Protein AF-A0A924WFU9-F1 (afdb_monomer_lite)

Structure (mmCIF, N/CA/C/O backbone):
data_AF-A0A924WFU9-F1
#
_entry.id   AF-A0A924WFU9-F1
#
loop_
_atom_site.group_PDB
_atom_site.id
_atom_site.type_symbol
_atom_site.label_atom_id
_atom_site.label_alt_id
_atom_site.label_comp_id
_atom_site.label_asym_id
_atom_site.label_entity_id
_atom_site.label_seq_id
_atom_site.pdbx_PDB_ins_code
_atom_site.Cartn_x
_atom_site.Cartn_y
_atom_site.Cartn_z
_atom_site.occupancy
_atom_site.B_iso_or_equiv
_atom_site.auth_seq_id
_atom_site.auth_comp_id
_atom_site.auth_asym_id
_atom_site.auth_atom_id
_atom_site.pdbx_PDB_model_num
ATOM 1 N N . MET A 1 1 ? 8.106 0.943 33.649 1.00 82.56 1 MET A N 1
ATOM 2 C CA . MET A 1 1 ? 8.598 -0.137 32.774 1.00 82.56 1 MET A CA 1
ATOM 3 C C . MET A 1 1 ? 9.683 -0.898 33.518 1.00 82.56 1 MET A C 1
ATOM 5 O O . MET A 1 1 ? 10.588 -0.257 34.042 1.00 82.56 1 MET A O 1
ATOM 9 N N . LYS A 1 2 ? 9.582 -2.225 33.586 1.00 92.50 2 LYS A N 1
ATOM 10 C CA . LYS A 1 2 ? 10.618 -3.144 34.084 1.00 92.50 2 LYS A CA 1
ATOM 11 C C . LYS A 1 2 ? 11.065 -4.021 32.913 1.00 92.50 2 LYS A C 1
ATOM 13 O O . LYS A 1 2 ? 10.261 -4.276 32.027 1.00 92.50 2 LYS A O 1
ATOM 18 N N . ILE A 1 3 ? 12.320 -4.459 32.878 1.00 94.44 3 ILE A N 1
ATOM 19 C CA . ILE A 1 3 ? 12.773 -5.455 31.894 1.00 94.44 3 ILE A CA 1
ATOM 20 C C . ILE A 1 3 ? 12.874 -6.791 32.616 1.00 94.44 3 ILE A C 1
ATOM 22 O O . ILE A 1 3 ? 13.594 -6.892 33.607 1.00 94.44 3 ILE A O 1
ATOM 26 N N . ILE A 1 4 ? 12.156 -7.798 32.127 1.00 94.56 4 ILE A N 1
ATOM 27 C CA . ILE A 1 4 ? 12.122 -9.143 32.707 1.00 94.56 4 ILE A CA 1
ATOM 28 C C . ILE A 1 4 ? 12.479 -10.121 31.603 1.00 94.56 4 ILE A C 1
ATOM 30 O O . ILE A 1 4 ? 11.797 -10.167 30.586 1.00 94.56 4 ILE A O 1
ATOM 34 N N . GLU A 1 5 ? 13.589 -10.843 31.771 1.00 93.62 5 GLU A N 1
ATOM 35 C CA . GLU A 1 5 ? 14.085 -11.808 30.774 1.00 93.62 5 GLU A CA 1
ATOM 36 C C . GLU A 1 5 ? 14.183 -11.218 29.348 1.00 93.62 5 GLU A C 1
ATOM 38 O O . GLU A 1 5 ? 13.914 -11.875 28.348 1.00 93.62 5 GLU A O 1
ATOM 43 N N . GLY A 1 6 ? 14.565 -9.939 29.252 1.00 91.31 6 GLY A N 1
ATOM 44 C CA . GLY A 1 6 ? 14.690 -9.220 27.979 1.00 91.31 6 GLY A CA 1
ATOM 45 C C . GLY A 1 6 ? 13.380 -8.652 27.421 1.00 91.31 6 GLY A C 1
ATOM 46 O O . GLY A 1 6 ? 13.420 -7.959 26.407 1.00 91.31 6 GLY A O 1
ATOM 47 N N . VAL A 1 7 ? 12.244 -8.871 28.089 1.00 95.31 7 VAL A N 1
ATOM 48 C CA . VAL A 1 7 ? 10.937 -8.318 27.714 1.00 95.31 7 VAL A CA 1
ATOM 49 C C . VAL A 1 7 ? 10.670 -7.023 28.487 1.00 95.31 7 VAL A C 1
ATOM 51 O O . VAL A 1 7 ? 10.678 -7.034 29.721 1.00 95.31 7 VAL A O 1
ATOM 54 N N . PRO A 1 8 ? 10.421 -5.890 27.809 1.00 95.38 8 PRO A N 1
ATOM 55 C CA . PRO A 1 8 ? 9.903 -4.688 28.448 1.00 95.38 8 PRO A CA 1
ATOM 56 C C . PRO A 1 8 ? 8.456 -4.904 28.922 1.00 95.38 8 PRO A C 1
ATOM 58 O O . PRO A 1 8 ? 7.576 -5.240 28.129 1.00 95.38 8 PRO A O 1
ATOM 61 N N . VAL A 1 9 ? 8.215 -4.703 30.217 1.00 95.31 9 VAL A N 1
ATOM 62 C CA . VAL A 1 9 ? 6.923 -4.893 30.891 1.00 95.31 9 VAL A CA 1
ATOM 63 C C . VAL A 1 9 ? 6.458 -3.582 31.525 1.00 95.31 9 VAL A C 1
ATOM 65 O O . VAL A 1 9 ? 7.191 -2.924 32.276 1.00 95.31 9 VAL A O 1
ATOM 68 N N . TRP A 1 10 ? 5.225 -3.192 31.228 1.00 94.75 10 TRP A N 1
ATOM 69 C CA . TRP A 1 10 ? 4.504 -2.080 31.840 1.00 94.75 10 TRP A CA 1
ATOM 70 C C . TRP A 1 10 ? 3.345 -2.616 32.685 1.00 94.75 10 TRP A C 1
ATOM 72 O O . TRP A 1 10 ? 2.819 -3.688 32.410 1.00 94.75 10 TRP A O 1
ATOM 82 N N . GLY A 1 11 ? 2.937 -1.845 33.697 1.00 88.56 11 GLY A N 1
ATOM 83 C CA . GLY A 1 11 ? 1.896 -2.244 34.651 1.00 88.56 11 GLY A CA 1
ATOM 84 C C . GLY A 1 11 ? 2.422 -3.073 35.826 1.00 88.56 11 GLY A C 1
ATOM 85 O O . GLY A 1 11 ? 3.495 -3.667 35.757 1.00 88.56 11 GLY A O 1
ATOM 86 N N . ASP A 1 12 ? 1.664 -3.052 36.920 1.00 86.19 12 ASP A N 1
ATOM 87 C CA . ASP A 1 12 ? 1.825 -3.889 38.110 1.00 86.19 12 ASP A CA 1
ATOM 88 C C . ASP A 1 12 ? 0.402 -4.240 38.621 1.00 86.19 12 ASP A C 1
ATOM 90 O O . ASP A 1 12 ? -0.476 -3.372 38.554 1.00 86.19 12 ASP A O 1
ATOM 94 N N . PRO A 1 13 ? 0.149 -5.450 39.161 1.00 91.38 13 PRO A N 1
ATOM 95 C CA . PRO A 1 13 ? 1.083 -6.570 39.297 1.00 91.38 13 PRO A CA 1
ATOM 96 C C . PRO A 1 13 ? 1.356 -7.270 37.960 1.00 91.38 13 PRO A C 1
ATOM 98 O O . PRO A 1 13 ? 0.595 -7.122 37.010 1.00 91.38 13 PRO A O 1
ATOM 101 N N . ILE A 1 14 ? 2.444 -8.041 37.904 1.00 92.88 14 ILE A N 1
ATOM 102 C CA . ILE A 1 14 ? 2.789 -8.827 36.717 1.00 92.88 14 ILE A CA 1
ATOM 103 C C . ILE A 1 14 ? 2.042 -10.160 36.749 1.00 92.88 14 ILE A C 1
ATOM 105 O O . ILE A 1 14 ? 2.204 -10.925 37.701 1.00 92.88 14 ILE A O 1
ATOM 109 N N . ASP A 1 15 ? 1.259 -10.451 35.712 1.00 94.19 15 ASP A N 1
ATOM 110 C CA . ASP A 1 15 ? 0.635 -11.767 35.540 1.00 94.19 15 ASP A CA 1
ATOM 111 C C . ASP A 1 15 ? 1.687 -12.786 35.064 1.00 94.19 15 ASP A C 1
ATOM 113 O O . ASP A 1 15 ? 2.232 -12.688 33.960 1.00 94.19 15 ASP A O 1
ATOM 117 N N . GLU A 1 16 ? 1.994 -13.773 35.910 1.00 94.19 16 GLU A N 1
ATOM 118 C CA . GLU A 1 16 ? 3.010 -14.797 35.628 1.00 94.19 16 GLU A CA 1
ATOM 119 C C . GLU A 1 16 ? 2.663 -15.659 34.406 1.00 94.19 16 GLU A C 1
ATOM 121 O O . GLU A 1 16 ? 3.549 -16.095 33.664 1.00 94.19 16 GLU A O 1
ATOM 126 N N . GLY A 1 17 ? 1.372 -15.904 34.176 1.00 94.56 17 GLY A N 1
ATOM 127 C CA . GLY A 1 17 ? 0.895 -16.649 33.021 1.00 94.56 17 GLY A CA 1
ATOM 128 C C . GLY A 1 17 ? 1.109 -15.867 31.728 1.00 94.56 17 GLY A C 1
ATOM 129 O O . GLY A 1 17 ? 1.632 -16.418 30.756 1.00 94.56 17 GLY A O 1
ATOM 130 N N . ALA A 1 18 ? 0.794 -14.572 31.740 1.00 94.38 18 ALA A N 1
ATOM 131 C CA . ALA A 1 18 ? 1.042 -13.675 30.618 1.00 94.38 18 ALA A CA 1
ATOM 132 C C . ALA A 1 18 ? 2.541 -13.539 30.314 1.00 94.38 18 ALA A C 1
ATOM 134 O O . ALA A 1 18 ? 2.950 -13.610 29.152 1.00 94.38 18 ALA A O 1
ATOM 135 N N . LEU A 1 19 ? 3.375 -13.433 31.357 1.00 95.69 19 LEU A N 1
ATOM 136 C CA . LEU A 1 19 ? 4.830 -13.413 31.216 1.00 95.69 19 LEU A CA 1
ATOM 137 C C . LEU A 1 19 ? 5.343 -14.702 30.557 1.00 95.69 19 LEU A C 1
ATOM 139 O O . LEU A 1 19 ? 6.146 -14.663 29.626 1.00 95.69 19 LEU A O 1
ATOM 143 N N . LYS A 1 20 ? 4.831 -15.863 30.967 1.00 95.69 20 LYS A N 1
ATOM 144 C CA . LYS A 1 20 ? 5.203 -17.135 30.341 1.00 95.69 20 LYS A CA 1
ATOM 145 C C . LYS A 1 20 ? 4.795 -17.203 28.865 1.00 95.69 20 LYS A C 1
ATOM 147 O O . LYS A 1 20 ? 5.560 -17.717 28.050 1.00 95.69 20 LYS A O 1
ATOM 152 N N . GLN A 1 21 ? 3.616 -16.6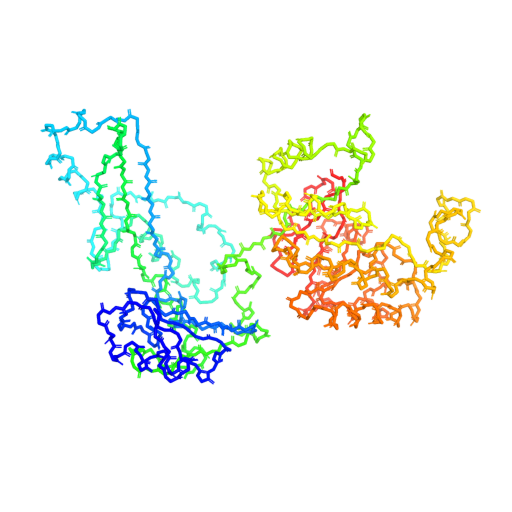90 28.510 1.00 94.88 21 GLN A N 1
ATOM 153 C CA . GLN A 1 21 ? 3.152 -16.655 27.119 1.00 94.88 21 GLN A CA 1
ATOM 154 C C . GLN A 1 21 ? 4.007 -15.724 26.253 1.00 94.88 21 GLN A C 1
ATOM 156 O O . GLN A 1 21 ? 4.418 -16.121 25.161 1.00 94.88 21 GLN A O 1
ATOM 161 N N . ILE A 1 22 ? 4.343 -14.519 26.733 1.00 95.75 22 ILE A N 1
ATOM 162 C CA . ILE A 1 22 ? 5.165 -13.591 25.944 1.00 95.75 22 ILE A CA 1
ATOM 163 C C . ILE A 1 22 ? 6.591 -14.120 25.742 1.00 95.75 22 ILE A C 1
ATOM 165 O O . ILE A 1 22 ? 7.148 -13.981 24.655 1.00 95.75 22 ILE A O 1
ATOM 169 N N . LEU A 1 23 ? 7.160 -14.792 26.751 1.00 95.75 23 LEU A N 1
ATOM 170 C CA . LEU A 1 23 ? 8.467 -15.449 26.649 1.00 95.75 23 LEU A CA 1
ATOM 171 C C . LEU A 1 23 ? 8.440 -16.636 25.685 1.00 95.75 23 LEU A C 1
ATOM 173 O O . LEU A 1 23 ? 9.461 -17.022 25.124 1.00 95.75 23 LEU A O 1
ATOM 177 N N . ASN A 1 24 ? 7.270 -17.233 25.475 1.00 94.19 24 ASN A N 1
ATOM 178 C CA . ASN A 1 24 ? 7.110 -18.240 24.445 1.00 94.19 24 ASN A CA 1
ATOM 179 C C . ASN A 1 24 ? 7.075 -17.613 23.047 1.00 94.19 24 ASN A C 1
ATOM 181 O O . ASN A 1 24 ? 7.750 -18.095 22.140 1.00 94.19 24 ASN A O 1
ATOM 185 N N . CYS A 1 25 ? 6.350 -16.501 22.896 1.00 93.69 25 CYS A N 1
ATOM 186 C CA . CYS A 1 25 ? 6.283 -15.739 21.649 1.00 93.69 25 CYS A CA 1
ATOM 187 C C . CYS A 1 25 ? 7.652 -15.180 21.232 1.00 93.69 25 CYS A C 1
ATOM 189 O O . CYS A 1 25 ? 7.971 -15.152 20.045 1.00 93.69 25 CYS A O 1
ATOM 191 N N . SER A 1 26 ? 8.490 -14.778 22.194 1.00 94.50 26 SER A N 1
ATOM 192 C CA . SER A 1 26 ? 9.817 -14.205 21.928 1.00 94.50 26 SER A CA 1
ATOM 193 C C . SER A 1 26 ? 10.792 -15.170 21.251 1.00 94.50 26 SER A C 1
ATOM 195 O O . SER A 1 26 ? 11.768 -14.726 20.657 1.00 94.50 26 SER A O 1
ATOM 197 N N . LYS A 1 27 ? 10.527 -16.484 21.286 1.00 93.19 27 LYS A N 1
ATOM 198 C CA . LYS A 1 27 ? 11.348 -17.497 20.601 1.00 93.19 27 LYS A CA 1
ATOM 199 C C . LYS A 1 27 ? 11.282 -17.383 19.080 1.00 93.19 27 LYS A C 1
ATOM 201 O O . LYS A 1 27 ? 12.212 -17.803 18.399 1.00 93.19 27 LYS A O 1
ATOM 206 N N . THR A 1 28 ? 10.169 -16.874 18.561 1.00 90.69 28 THR A N 1
ATOM 207 C CA . THR A 1 28 ? 9.893 -16.765 17.122 1.00 90.69 28 THR A CA 1
ATOM 208 C C . THR A 1 28 ? 9.722 -15.323 16.655 1.00 90.69 28 THR A C 1
ATOM 210 O O . THR A 1 28 ? 9.706 -15.077 15.455 1.00 90.69 28 THR A O 1
ATOM 213 N N . ALA A 1 29 ? 9.557 -14.382 17.583 1.00 91.31 29 ALA A N 1
ATOM 214 C CA . ALA A 1 29 ? 9.361 -12.966 17.304 1.00 91.31 29 ALA A CA 1
ATOM 215 C C . ALA A 1 29 ? 10.674 -12.182 17.390 1.00 91.31 29 ALA A C 1
ATOM 217 O O . ALA A 1 29 ? 11.564 -12.508 18.171 1.00 91.31 29 ALA A O 1
ATOM 218 N N . GLU A 1 30 ? 10.773 -11.093 16.637 1.00 90.88 30 GLU A N 1
ATOM 219 C CA . GLU A 1 30 ? 11.947 -10.212 16.671 1.00 90.88 30 GLU A CA 1
ATOM 220 C C . GLU A 1 30 ? 11.954 -9.309 17.898 1.00 90.88 30 GLU A C 1
ATOM 222 O O . GLU A 1 30 ? 13.003 -9.002 18.474 1.00 90.88 30 GLU A O 1
ATOM 227 N N . ARG A 1 31 ? 10.761 -8.858 18.290 1.00 92.25 31 ARG A N 1
ATOM 228 C CA . ARG A 1 31 ? 10.537 -8.027 19.468 1.00 92.25 31 ARG A CA 1
ATOM 229 C C . ARG A 1 31 ? 9.264 -8.462 20.161 1.00 92.25 31 ARG A C 1
ATOM 231 O O . ARG A 1 31 ? 8.275 -8.810 19.518 1.00 92.25 31 ARG A O 1
ATOM 238 N N . VAL A 1 32 ? 9.298 -8.378 21.484 1.00 96.06 32 VAL A N 1
ATOM 239 C CA . VAL A 1 32 ? 8.125 -8.561 22.326 1.00 96.06 32 VAL A CA 1
ATOM 240 C C . VAL A 1 32 ? 8.071 -7.509 23.423 1.00 96.06 32 VAL A C 1
ATOM 242 O O . VAL A 1 32 ? 9.107 -6.983 23.831 1.00 96.06 32 VAL A O 1
ATOM 245 N N . ALA A 1 33 ? 6.871 -7.222 23.909 1.00 95.62 33 ALA A N 1
ATOM 246 C CA . ALA A 1 33 ? 6.630 -6.358 25.056 1.00 95.62 33 ALA A CA 1
ATOM 247 C C . ALA A 1 33 ? 5.300 -6.717 25.740 1.00 95.62 33 ALA A C 1
ATOM 249 O O . ALA A 1 33 ? 4.421 -7.303 25.115 1.00 95.62 33 ALA A O 1
ATOM 250 N N . MET A 1 34 ? 5.139 -6.353 27.013 1.00 95.75 34 MET A N 1
ATOM 251 C CA . MET A 1 34 ? 3.883 -6.513 27.762 1.00 95.75 34 MET A CA 1
ATOM 252 C C . MET A 1 34 ? 3.381 -5.164 28.258 1.00 95.75 34 MET A C 1
ATOM 254 O O . MET A 1 34 ? 4.069 -4.486 29.016 1.00 95.75 34 MET A O 1
ATOM 258 N N . MET A 1 35 ? 2.191 -4.771 27.828 1.00 94.44 35 MET A N 1
ATOM 259 C CA . MET A 1 35 ? 1.544 -3.507 28.169 1.00 94.44 35 MET A CA 1
ATOM 260 C C . MET A 1 35 ? 0.885 -3.566 29.551 1.00 94.44 35 MET A C 1
ATOM 262 O O . MET A 1 35 ? 0.848 -4.608 30.196 1.00 94.44 35 MET A O 1
ATOM 266 N N . ALA A 1 36 ? 0.400 -2.422 30.037 1.00 91.19 36 ALA A N 1
ATOM 267 C CA . ALA A 1 36 ? -0.080 -2.280 31.413 1.00 91.19 36 ALA A CA 1
ATOM 268 C C . ALA A 1 36 ? -1.305 -3.140 31.766 1.00 91.19 36 ALA A C 1
ATOM 270 O O . ALA A 1 36 ? -1.529 -3.417 32.938 1.00 91.19 36 ALA A O 1
ATOM 271 N N . ASP A 1 37 ? -2.079 -3.554 30.768 1.00 87.75 37 ASP A N 1
ATOM 272 C CA . ASP A 1 37 ? -3.291 -4.364 30.876 1.00 87.75 37 ASP A CA 1
ATOM 273 C C . ASP A 1 37 ? -3.031 -5.866 30.680 1.00 87.75 37 ASP A C 1
ATOM 275 O O . ASP A 1 37 ? -3.967 -6.632 30.441 1.00 87.75 37 ASP A O 1
ATOM 279 N N . HIS A 1 38 ? -1.769 -6.298 30.752 1.00 91.69 38 HIS A N 1
ATOM 280 C CA . HIS A 1 38 ? -1.407 -7.658 30.393 1.00 91.69 38 HIS A CA 1
ATOM 281 C C . HIS A 1 38 ? -2.066 -8.723 31.280 1.00 91.69 38 HIS A C 1
ATOM 283 O O . HIS A 1 38 ? -2.092 -8.618 32.504 1.00 91.69 38 HIS A O 1
ATOM 289 N N . HIS A 1 39 ? -2.568 -9.782 30.650 1.00 92.94 39 HIS A N 1
ATOM 290 C CA . HIS A 1 39 ? -3.114 -10.960 31.321 1.00 92.94 39 HIS A CA 1
ATOM 291 C C . HIS A 1 39 ? -3.161 -12.151 30.358 1.00 92.94 39 HIS A C 1
ATOM 293 O O . HIS A 1 39 ? -2.863 -12.035 29.166 1.00 92.94 39 HIS A O 1
ATOM 299 N N . LEU A 1 40 ? -3.499 -13.324 30.889 1.00 91.06 40 LEU A N 1
ATOM 300 C CA . LEU A 1 40 ? -3.508 -14.578 30.144 1.00 91.06 40 LEU A CA 1
ATOM 301 C C . LEU A 1 40 ? -4.441 -14.520 28.916 1.00 91.06 40 LEU A C 1
ATOM 303 O O . LEU A 1 40 ? -5.632 -14.235 29.046 1.00 91.06 40 LEU A O 1
ATOM 307 N N . GLY A 1 41 ? -3.901 -14.834 27.737 1.00 88.12 41 GLY A N 1
ATOM 308 C CA . GLY A 1 41 ? -4.640 -14.917 26.470 1.00 88.12 41 GLY A CA 1
ATOM 309 C C . GLY A 1 41 ? -4.571 -16.309 25.830 1.00 88.12 41 GLY A C 1
ATOM 310 O O . GLY A 1 41 ? -4.281 -17.295 26.507 1.00 88.12 41 GLY A O 1
ATOM 311 N N . TYR A 1 42 ? -4.831 -16.420 24.525 1.00 86.88 42 TYR A N 1
ATOM 312 C CA . TYR A 1 42 ? -4.750 -17.689 23.782 1.00 86.88 42 TYR A CA 1
ATOM 313 C C . TYR A 1 42 ? -3.425 -17.795 23.023 1.00 86.88 42 TYR A C 1
ATOM 315 O O . TYR A 1 42 ? -3.280 -17.221 21.946 1.00 86.88 42 TYR A O 1
ATOM 323 N N . ALA A 1 43 ? -2.456 -18.525 23.592 1.00 88.75 43 ALA A N 1
ATOM 324 C CA . ALA A 1 43 ? -1.054 -18.638 23.156 1.00 88.75 43 ALA A CA 1
ATOM 325 C C . ALA A 1 43 ? -0.240 -17.328 23.224 1.00 88.75 43 ALA A C 1
ATOM 327 O O . ALA A 1 43 ? 0.928 -17.353 23.609 1.00 88.75 43 ALA A O 1
ATOM 328 N N . VAL A 1 44 ? -0.865 -16.194 22.909 1.00 91.06 44 VAL A N 1
ATOM 329 C CA . VAL A 1 44 ? -0.346 -14.832 23.057 1.00 91.06 44 VAL A CA 1
ATOM 330 C C . VAL A 1 44 ? -1.106 -14.156 24.205 1.00 91.06 44 VAL A C 1
ATOM 332 O O . VAL A 1 44 ? -2.329 -14.311 24.272 1.00 91.06 44 VAL A O 1
ATOM 335 N N . PRO A 1 45 ? -0.436 -13.437 25.123 1.00 91.69 45 PRO A N 1
ATOM 336 C CA . PRO A 1 45 ? -1.134 -12.767 26.211 1.00 91.69 45 PRO A CA 1
ATOM 337 C C . PRO A 1 45 ? -1.905 -11.550 25.705 1.00 91.69 45 PRO A C 1
ATOM 339 O O . PRO A 1 45 ? -1.455 -10.853 24.792 1.00 91.69 45 PRO A O 1
ATOM 342 N N . ILE A 1 46 ? -3.035 -11.249 26.346 1.00 88.69 46 ILE A N 1
ATOM 343 C CA . ILE A 1 46 ? -3.683 -9.945 26.177 1.00 88.69 46 ILE A CA 1
ATOM 344 C C . ILE A 1 46 ? -2.741 -8.879 26.742 1.00 88.69 46 ILE A C 1
ATOM 346 O O . ILE A 1 46 ? -1.985 -9.160 27.672 1.00 88.69 46 ILE A O 1
ATOM 350 N N . GLY A 1 47 ? -2.706 -7.696 26.125 1.00 87.19 47 GLY A N 1
ATOM 351 C CA . GLY A 1 47 ? -1.686 -6.679 26.396 1.00 87.19 47 GLY A CA 1
ATOM 352 C C . GLY A 1 47 ? -0.278 -7.075 25.919 1.00 87.19 47 GLY A C 1
ATOM 353 O O . GLY A 1 47 ? 0.676 -6.339 26.151 1.00 87.19 47 GLY A O 1
ATOM 354 N N . GLY A 1 48 ? -0.104 -8.222 25.254 1.00 90.25 48 GLY A N 1
ATOM 355 C CA . GLY A 1 48 ? 1.152 -8.628 24.630 1.00 90.25 48 GLY A CA 1
ATOM 356 C C . GLY A 1 48 ? 1.360 -7.968 23.269 1.00 90.25 48 GLY A C 1
ATOM 357 O O . GLY A 1 48 ? 0.488 -8.004 22.408 1.00 90.25 48 GLY A O 1
ATOM 358 N N . VAL A 1 49 ? 2.546 -7.412 23.045 1.00 90.00 49 VAL A N 1
ATOM 359 C CA . VAL A 1 49 ? 2.998 -6.930 21.736 1.00 90.00 49 VAL A CA 1
ATOM 360 C C . VAL A 1 49 ? 4.025 -7.917 21.210 1.00 90.00 49 VAL A C 1
ATOM 362 O O . VAL A 1 49 ? 5.008 -8.201 21.892 1.00 90.00 49 VAL A O 1
ATOM 365 N N . VAL A 1 50 ? 3.806 -8.435 20.004 1.00 91.31 50 VAL A N 1
ATOM 366 C CA . VAL A 1 50 ? 4.684 -9.408 19.346 1.00 91.31 50 VAL A CA 1
ATOM 367 C C . VAL A 1 50 ? 4.921 -8.947 17.912 1.00 91.31 50 VAL A C 1
ATOM 369 O O . VAL A 1 50 ? 3.963 -8.767 17.164 1.00 91.31 50 VAL A O 1
ATOM 372 N N . ALA A 1 51 ? 6.181 -8.736 17.534 1.00 86.12 51 ALA A N 1
ATOM 373 C CA . ALA A 1 51 ? 6.560 -8.235 16.215 1.00 86.12 51 ALA A CA 1
ATOM 374 C C . ALA A 1 51 ? 7.276 -9.308 15.381 1.00 86.12 51 ALA A C 1
ATOM 376 O O . ALA A 1 51 ? 8.212 -9.955 15.857 1.00 86.12 51 ALA A O 1
ATOM 377 N N . TYR A 1 52 ? 6.856 -9.437 14.125 1.00 85.44 52 TYR A N 1
ATOM 378 C CA . TYR A 1 52 ? 7.434 -10.309 13.101 1.00 85.44 52 TYR A CA 1
ATOM 379 C C . TYR A 1 52 ? 7.652 -9.473 11.826 1.00 85.44 52 TYR A C 1
ATOM 381 O O . TYR A 1 52 ? 6.750 -8.713 11.477 1.00 85.44 52 TYR A O 1
ATOM 389 N N . SER A 1 53 ? 8.781 -9.607 11.115 1.00 77.81 53 SER A N 1
ATOM 390 C CA . SER A 1 53 ? 8.988 -8.878 9.845 1.00 77.81 53 SER A CA 1
ATOM 391 C C . SER A 1 53 ? 8.293 -9.512 8.642 1.00 77.81 53 SER A C 1
ATOM 393 O O . SER A 1 53 ? 7.847 -8.804 7.744 1.00 77.81 53 SER A O 1
ATOM 395 N N . ASP A 1 54 ? 8.202 -10.841 8.587 1.00 81.31 54 ASP A N 1
ATOM 396 C CA . ASP A 1 54 ? 7.773 -11.564 7.380 1.00 81.31 54 ASP A CA 1
ATOM 397 C C . ASP A 1 54 ? 6.784 -12.701 7.659 1.00 81.31 54 ASP A C 1
ATOM 399 O O . ASP A 1 54 ? 6.565 -13.576 6.816 1.00 81.31 54 ASP A O 1
ATOM 403 N N . SER A 1 55 ? 6.188 -12.701 8.849 1.00 84.88 55 SER A N 1
ATOM 404 C CA . SER A 1 55 ? 5.362 -13.796 9.336 1.00 84.88 55 SER A CA 1
ATOM 405 C C . SER A 1 55 ? 4.136 -13.299 10.096 1.00 84.88 55 SER A C 1
ATOM 407 O O . SER A 1 55 ? 4.117 -12.202 10.643 1.00 84.88 55 SER A O 1
ATOM 409 N N . ILE A 1 56 ? 3.092 -14.121 10.135 1.00 82.81 56 ILE A N 1
ATOM 410 C CA . ILE A 1 56 ? 1.825 -13.823 10.805 1.00 82.81 56 ILE A CA 1
ATOM 411 C C . ILE A 1 56 ? 1.507 -14.954 11.766 1.00 82.81 56 ILE A C 1
ATOM 413 O O . ILE A 1 56 ? 1.663 -16.129 11.431 1.00 82.81 56 ILE A O 1
ATOM 417 N N . SER A 1 57 ? 1.025 -14.603 12.957 1.00 87.81 57 SER A N 1
ATOM 418 C CA . SER A 1 57 ? 0.537 -15.579 13.922 1.00 87.81 57 SER A CA 1
ATOM 419 C C . SER A 1 57 ? -0.990 -15.571 13.997 1.00 87.81 57 SER A C 1
ATOM 421 O O . SER A 1 57 ? -1.561 -14.609 14.518 1.00 87.81 57 SER A O 1
ATOM 423 N N . PRO A 1 58 ? -1.682 -16.636 13.542 1.00 85.81 58 PRO A N 1
ATOM 424 C CA . PRO A 1 58 ? -3.134 -16.736 13.676 1.00 85.81 58 PRO A CA 1
ATOM 425 C C . PRO A 1 58 ? -3.617 -16.659 15.123 1.00 85.81 58 PRO A C 1
ATOM 427 O O . PRO A 1 58 ? -4.704 -16.15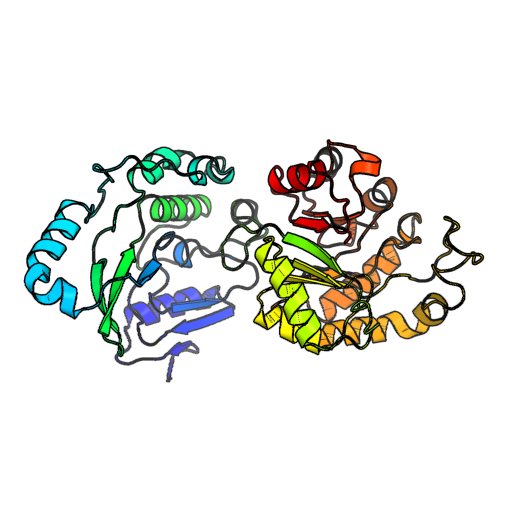8 15.359 1.00 85.81 58 PRO A O 1
ATOM 430 N N . SER A 1 59 ? -2.829 -17.111 16.099 1.00 83.94 59 SER A N 1
ATOM 431 C CA . SER A 1 59 ? -3.177 -16.978 17.518 1.00 83.94 59 SER A CA 1
ATOM 432 C C . SER A 1 59 ? -3.028 -15.550 18.047 1.00 83.94 59 SER A C 1
ATOM 434 O O . SER A 1 59 ? -3.748 -15.175 18.962 1.00 83.94 59 SER A O 1
ATOM 436 N N . GLY A 1 60 ? -2.136 -14.743 17.459 1.00 80.06 60 GLY A N 1
ATOM 437 C CA . GLY A 1 60 ? -1.967 -13.333 17.828 1.00 80.06 60 GLY A CA 1
ATOM 438 C C . GLY A 1 60 ? -3.004 -12.389 17.214 1.00 80.06 60 GLY A C 1
ATOM 439 O O . GLY A 1 60 ? -3.190 -11.290 17.719 1.00 80.06 60 GLY A O 1
ATOM 440 N N . VAL A 1 61 ? -3.676 -12.802 16.133 1.00 75.06 61 VAL A N 1
ATOM 441 C CA . VAL A 1 61 ? -4.655 -11.965 15.406 1.00 75.06 61 VAL A CA 1
ATOM 442 C C . VAL A 1 61 ? -6.068 -12.559 15.429 1.00 75.06 61 VAL A C 1
ATOM 444 O O . VAL A 1 61 ? -7.064 -11.848 15.513 1.00 75.06 61 VAL A O 1
ATOM 447 N N . GLY A 1 62 ? -6.171 -13.879 15.300 1.00 66.12 62 GLY A N 1
ATOM 448 C CA . GLY A 1 62 ? -7.346 -14.563 14.772 1.00 66.12 62 GLY A CA 1
ATOM 449 C C . GLY A 1 62 ? -8.523 -14.711 15.732 1.00 66.12 62 GLY A C 1
ATOM 450 O O . GLY A 1 62 ? -9.668 -14.742 15.278 1.00 66.12 62 GLY A O 1
ATOM 451 N N . TYR A 1 63 ? -8.283 -14.792 17.041 1.00 73.62 63 TYR A N 1
ATOM 452 C CA . TYR A 1 63 ? -9.376 -14.953 18.007 1.00 73.62 63 TYR A CA 1
ATOM 453 C C . TYR A 1 63 ? -10.182 -13.674 18.211 1.00 73.62 63 TYR A C 1
ATOM 455 O O . TYR A 1 63 ? -11.354 -13.772 18.559 1.00 73.62 63 TYR A O 1
ATOM 463 N N . ASP A 1 64 ? -9.593 -12.514 17.920 1.00 69.62 64 ASP A N 1
ATOM 464 C CA . ASP A 1 64 ? -10.202 -11.196 18.115 1.00 69.62 64 ASP A CA 1
ATOM 465 C C . ASP A 1 64 ? -10.637 -10.520 16.807 1.00 69.62 64 ASP A C 1
ATOM 467 O O . ASP A 1 64 ? -10.974 -9.335 16.774 1.00 69.62 64 ASP A O 1
ATOM 471 N N . ILE A 1 65 ? -10.697 -11.271 15.703 1.00 67.94 65 ILE A N 1
ATOM 472 C CA . ILE A 1 65 ? -11.233 -10.749 14.443 1.00 67.94 65 ILE A CA 1
ATOM 473 C C . ILE A 1 65 ? -12.691 -10.303 14.659 1.00 67.94 65 ILE A C 1
ATOM 475 O O . ILE A 1 65 ? -13.550 -11.087 15.080 1.00 67.94 65 ILE A O 1
ATOM 479 N N . ALA A 1 66 ? -12.954 -9.040 14.304 1.00 64.12 66 ALA A N 1
ATOM 480 C CA . ALA A 1 66 ? -14.207 -8.305 14.499 1.00 64.12 66 ALA A CA 1
ATOM 481 C C . ALA A 1 66 ? -14.533 -7.878 15.949 1.00 64.12 66 ALA A C 1
ATOM 483 O O . ALA A 1 66 ? -15.658 -7.432 16.202 1.00 64.12 66 ALA A O 1
ATOM 484 N N . CYS A 1 67 ? -13.570 -7.945 16.877 1.00 76.75 67 CYS A N 1
ATOM 485 C CA . CYS A 1 67 ? -13.615 -7.169 18.120 1.00 76.75 67 CYS A CA 1
ATOM 486 C C . CYS A 1 67 ? -13.453 -5.672 17.822 1.00 76.75 67 CYS A C 1
ATOM 488 O O . CYS A 1 67 ? -12.739 -5.288 16.895 1.00 76.75 67 CYS A O 1
ATOM 490 N N . GLY A 1 68 ? -14.076 -4.807 18.616 1.00 78.69 68 GLY A N 1
ATOM 491 C CA . GLY A 1 68 ? -13.833 -3.371 18.499 1.00 78.69 68 GLY A CA 1
ATOM 492 C C . GLY A 1 68 ? -14.711 -2.516 19.395 1.00 78.69 68 GLY A C 1
ATOM 493 O O . GLY A 1 68 ? -15.760 -2.955 19.860 1.00 78.69 68 GLY A O 1
ATOM 494 N N . ASN A 1 69 ? -14.288 -1.270 19.594 1.00 85.00 69 ASN A N 1
ATOM 495 C CA . ASN A 1 69 ? -15.056 -0.248 20.295 1.00 85.00 69 ASN A CA 1
ATOM 496 C C . ASN A 1 69 ? -15.561 0.796 19.300 1.00 85.00 69 ASN A C 1
ATOM 498 O O . ASN A 1 69 ? -14.814 1.246 18.430 1.00 85.00 69 ASN A O 1
ATOM 502 N N . LYS A 1 70 ? -16.820 1.207 19.438 1.00 86.25 70 LYS A N 1
ATOM 503 C CA . LYS A 1 70 ? -17.393 2.317 18.678 1.00 86.25 70 LYS A CA 1
ATOM 504 C C . LYS A 1 70 ? -18.167 3.228 19.611 1.00 86.25 70 LYS A C 1
ATOM 506 O O . LYS A 1 70 ? -19.086 2.769 20.273 1.00 86.25 70 LYS A O 1
ATOM 511 N N . ALA A 1 71 ? -17.835 4.512 19.604 1.00 91.81 71 ALA A N 1
ATOM 512 C CA . ALA A 1 71 ? -18.649 5.549 20.217 1.00 91.81 71 ALA A CA 1
ATOM 513 C C . ALA A 1 71 ? -19.350 6.357 19.121 1.00 91.81 71 ALA A C 1
ATOM 515 O O . ALA A 1 71 ? -18.739 6.696 18.107 1.00 91.81 71 ALA A O 1
ATOM 516 N N . VAL A 1 72 ? -20.636 6.637 19.307 1.00 93.50 72 VAL A N 1
ATOM 517 C CA . VAL A 1 72 ? -21.447 7.449 18.398 1.00 93.50 72 VAL A CA 1
ATOM 518 C C . VAL A 1 72 ? -22.014 8.618 19.184 1.00 93.50 72 VAL A C 1
ATOM 520 O O . VAL A 1 72 ? -22.722 8.413 20.168 1.00 93.50 72 VAL A O 1
ATOM 523 N N . LEU A 1 73 ? -21.690 9.834 18.748 1.00 95.56 73 LEU A N 1
ATOM 524 C CA . LEU A 1 73 ? -22.314 11.049 19.255 1.00 95.56 73 LEU A CA 1
ATOM 525 C C . LEU A 1 73 ? -23.748 11.119 18.731 1.00 95.56 73 LEU A C 1
ATOM 527 O O . LEU A 1 73 ? -23.985 10.902 17.543 1.00 95.56 73 LEU A O 1
ATOM 531 N N . THR A 1 74 ? -24.689 11.416 19.618 1.00 94.81 74 THR A N 1
ATOM 532 C CA . THR A 1 74 ? -26.096 11.610 19.263 1.00 94.81 74 THR A CA 1
ATOM 533 C C . THR A 1 74 ? -26.436 13.097 19.191 1.00 94.81 74 THR A C 1
ATOM 535 O O . THR A 1 74 ? -25.692 13.937 19.699 1.00 94.81 74 THR A O 1
ATOM 538 N N . ASP A 1 75 ? -27.599 13.416 18.625 1.00 95.75 75 ASP A N 1
ATOM 539 C CA . ASP A 1 75 ? -28.149 14.778 18.639 1.00 95.75 75 ASP A CA 1
ATOM 540 C C . ASP A 1 75 ? -28.783 15.157 19.995 1.00 95.75 75 ASP A C 1
ATOM 542 O O . ASP A 1 75 ? -29.305 16.259 20.153 1.00 95.75 75 ASP A O 1
ATOM 546 N N . LEU A 1 76 ? -28.759 14.244 20.975 1.00 95.12 76 LEU A N 1
ATOM 547 C CA . LEU A 1 76 ? -29.328 14.433 22.308 1.00 95.12 76 LEU A CA 1
ATOM 548 C C . LEU A 1 76 ? -28.264 14.879 23.318 1.00 95.12 76 LEU A C 1
ATOM 550 O O . LEU A 1 76 ? -27.066 14.603 23.191 1.00 95.12 76 LEU A O 1
ATOM 554 N N . ARG A 1 77 ? -28.721 15.528 24.384 1.00 96.25 77 ARG A N 1
ATOM 555 C CA . ARG A 1 77 ? -27.941 15.834 25.584 1.00 96.25 77 ARG A CA 1
ATOM 556 C C . ARG A 1 77 ? -28.245 14.807 26.673 1.00 96.25 77 ARG A C 1
ATOM 558 O O . ARG A 1 77 ? -29.302 14.182 26.695 1.00 96.25 77 ARG A O 1
ATOM 565 N N . ALA A 1 78 ? -27.324 14.635 27.615 1.00 94.06 78 ALA A N 1
ATOM 566 C CA . ALA A 1 78 ? -27.506 13.693 28.722 1.00 94.06 78 ALA A CA 1
ATOM 567 C C . ALA A 1 78 ? -28.722 14.047 29.605 1.00 94.06 78 ALA A C 1
ATOM 569 O O . ALA A 1 78 ? -29.399 13.162 30.128 1.00 94.06 78 ALA A O 1
ATOM 570 N N . GLU A 1 79 ? -29.031 15.339 29.732 1.00 95.44 79 GLU A N 1
ATOM 571 C CA . GLU A 1 79 ? -30.204 15.836 30.461 1.00 95.44 79 GLU A CA 1
ATOM 572 C C . GLU A 1 79 ? -31.535 15.437 29.805 1.00 95.44 79 GLU A C 1
ATOM 574 O O . GLU A 1 79 ? -32.508 15.180 30.518 1.00 95.44 79 GLU A O 1
ATOM 579 N N . ASP A 1 80 ? -31.564 15.289 28.474 1.00 95.31 80 ASP A N 1
ATOM 580 C CA . ASP A 1 80 ? -32.773 14.930 27.722 1.00 95.31 80 ASP A CA 1
ATOM 581 C C . ASP A 1 80 ? -33.262 13.520 28.069 1.00 95.31 80 ASP A C 1
ATOM 583 O O . ASP A 1 80 ? -34.458 13.239 28.019 1.00 95.31 80 ASP A O 1
ATOM 587 N N . ILE A 1 81 ? -32.341 12.627 28.446 1.00 93.94 81 ILE A N 1
ATOM 588 C CA . ILE A 1 81 ? -32.642 11.217 28.716 1.00 93.94 81 ILE A CA 1
ATOM 589 C C . ILE A 1 81 ? -32.690 10.875 30.204 1.00 93.94 81 ILE A C 1
ATOM 591 O O . ILE A 1 81 ? -33.014 9.741 30.553 1.00 93.94 81 ILE A O 1
ATOM 595 N N . GLN A 1 82 ? -32.371 11.818 31.097 1.00 91.12 82 GLN A N 1
ATOM 596 C CA . GLN A 1 82 ? -32.079 11.524 32.504 1.00 91.12 82 GLN A CA 1
ATOM 597 C C . GLN A 1 82 ? -33.234 10.817 33.234 1.00 91.12 82 GLN A C 1
ATOM 599 O O . GLN A 1 82 ? -33.005 9.964 34.090 1.00 91.12 82 GLN A O 1
ATOM 604 N N . LYS A 1 83 ? -34.483 11.136 32.874 1.00 93.81 83 LYS A N 1
ATOM 605 C CA . LYS A 1 83 ? -35.692 10.515 33.446 1.00 93.81 83 LYS A CA 1
ATOM 606 C C . LYS A 1 83 ? -36.056 9.174 32.801 1.00 93.81 83 LYS A C 1
ATOM 608 O O . LYS A 1 83 ? -36.838 8.420 33.372 1.00 93.81 83 LYS A O 1
ATOM 613 N N . ASP A 1 84 ? -35.490 8.879 31.636 1.00 94.25 84 ASP A N 1
ATOM 614 C CA . ASP A 1 84 ? -35.827 7.739 30.784 1.00 94.25 84 ASP A CA 1
ATOM 615 C C . ASP A 1 84 ? -34.723 6.671 30.725 1.00 94.25 84 ASP A C 1
ATOM 617 O O . ASP A 1 84 ? -34.924 5.645 30.078 1.00 94.25 84 ASP A O 1
ATOM 621 N N . ILE A 1 85 ? -33.584 6.863 31.409 1.00 92.94 85 ILE A N 1
ATOM 622 C CA . ILE A 1 85 ? -32.410 5.970 31.331 1.00 92.94 85 ILE A CA 1
ATOM 623 C C . ILE A 1 85 ? -32.798 4.500 31.508 1.00 92.94 85 ILE A C 1
ATOM 625 O O . ILE A 1 85 ? -32.438 3.680 30.671 1.00 92.94 85 ILE A O 1
ATOM 629 N N . SER A 1 86 ? -33.573 4.158 32.545 1.00 93.56 86 SER A N 1
ATOM 630 C CA . SER A 1 86 ? -33.975 2.763 32.793 1.00 93.56 86 SER A CA 1
ATOM 631 C C . SER A 1 86 ? -34.733 2.174 31.604 1.00 93.56 86 SER A C 1
ATOM 633 O O . SER A 1 86 ? -34.398 1.097 31.125 1.00 93.56 86 SER A O 1
ATOM 635 N N . ARG A 1 87 ? -35.711 2.918 31.076 1.00 94.94 87 ARG A N 1
ATOM 636 C CA . ARG A 1 87 ? -36.522 2.490 29.933 1.00 94.94 87 ARG A CA 1
ATOM 637 C C . ARG A 1 87 ? -35.675 2.347 28.668 1.00 94.94 87 ARG A C 1
ATOM 639 O O . ARG A 1 87 ? -35.900 1.430 27.886 1.00 94.94 87 ARG A O 1
ATOM 646 N N . LEU A 1 88 ? -34.720 3.249 28.451 1.00 91.88 88 LEU A N 1
ATOM 647 C CA . LEU A 1 88 ? -33.804 3.193 27.311 1.00 91.88 88 LEU A CA 1
ATOM 648 C C . LEU A 1 88 ? -32.856 1.996 27.407 1.00 91.88 88 LEU A C 1
ATOM 650 O O . LEU A 1 88 ? -32.682 1.295 26.416 1.00 91.88 88 LEU A O 1
ATOM 654 N N . MET A 1 89 ? -32.302 1.718 28.587 1.00 90.62 89 MET A N 1
ATOM 655 C CA . MET A 1 89 ? -31.456 0.542 28.804 1.00 90.62 89 MET A CA 1
ATOM 656 C C . MET A 1 89 ? -32.242 -0.760 28.619 1.00 90.62 89 MET A C 1
ATOM 658 O O . MET A 1 89 ? -31.743 -1.669 27.958 1.00 90.62 89 MET A O 1
ATOM 662 N N . ASP A 1 90 ? -33.493 -0.827 29.089 1.00 91.50 90 ASP A N 1
ATOM 663 C CA . ASP A 1 90 ? -34.382 -1.966 28.823 1.00 91.50 90 ASP A CA 1
ATOM 664 C C . ASP A 1 90 ? -34.645 -2.136 27.321 1.00 91.50 90 ASP A C 1
ATOM 666 O O . ASP A 1 90 ? -34.632 -3.251 26.800 1.00 91.50 90 ASP A O 1
ATOM 670 N N . LEU A 1 91 ? -34.861 -1.038 26.588 1.00 89.56 91 LEU A N 1
ATOM 671 C CA . LEU A 1 91 ? -35.029 -1.081 25.135 1.00 89.56 91 LEU A CA 1
ATOM 672 C C . LEU A 1 91 ? -33.763 -1.580 24.435 1.00 89.56 91 LEU A C 1
ATOM 674 O O . LEU A 1 91 ? -33.864 -2.440 23.563 1.00 89.56 91 LEU A O 1
ATOM 678 N N . ILE A 1 92 ? -32.587 -1.084 24.818 1.00 87.56 92 ILE A N 1
ATOM 679 C CA . ILE A 1 92 ? -31.298 -1.533 24.277 1.00 87.56 92 ILE A CA 1
ATOM 680 C C . ILE A 1 92 ? -31.128 -3.035 24.525 1.00 87.56 92 ILE A C 1
ATOM 682 O O . ILE A 1 92 ? -30.876 -3.790 23.586 1.00 87.56 92 ILE A O 1
ATOM 686 N N . TRP A 1 93 ? -31.336 -3.480 25.763 1.00 85.88 93 TRP A N 1
ATOM 687 C CA . TRP A 1 93 ? -31.207 -4.882 26.147 1.00 85.88 93 TRP A CA 1
ATOM 688 C C . TRP A 1 93 ? -32.173 -5.798 25.388 1.00 85.88 93 TRP A C 1
ATOM 690 O O . TRP A 1 93 ? -31.779 -6.864 24.924 1.00 85.88 93 TRP A O 1
ATOM 700 N N . ASN A 1 94 ? -33.427 -5.375 25.220 1.00 85.81 94 ASN A N 1
ATOM 701 C CA . ASN A 1 94 ? -34.459 -6.188 24.577 1.00 85.81 94 ASN A CA 1
ATOM 702 C C . ASN A 1 94 ? -34.352 -6.227 23.043 1.00 85.81 94 ASN A C 1
ATOM 704 O O . ASN A 1 94 ? -34.881 -7.150 22.427 1.00 85.81 94 ASN A O 1
ATOM 708 N N . ASN A 1 95 ? -33.698 -5.242 22.416 1.00 84.31 95 ASN A N 1
ATOM 709 C CA . ASN A 1 95 ? -33.542 -5.187 20.957 1.00 84.31 95 ASN A CA 1
ATOM 710 C C . ASN A 1 95 ? -32.206 -5.758 20.466 1.00 84.31 95 ASN A C 1
ATOM 712 O O . ASN A 1 95 ? -32.119 -6.204 19.318 1.00 84.31 95 ASN A O 1
ATOM 716 N N . LEU A 1 96 ? -31.169 -5.739 21.306 1.00 85.38 96 LEU A N 1
ATOM 717 C CA . LEU A 1 96 ? -29.840 -6.229 20.956 1.00 85.38 96 LEU A CA 1
ATOM 718 C C . LEU A 1 96 ? -29.617 -7.664 21.431 1.00 85.38 96 LEU A C 1
ATOM 720 O O . LEU A 1 96 ? -30.172 -8.136 22.419 1.00 85.38 96 LEU A O 1
ATOM 724 N N . SER A 1 97 ? -28.754 -8.375 20.711 1.00 86.12 97 SER A N 1
ATOM 725 C CA . SER A 1 97 ? -28.483 -9.784 20.978 1.00 86.12 97 SER A CA 1
ATOM 726 C C . SER A 1 97 ? -27.170 -9.953 21.749 1.00 86.12 97 SER A C 1
ATOM 728 O O . SER A 1 97 ? -26.080 -9.904 21.167 1.00 86.12 97 SER A O 1
ATOM 730 N N . PHE A 1 98 ? -27.286 -10.145 23.066 1.00 85.12 98 PHE A N 1
ATOM 731 C CA . PHE A 1 98 ? -26.178 -10.422 23.990 1.00 85.12 98 PHE A CA 1
ATOM 732 C C . PHE A 1 98 ? -26.042 -11.925 24.276 1.00 85.12 98 PHE A C 1
ATOM 734 O O . PHE A 1 98 ? -27.043 -12.616 24.476 1.00 85.12 98 PHE A O 1
ATOM 741 N N . GLY A 1 99 ? -24.805 -12.426 24.348 1.00 79.50 99 GLY A N 1
ATOM 742 C CA . GLY A 1 99 ? -24.483 -13.792 24.777 1.00 79.50 99 GLY A CA 1
ATOM 743 C C . GLY A 1 99 ? -23.780 -14.675 23.736 1.00 79.50 99 GLY A C 1
ATOM 744 O O . GLY A 1 99 ? -23.677 -14.344 22.553 1.00 79.50 99 GLY A O 1
ATOM 745 N N . LEU A 1 100 ? -23.290 -15.834 24.197 1.00 76.88 100 LEU A N 1
ATOM 746 C CA . LEU A 1 100 ? -22.570 -16.816 23.377 1.00 76.88 100 LEU A CA 1
ATOM 747 C C . LEU A 1 100 ? -23.508 -17.483 22.368 1.00 76.88 100 LEU A C 1
ATOM 749 O O . LEU A 1 100 ? -24.600 -17.929 22.716 1.00 76.88 100 LEU A O 1
ATOM 753 N N . GLY A 1 101 ? -23.057 -17.593 21.115 1.00 75.75 101 GLY A N 1
ATOM 754 C CA . GLY A 1 101 ? -23.765 -18.341 20.068 1.00 75.75 101 GLY A CA 1
ATOM 755 C C . GLY A 1 101 ? -25.091 -17.722 19.617 1.00 75.75 101 GLY A C 1
ATOM 756 O O . GLY A 1 101 ? -25.869 -18.383 18.928 1.00 75.75 101 GLY A O 1
ATOM 757 N N . ARG A 1 102 ? -25.358 -16.472 19.997 1.00 83.12 102 ARG A N 1
ATOM 758 C CA . ARG A 1 102 ? -26.585 -15.772 19.630 1.00 83.12 102 ARG A CA 1
ATOM 759 C C . ARG A 1 102 ? -26.566 -15.334 18.169 1.00 83.12 102 ARG A C 1
ATOM 761 O O . ARG A 1 102 ? -25.513 -15.241 17.535 1.00 83.12 102 ARG A O 1
ATOM 768 N N . ARG A 1 103 ? -27.763 -15.085 17.649 1.00 84.19 103 ARG A N 1
ATOM 769 C CA . ARG A 1 103 ? -28.012 -14.570 16.305 1.00 84.19 103 ARG A CA 1
ATOM 770 C C . ARG A 1 103 ? -28.756 -13.246 16.411 1.00 84.19 103 ARG A C 1
ATOM 772 O O . ARG A 1 103 ? -29.332 -12.929 17.455 1.00 84.19 103 ARG A O 1
ATOM 779 N N . ASN A 1 104 ? -28.686 -12.454 15.355 1.00 80.38 104 ASN A N 1
ATOM 780 C CA . ASN A 1 104 ? -29.514 -11.274 15.212 1.00 80.38 104 ASN A CA 1
ATOM 781 C C . ASN A 1 104 ? -30.894 -11.707 14.700 1.00 80.38 104 ASN A C 1
ATOM 783 O O . ASN A 1 104 ? -31.102 -11.863 13.500 1.00 80.38 104 ASN A O 1
ATOM 787 N N . ASP A 1 105 ? -31.807 -11.959 15.636 1.00 69.62 105 ASP A N 1
ATOM 788 C CA . ASP A 1 105 ? -33.154 -12.459 15.340 1.00 69.62 105 ASP A CA 1
ATOM 789 C C . ASP A 1 105 ? -34.157 -11.323 15.061 1.00 69.62 105 ASP A C 1
ATOM 791 O O . ASP A 1 105 ? -35.290 -11.582 14.659 1.00 69.62 105 ASP A O 1
ATOM 795 N N . THR A 1 106 ? -33.761 -10.064 15.283 1.00 66.94 106 THR A N 1
ATOM 796 C CA . THR A 1 106 ? -34.654 -8.898 15.199 1.00 66.94 106 THR A CA 1
ATOM 797 C C . THR A 1 106 ? -34.587 -8.202 13.845 1.00 66.94 106 THR A C 1
ATOM 799 O O . THR A 1 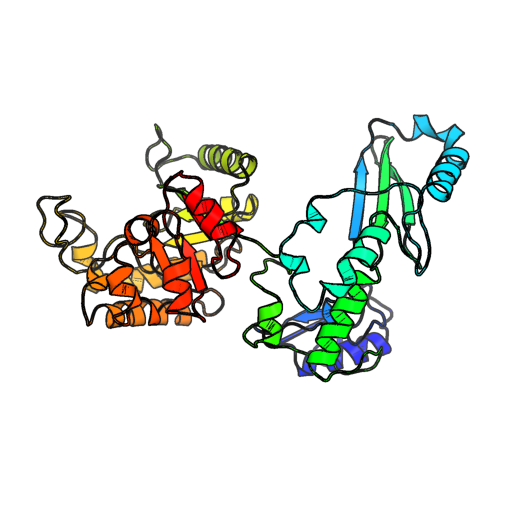106 ? -35.592 -7.661 13.393 1.00 66.94 106 THR A O 1
ATOM 802 N N . THR A 1 107 ? -33.431 -8.225 13.171 1.00 67.00 107 THR A N 1
ATOM 803 C CA . THR A 1 107 ? -33.243 -7.558 11.875 1.00 67.00 107 THR A CA 1
ATOM 804 C C . THR A 1 107 ? -32.392 -8.411 10.941 1.00 67.00 107 THR A C 1
ATOM 806 O O . THR A 1 107 ? -31.256 -8.755 11.261 1.00 67.00 107 THR A O 1
ATOM 809 N N . THR A 1 108 ? -32.905 -8.706 9.743 1.00 67.94 108 THR A N 1
ATOM 810 C CA . THR A 1 108 ? -32.057 -9.245 8.670 1.00 67.94 108 THR A CA 1
ATOM 811 C C . THR A 1 108 ? -31.218 -8.104 8.112 1.00 67.94 108 THR A C 1
ATOM 813 O O . THR A 1 108 ? -31.754 -7.176 7.511 1.00 67.94 108 THR A O 1
ATOM 816 N N . VAL A 1 109 ? -29.906 -8.151 8.343 1.00 71.19 109 VAL A N 1
ATOM 817 C CA . VAL A 1 109 ? -28.982 -7.125 7.855 1.00 71.19 109 VAL A CA 1
ATOM 818 C C . VAL A 1 109 ? -28.467 -7.534 6.476 1.00 71.19 109 VAL A C 1
ATOM 820 O O . VAL A 1 109 ? -27.564 -8.365 6.349 1.00 71.19 109 VAL A O 1
ATOM 823 N N . GLU A 1 110 ? -29.061 -6.955 5.437 1.00 79.31 110 GLU A N 1
ATOM 824 C CA . GLU A 1 110 ? -28.505 -6.978 4.084 1.00 79.31 110 GLU A CA 1
ATOM 825 C C . GLU A 1 110 ? -27.325 -6.004 4.023 1.00 79.31 110 GLU A C 1
ATOM 827 O O . GLU A 1 110 ? -27.477 -4.818 4.310 1.00 79.31 110 GLU A O 1
ATOM 832 N N . HIS A 1 111 ? -26.136 -6.502 3.689 1.00 83.62 111 HIS A N 1
ATOM 833 C CA . HIS A 1 111 ? -24.928 -5.685 3.603 1.00 83.62 111 HIS A CA 1
ATOM 834 C C . HIS A 1 111 ? -24.049 -6.178 2.458 1.00 83.62 111 HIS A C 1
ATOM 836 O O . HIS A 1 111 ? -23.809 -7.381 2.343 1.00 83.62 111 HIS A O 1
ATOM 842 N N . GLU A 1 112 ? -23.476 -5.241 1.701 1.00 85.44 112 GLU A N 1
ATOM 843 C CA . GLU A 1 112 ? -22.543 -5.499 0.588 1.00 85.44 112 GLU A CA 1
ATOM 844 C C . GLU A 1 112 ? -21.314 -6.335 0.988 1.00 85.44 112 GLU A C 1
ATOM 846 O O . GLU A 1 112 ? -20.652 -6.927 0.143 1.00 85.44 112 GLU A O 1
ATOM 851 N N . LEU A 1 113 ? -21.031 -6.464 2.293 1.00 84.56 113 LEU A N 1
ATOM 852 C CA . LEU A 1 113 ? -19.909 -7.259 2.789 1.00 84.56 113 LEU A CA 1
ATOM 853 C C . LEU A 1 113 ? -20.102 -8.734 2.448 1.00 84.56 113 LEU A C 1
ATOM 855 O O . LEU A 1 113 ? -19.135 -9.480 2.352 1.00 84.56 113 LEU A O 1
ATOM 859 N N . PHE A 1 114 ? -21.354 -9.175 2.292 1.00 88.00 114 PHE A N 1
ATOM 860 C CA . PHE A 1 114 ? -21.663 -10.542 1.900 1.00 88.00 114 PHE A CA 1
ATOM 861 C C . PHE A 1 114 ? -21.511 -10.768 0.398 1.00 88.00 114 PHE A C 1
ATOM 863 O O . PHE A 1 114 ? -21.563 -11.919 -0.022 1.00 88.00 114 PHE A O 1
ATOM 870 N N . ASP A 1 115 ? -21.251 -9.740 -0.399 1.00 87.12 115 ASP A N 1
ATOM 871 C CA . ASP A 1 115 ? -20.950 -9.878 -1.826 1.00 87.12 115 ASP A CA 1
ATOM 872 C C . ASP A 1 115 ? -19.436 -9.874 -2.100 1.00 87.12 115 ASP A C 1
ATOM 874 O O . ASP A 1 115 ? -19.003 -10.150 -3.218 1.00 87.12 115 ASP A O 1
ATOM 878 N N . ASP A 1 116 ? -18.627 -9.648 -1.057 1.00 85.31 116 ASP A N 1
ATOM 879 C CA . ASP A 1 116 ? -17.170 -9.576 -1.131 1.00 85.31 116 ASP A CA 1
ATOM 880 C C . ASP A 1 116 ? -16.526 -10.894 -1.610 1.00 85.31 116 ASP A C 1
ATOM 882 O O . ASP A 1 116 ? -16.923 -12.005 -1.224 1.00 85.31 116 ASP A O 1
ATOM 886 N N . ALA A 1 117 ? -15.494 -10.769 -2.448 1.00 80.31 117 ALA A N 1
ATOM 887 C CA . ALA A 1 117 ? -14.745 -11.893 -2.997 1.00 80.31 117 ALA A CA 1
ATOM 888 C C . ALA A 1 117 ? -14.005 -12.708 -1.923 1.00 80.31 117 ALA A C 1
ATOM 890 O O . ALA A 1 117 ? -13.783 -13.900 -2.138 1.00 80.31 117 ALA A O 1
ATOM 891 N N . ALA A 1 118 ? -13.711 -12.135 -0.751 1.00 77.69 118 ALA A N 1
ATOM 892 C CA . ALA A 1 118 ? -13.111 -12.826 0.388 1.00 77.69 118 ALA A CA 1
ATOM 893 C C . ALA A 1 118 ? -13.925 -14.056 0.822 1.00 77.69 118 ALA A C 1
ATOM 895 O O . ALA A 1 118 ? -13.355 -15.047 1.271 1.00 77.69 118 ALA A O 1
ATOM 896 N N . TRP A 1 119 ? -15.247 -14.076 0.597 1.00 86.00 119 TRP A N 1
ATOM 897 C CA . TRP A 1 119 ? -16.078 -15.263 0.846 1.00 86.00 119 TRP A CA 1
ATOM 898 C C . TRP A 1 119 ? -15.774 -16.455 -0.075 1.00 86.00 119 TRP A C 1
ATOM 900 O O . TRP A 1 119 ? -16.333 -17.534 0.126 1.00 86.00 119 TRP A O 1
ATOM 910 N N . LYS A 1 120 ? -14.910 -16.292 -1.083 1.00 80.69 120 LYS A N 1
ATOM 911 C CA . LYS A 1 120 ? -14.378 -17.388 -1.905 1.00 80.69 120 LYS A CA 1
ATOM 912 C C . LYS A 1 120 ? -13.181 -18.085 -1.247 1.00 80.69 120 LYS A C 1
ATOM 914 O O . LYS A 1 120 ? -12.851 -19.194 -1.655 1.00 80.69 120 LYS A O 1
ATOM 919 N N . ILE A 1 121 ? -12.556 -17.483 -0.231 1.00 79.38 121 ILE A N 1
ATOM 920 C CA . ILE A 1 121 ? -11.433 -18.085 0.499 1.00 79.38 121 ILE A CA 1
ATOM 921 C C . ILE A 1 121 ? -11.946 -19.291 1.294 1.00 79.38 121 ILE A C 1
ATOM 923 O O . ILE A 1 121 ? -12.892 -19.177 2.079 1.00 79.38 121 ILE A O 1
ATOM 927 N N . SER A 1 122 ? -11.296 -20.446 1.135 1.00 82.62 122 SER A N 1
ATOM 928 C CA . SER A 1 122 ? -11.692 -21.720 1.758 1.00 82.62 122 SER A CA 1
ATOM 929 C C . SER A 1 122 ? -11.862 -21.641 3.280 1.00 82.62 122 SER A C 1
ATOM 931 O O . SER A 1 122 ? -12.726 -22.319 3.835 1.00 82.62 122 SER A O 1
ATOM 933 N N . ALA A 1 123 ? -11.080 -20.786 3.949 1.00 83.12 123 ALA A N 1
ATOM 934 C CA . ALA A 1 123 ? -11.136 -20.575 5.395 1.00 83.12 123 ALA A CA 1
ATOM 935 C C . ALA A 1 123 ? -12.467 -19.968 5.879 1.00 83.12 123 ALA A C 1
ATOM 937 O O . ALA A 1 123 ? -12.948 -20.316 6.956 1.00 83.12 123 ALA A O 1
ATOM 938 N N . VAL A 1 124 ? -13.074 -19.076 5.087 1.00 87.38 124 VAL A N 1
ATOM 939 C CA . VAL A 1 124 ? -14.257 -18.290 5.491 1.00 87.38 124 VAL A CA 1
ATOM 940 C C . VAL A 1 124 ? -15.505 -18.602 4.675 1.00 87.38 124 VAL A C 1
ATOM 942 O O . VAL A 1 124 ? -16.611 -18.371 5.157 1.00 87.38 124 VAL A O 1
ATOM 945 N N . SER A 1 125 ? -15.371 -19.185 3.481 1.00 89.75 125 SER A N 1
ATOM 946 C CA . SER A 1 125 ? -16.502 -19.535 2.613 1.00 89.75 125 SER A CA 1
ATOM 947 C C . SER A 1 125 ? -17.600 -20.341 3.327 1.00 89.75 125 SER A C 1
ATOM 949 O O . SER A 1 125 ? -18.766 -19.934 3.278 1.00 89.75 125 SER A O 1
ATOM 951 N N . PRO A 1 126 ? -17.274 -21.394 4.111 1.00 93.19 126 PRO A N 1
ATOM 952 C CA . PRO A 1 126 ? -18.284 -22.165 4.841 1.00 93.19 126 PRO A CA 1
ATOM 953 C C . PRO A 1 126 ? -18.952 -21.381 5.982 1.00 93.19 126 PRO A C 1
ATOM 955 O O . PRO A 1 126 ? -19.957 -21.820 6.539 1.00 93.19 126 PRO A O 1
ATOM 958 N N . LEU A 1 127 ? -18.383 -20.237 6.370 1.00 91.69 127 LEU A N 1
ATOM 959 C CA . LEU A 1 127 ? -18.796 -19.434 7.520 1.00 91.69 127 LEU A CA 1
ATOM 960 C C . LEU A 1 127 ? -19.742 -18.290 7.139 1.00 91.69 127 LEU A C 1
ATOM 962 O O . LEU A 1 127 ? -20.316 -17.668 8.033 1.00 91.69 127 LEU A O 1
ATOM 966 N N . LYS A 1 128 ? -19.954 -18.031 5.842 1.00 90.69 128 LYS A N 1
ATOM 967 C CA . LYS A 1 128 ? -20.726 -16.888 5.326 1.00 90.69 128 LYS A CA 1
ATOM 968 C C . LYS A 1 128 ? -22.119 -16.755 5.935 1.00 90.69 128 LYS A C 1
ATOM 970 O O . LYS A 1 128 ? -22.493 -15.689 6.418 1.00 90.69 128 LYS A O 1
ATOM 975 N N . GLN A 1 129 ? -22.885 -17.845 5.957 1.00 89.88 129 GLN A N 1
ATOM 976 C CA . GLN A 1 129 ? -24.241 -17.829 6.511 1.00 89.88 129 GLN A CA 1
ATOM 977 C C . GLN A 1 129 ? -24.238 -17.564 8.022 1.00 89.88 129 GLN A C 1
ATOM 979 O O . GLN A 1 129 ? -25.074 -16.813 8.521 1.00 89.88 129 GLN A O 1
ATOM 984 N N . MET A 1 130 ? -23.283 -18.147 8.749 1.00 89.88 130 MET A N 1
ATOM 985 C CA . MET A 1 130 ? -23.128 -17.920 10.185 1.00 89.88 130 MET A CA 1
ATOM 986 C C . MET A 1 130 ? -22.747 -16.463 10.467 1.00 89.88 130 MET A C 1
ATOM 988 O O . MET A 1 130 ? -23.347 -15.846 11.341 1.00 89.88 130 MET A O 1
ATOM 992 N N . ALA A 1 131 ? -21.806 -15.897 9.709 1.00 88.81 131 ALA A N 1
ATOM 993 C CA . ALA A 1 131 ? -21.421 -14.494 9.829 1.00 88.81 131 ALA A CA 1
ATOM 994 C C . ALA A 1 131 ? -22.610 -13.556 9.590 1.00 88.81 131 ALA A C 1
ATOM 996 O O . ALA A 1 131 ? -22.812 -12.615 10.352 1.00 88.81 131 ALA A O 1
ATOM 997 N N . ARG A 1 132 ? -23.450 -13.862 8.594 1.00 88.62 132 ARG A N 1
ATOM 998 C CA . ARG A 1 132 ? -24.687 -13.119 8.318 1.00 88.62 132 ARG A CA 1
ATOM 999 C C . ARG A 1 132 ? -25.671 -13.157 9.477 1.00 88.62 132 ARG A C 1
ATOM 1001 O O . ARG A 1 132 ? -26.212 -12.125 9.847 1.00 88.62 132 ARG A O 1
ATOM 1008 N N . GLN A 1 133 ? -25.849 -14.321 10.093 1.00 87.50 133 GLN A N 1
ATOM 1009 C CA . GLN A 1 133 ? -26.701 -14.471 11.276 1.00 87.50 133 GLN A CA 1
ATOM 1010 C C . GLN A 1 133 ? -26.125 -13.790 12.526 1.00 87.50 133 GLN A C 1
ATOM 1012 O O . GLN A 1 133 ? -26.874 -13.482 13.446 1.00 87.50 133 GLN A O 1
ATOM 1017 N N . GLN A 1 134 ? -24.809 -13.583 12.588 1.00 86.75 134 GLN A N 1
ATOM 1018 C CA . GLN A 1 134 ? -24.120 -12.944 13.714 1.00 86.75 134 GLN A CA 1
ATOM 1019 C C . GLN A 1 134 ? -23.968 -11.425 13.547 1.00 86.75 134 GLN A C 1
ATOM 1021 O O . GLN A 1 134 ? -23.595 -10.735 14.497 1.00 86.75 134 GLN A O 1
ATOM 1026 N N . LEU A 1 135 ? -24.245 -10.875 12.363 1.00 85.31 135 LEU A N 1
ATOM 1027 C CA . LEU A 1 135 ? -24.111 -9.445 12.116 1.00 85.31 135 LEU A CA 1
ATOM 1028 C C . LEU A 1 135 ? -25.129 -8.657 12.954 1.00 85.31 135 LEU A C 1
ATOM 1030 O O . LEU A 1 135 ? -26.336 -8.837 12.812 1.00 85.31 135 LEU A O 1
ATOM 1034 N N . GLY A 1 136 ? -24.631 -7.781 13.830 1.00 80.44 136 GLY A N 1
ATOM 1035 C CA . GLY A 1 136 ? -25.445 -6.997 14.766 1.00 80.44 136 GLY A CA 1
ATOM 1036 C C . GLY A 1 136 ? -25.592 -7.601 16.170 1.00 80.44 136 GLY A C 1
ATOM 1037 O O . GLY A 1 136 ? -26.216 -6.981 17.026 1.00 80.44 136 GLY A O 1
ATOM 1038 N N . THR A 1 137 ? -25.002 -8.768 16.457 1.00 86.56 137 THR A N 1
ATOM 1039 C CA . THR A 1 137 ? -24.919 -9.285 17.839 1.00 86.56 137 THR A CA 1
ATOM 1040 C C . THR A 1 137 ? -23.789 -8.598 18.606 1.00 86.56 137 THR A C 1
ATOM 1042 O O . THR A 1 137 ? -22.799 -8.204 17.998 1.00 86.56 137 THR A O 1
ATOM 1045 N N . ILE A 1 138 ? -23.869 -8.501 19.934 1.00 85.62 138 ILE A N 1
ATOM 1046 C CA . ILE A 1 138 ? -22.836 -7.834 20.753 1.00 85.62 138 ILE A CA 1
ATOM 1047 C C . ILE A 1 138 ? -21.720 -8.800 21.181 1.00 85.62 138 ILE A C 1
ATOM 1049 O O . ILE A 1 138 ? -20.544 -8.441 21.169 1.00 85.62 138 ILE A O 1
ATOM 1053 N N . GLY A 1 139 ? -22.077 -10.056 21.463 1.00 81.06 139 GLY A N 1
ATOM 1054 C CA . GLY A 1 139 ? -21.165 -11.064 22.012 1.00 81.06 139 GLY A CA 1
ATOM 1055 C C . GLY A 1 139 ? -21.410 -11.309 23.503 1.00 81.06 139 GLY A C 1
ATOM 1056 O O . GLY A 1 139 ? -22.423 -10.882 24.055 1.00 81.06 139 GLY A O 1
ATOM 1057 N N . SER A 1 140 ? -20.511 -12.045 24.150 1.00 74.75 140 SER A N 1
ATOM 1058 C CA . SER A 1 140 ? -20.576 -12.428 25.570 1.00 74.75 140 SER A CA 1
ATOM 1059 C C . SER A 1 140 ? -19.338 -11.998 26.345 1.00 74.75 140 SER A C 1
ATOM 1061 O O . SER A 1 140 ? -18.281 -11.879 25.748 1.00 74.75 140 SER A O 1
ATOM 1063 N N . GLY A 1 141 ? -19.410 -11.930 27.671 1.00 76.44 141 GLY A N 1
ATOM 1064 C CA . GLY A 1 141 ? -18.255 -11.591 28.505 1.00 76.44 141 GLY A CA 1
ATOM 1065 C C . GLY A 1 141 ? -18.321 -10.129 28.923 1.00 76.44 141 GLY A C 1
ATOM 1066 O O . GLY A 1 141 ? -19.343 -9.708 29.454 1.00 76.44 141 GLY A O 1
ATOM 1067 N N . ASN A 1 142 ? -17.256 -9.365 28.682 1.00 76.81 142 ASN A N 1
ATOM 1068 C CA . ASN A 1 142 ? -17.133 -7.956 29.081 1.00 76.81 142 ASN A CA 1
ATOM 1069 C C . ASN A 1 142 ? -17.629 -6.956 28.010 1.00 76.81 142 ASN A C 1
ATOM 1071 O O . ASN A 1 142 ? -17.211 -5.797 27.991 1.00 76.81 142 ASN A O 1
ATOM 1075 N N . HIS A 1 143 ? -18.478 -7.400 27.083 1.00 86.31 143 HIS A N 1
ATOM 1076 C CA . HIS A 1 143 ? -19.037 -6.554 26.027 1.00 86.31 143 HIS A CA 1
ATOM 1077 C C . HIS A 1 143 ? -20.256 -5.787 26.529 1.00 86.31 143 HIS A C 1
ATOM 1079 O O . HIS A 1 143 ? -21.090 -6.340 27.248 1.00 86.31 143 HIS A O 1
ATOM 1085 N N . TYR A 1 144 ? -20.358 -4.523 26.131 1.00 87.25 144 TYR A N 1
ATOM 1086 C CA . TYR A 1 144 ? -21.329 -3.581 26.675 1.00 87.25 144 TYR A CA 1
ATOM 1087 C C . TYR A 1 144 ? -21.887 -2.657 25.595 1.00 87.25 144 TYR A C 1
ATOM 1089 O O . TYR A 1 144 ? -21.298 -2.478 24.525 1.00 87.25 144 TYR A O 1
ATOM 1097 N N . VAL A 1 145 ? -23.031 -2.061 25.916 1.00 90.44 145 VAL A N 1
ATOM 1098 C CA . VAL A 1 145 ? -23.617 -0.919 25.217 1.00 90.44 145 VAL A CA 1
ATOM 1099 C C . VAL A 1 145 ? -23.980 0.083 26.299 1.00 90.44 145 VAL A C 1
ATOM 1101 O O . VAL A 1 145 ? -24.915 -0.159 27.058 1.00 90.44 145 VAL A O 1
ATOM 1104 N N . ASP A 1 146 ? -23.238 1.179 26.357 1.00 91.50 146 ASP A N 1
ATOM 1105 C CA . ASP A 1 146 ? -23.308 2.154 27.438 1.00 91.50 146 ASP A CA 1
ATOM 1106 C C . ASP A 1 146 ? -23.638 3.547 26.899 1.00 91.50 146 ASP A C 1
ATOM 1108 O O . ASP A 1 146 ? -23.313 3.907 25.762 1.00 91.50 146 ASP A O 1
ATOM 1112 N N . LEU A 1 147 ? -24.286 4.339 27.750 1.00 93.50 147 LEU A N 1
ATOM 1113 C CA . LEU A 1 147 ? -24.609 5.738 27.505 1.00 93.50 147 LEU A CA 1
ATOM 1114 C C . LEU A 1 147 ? -23.620 6.615 28.277 1.00 93.50 147 LEU A C 1
ATOM 1116 O O . LEU A 1 147 ? -23.522 6.514 29.499 1.00 93.50 147 LEU A O 1
ATOM 1120 N N . PHE A 1 148 ? -22.910 7.493 27.574 1.00 93.56 148 PHE A N 1
ATOM 1121 C CA . PHE A 1 148 ? -21.908 8.387 28.154 1.00 93.56 148 PHE A CA 1
ATOM 1122 C C . PHE A 1 148 ? -22.318 9.847 27.972 1.00 93.56 148 PHE A C 1
ATOM 1124 O O . PHE A 1 148 ? -22.909 10.211 26.958 1.00 93.56 148 PHE A O 1
ATOM 1131 N N . SER A 1 149 ? -21.963 10.698 28.932 1.00 95.31 149 SER A N 1
ATOM 1132 C CA . SER A 1 149 ? -21.988 12.152 28.757 1.00 95.31 149 SER A CA 1
ATOM 1133 C C . SER A 1 149 ? -20.563 12.647 28.591 1.00 95.31 149 SER A C 1
ATOM 1135 O O . SER A 1 149 ? -19.695 12.262 29.374 1.00 95.31 149 SER A O 1
ATOM 1137 N N . ASP A 1 150 ? -20.327 13.527 27.624 1.00 95.12 150 ASP A N 1
ATOM 1138 C CA . ASP A 1 150 ? -19.063 14.259 27.558 1.00 95.12 150 ASP A CA 1
ATOM 1139 C C . ASP A 1 150 ? -19.076 15.526 28.430 1.00 95.12 150 ASP A C 1
ATOM 1141 O O . ASP A 1 150 ? -20.079 15.863 29.066 1.00 95.12 150 ASP A O 1
ATOM 1145 N N . GLU A 1 151 ? -17.947 16.237 28.444 1.00 96.06 151 GLU A N 1
ATOM 1146 C CA . GLU A 1 151 ? -17.737 17.471 29.214 1.00 96.06 151 GLU A CA 1
ATOM 1147 C C . GLU A 1 151 ? -18.680 18.620 28.813 1.00 96.06 151 GLU A C 1
ATOM 1149 O O . GLU A 1 151 ? -18.856 19.569 29.574 1.00 96.06 151 GLU A O 1
ATOM 1154 N N . GLN A 1 152 ? -19.310 18.545 27.636 1.00 96.19 152 GLN A N 1
ATOM 1155 C CA . GLN A 1 152 ? -20.272 19.537 27.140 1.00 96.19 152 GLN A CA 1
ATOM 1156 C C . GLN A 1 152 ? -21.729 19.123 27.413 1.00 96.19 152 GLN A C 1
ATOM 1158 O O . GLN A 1 152 ? -22.665 19.839 27.033 1.00 96.19 152 GLN A O 1
ATOM 1163 N N . GLY A 1 153 ? -21.932 17.976 28.070 1.00 96.12 153 GLY A N 1
ATOM 1164 C CA . GLY A 1 153 ? -23.243 17.403 28.363 1.00 96.12 153 GLY A CA 1
ATOM 1165 C C . GLY A 1 153 ? -23.889 16.688 27.175 1.00 96.12 153 GLY A C 1
ATOM 1166 O O . GLY A 1 153 ? -25.090 16.417 27.222 1.00 96.12 153 GLY A O 1
ATOM 1167 N N . ARG A 1 154 ? -23.147 16.414 26.092 1.00 97.19 154 ARG A N 1
ATOM 1168 C CA . ARG A 1 154 ? -23.685 15.714 24.917 1.00 97.19 154 ARG A CA 1
ATOM 1169 C C . ARG A 1 154 ? -23.706 14.212 25.163 1.00 97.19 154 ARG A C 1
ATOM 1171 O O . ARG A 1 154 ? -22.796 13.672 25.795 1.00 97.19 154 ARG A O 1
ATOM 1178 N N . LEU A 1 155 ? -24.737 13.546 24.652 1.00 96.75 155 LEU A N 1
ATOM 1179 C CA . LEU A 1 155 ? -24.936 12.117 24.841 1.00 96.75 155 LEU A CA 1
ATOM 1180 C C . LEU A 1 155 ? -24.213 11.306 23.759 1.00 96.75 155 LEU A C 1
ATOM 1182 O O . LEU A 1 155 ? -24.403 11.519 22.559 1.00 96.75 155 LEU A O 1
ATOM 1186 N N . TRP A 1 156 ? -23.457 10.313 24.208 1.00 96.31 156 TRP A N 1
ATOM 1187 C CA . TRP A 1 156 ? -22.776 9.324 23.387 1.00 96.31 156 TRP A CA 1
ATOM 1188 C C . TRP A 1 156 ? -23.309 7.926 23.680 1.00 96.31 156 TRP A C 1
ATOM 1190 O O . TRP A 1 156 ? -23.624 7.598 24.822 1.00 96.31 156 TRP A O 1
ATOM 1200 N N . ILE A 1 157 ? -23.337 7.079 22.655 1.00 93.94 157 ILE A N 1
ATOM 1201 C CA . ILE A 1 157 ? -23.555 5.638 22.797 1.00 93.94 157 ILE A CA 1
ATOM 1202 C C . ILE A 1 157 ? -22.234 4.952 22.484 1.00 93.94 157 ILE A C 1
ATOM 1204 O O . ILE A 1 157 ? -21.755 5.033 21.352 1.00 93.94 157 ILE A O 1
ATOM 1208 N N . GLY A 1 158 ? -21.634 4.295 23.471 1.00 92.25 158 GLY A N 1
ATOM 1209 C CA . GLY A 1 158 ? -20.445 3.478 23.266 1.00 92.25 158 GLY A CA 1
ATOM 1210 C C . GLY A 1 158 ? -20.798 2.002 23.257 1.00 92.25 158 GLY A C 1
ATOM 1211 O O . GLY A 1 158 ? -21.579 1.528 24.076 1.00 92.25 158 GLY A O 1
ATOM 1212 N N . VAL A 1 159 ? -20.221 1.274 22.313 1.00 89.81 159 V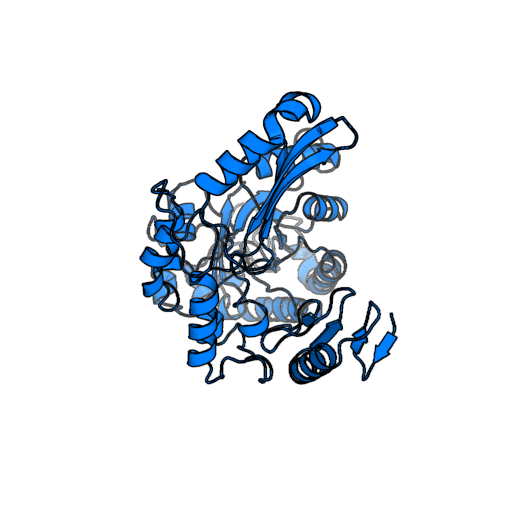AL A N 1
ATOM 1213 C CA . VAL A 1 159 ? -20.430 -0.157 22.142 1.00 89.81 159 VAL A CA 1
ATOM 1214 C C . VAL A 1 159 ? -19.086 -0.852 22.063 1.00 89.81 159 VAL A C 1
ATOM 1216 O O . VAL A 1 159 ? -18.265 -0.518 21.207 1.00 89.81 159 VAL A O 1
ATOM 1219 N N . HIS A 1 160 ? -18.901 -1.846 22.924 1.00 88.25 160 HIS A N 1
ATOM 1220 C CA . HIS A 1 160 ? -17.811 -2.804 22.831 1.00 88.25 160 HIS A CA 1
ATOM 1221 C C . HIS A 1 160 ? -18.345 -4.090 22.207 1.00 88.25 160 HIS A C 1
ATOM 1223 O O . HIS A 1 160 ? -19.202 -4.759 22.781 1.00 88.25 160 HIS A O 1
ATOM 1229 N N . PHE A 1 161 ? -17.846 -4.436 21.027 1.00 83.19 161 PHE A N 1
ATOM 1230 C CA . PHE A 1 161 ? -18.210 -5.645 20.307 1.00 83.19 161 PHE A CA 1
ATOM 1231 C C . PHE A 1 161 ? -17.142 -6.722 20.488 1.00 83.19 161 PHE A C 1
ATOM 1233 O O . PHE A 1 161 ? -15.958 -6.452 20.297 1.00 83.19 161 PHE A O 1
ATOM 1240 N N . GLY A 1 162 ? -17.573 -7.945 20.787 1.00 76.19 162 GLY A N 1
ATOM 1241 C CA . GLY A 1 162 ? -16.684 -9.094 20.956 1.00 76.19 162 GLY A CA 1
ATOM 1242 C C . GLY A 1 162 ? -16.345 -9.849 19.696 1.00 76.19 162 GLY A C 1
ATOM 1243 O O . GLY A 1 162 ? -16.968 -9.657 18.658 1.00 76.19 162 GLY A O 1
ATOM 1244 N N . SER A 1 163 ? -15.429 -10.802 19.775 1.00 74.50 163 SER A N 1
ATOM 1245 C CA . SER A 1 163 ? -15.197 -11.704 18.657 1.00 74.50 163 SER A CA 1
ATOM 1246 C C . SER A 1 163 ? -16.388 -12.639 18.496 1.00 74.50 163 SER A C 1
ATOM 1248 O O . SER A 1 163 ? -17.106 -12.985 19.439 1.00 74.50 163 SER A O 1
ATOM 1250 N N . ARG A 1 164 ? -16.668 -13.007 17.247 1.00 82.75 164 ARG A N 1
ATOM 1251 C CA . ARG A 1 164 ? -17.768 -13.914 16.897 1.00 82.75 164 ARG A CA 1
ATOM 1252 C C . ARG A 1 164 ? -17.198 -15.228 16.384 1.00 82.75 164 ARG A C 1
ATOM 1254 O O . ARG A 1 164 ? -16.004 -15.362 16.118 1.00 82.75 164 ARG A O 1
ATOM 1261 N N . GLY A 1 165 ? -18.092 -16.190 16.161 1.00 83.00 165 GLY A N 1
ATOM 1262 C CA . GLY A 1 165 ? -17.726 -17.485 15.591 1.00 83.00 165 GLY A CA 1
ATOM 1263 C C . GLY A 1 165 ? -16.960 -17.372 14.271 1.00 83.00 165 GLY A C 1
ATOM 1264 O O . GLY A 1 165 ? -16.164 -18.259 13.981 1.00 83.00 165 GLY A O 1
ATOM 1265 N N . LEU A 1 166 ? -17.164 -16.300 13.492 1.00 85.25 166 LEU A N 1
ATOM 1266 C CA . LEU A 1 166 ? -16.398 -16.043 12.270 1.00 85.25 166 LEU A CA 1
ATOM 1267 C C . LEU A 1 166 ? -14.896 -15.918 12.556 1.00 85.25 166 LEU A C 1
ATOM 1269 O O . LEU A 1 166 ? -14.120 -16.671 11.972 1.00 85.25 166 LEU A O 1
ATOM 1273 N N . GLY A 1 167 ? -14.500 -15.019 13.461 1.00 82.06 167 GLY A N 1
ATOM 1274 C CA . GLY A 1 167 ? -13.095 -14.793 13.800 1.00 82.06 167 GLY A CA 1
ATOM 1275 C C . GLY A 1 167 ? -12.443 -16.053 14.353 1.00 82.06 167 GLY A C 1
ATOM 1276 O O . GLY A 1 167 ? -11.519 -16.594 13.746 1.00 82.06 167 GLY A O 1
ATOM 1277 N N . HIS A 1 168 ? -13.045 -16.618 15.404 1.00 83.94 168 HIS A N 1
ATOM 1278 C CA . HIS A 1 168 ? -12.562 -17.851 16.024 1.00 83.94 168 HIS A CA 1
ATOM 1279 C C . HIS A 1 168 ? -12.403 -18.996 15.013 1.00 83.94 168 HIS A C 1
ATOM 1281 O O . HIS A 1 168 ? -11.360 -19.639 14.976 1.00 83.94 168 HIS A O 1
ATOM 1287 N N . LYS A 1 169 ? -13.412 -19.291 14.179 1.00 87.56 169 LYS A N 1
ATOM 1288 C CA . LYS A 1 169 ? -13.319 -20.410 13.222 1.00 87.56 169 LYS A CA 1
ATOM 1289 C C . LYS A 1 169 ? -12.306 -20.145 12.109 1.00 87.56 169 LYS A C 1
ATOM 1291 O O . LYS A 1 169 ? -11.690 -21.100 11.642 1.00 87.56 169 LYS A O 1
ATOM 1296 N N . THR A 1 170 ? -12.108 -18.884 11.724 1.00 86.56 170 THR A N 1
ATOM 1297 C CA . THR A 1 170 ? -11.057 -18.492 10.774 1.00 86.56 170 THR A CA 1
ATOM 1298 C C . THR A 1 170 ? -9.679 -18.765 11.375 1.00 86.56 170 THR A C 1
ATOM 1300 O O . THR A 1 170 ? -8.868 -19.450 10.757 1.00 86.56 170 THR A O 1
ATOM 1303 N N . ALA A 1 171 ? -9.441 -18.338 12.618 1.00 85.88 171 ALA A N 1
ATOM 1304 C CA . ALA A 1 171 ? -8.204 -18.624 13.344 1.00 85.88 171 ALA A CA 1
ATOM 1305 C C . ALA A 1 171 ? -7.949 -20.131 13.468 1.00 85.88 171 ALA A C 1
ATOM 1307 O O . ALA A 1 171 ? -6.881 -20.617 13.098 1.00 85.88 171 ALA A O 1
ATOM 1308 N N . THR A 1 172 ? -8.960 -20.889 13.908 1.00 88.12 172 THR A N 1
ATOM 1309 C CA . THR A 1 172 ? -8.877 -22.349 14.047 1.00 88.12 172 THR A CA 1
ATOM 1310 C C . THR A 1 172 ? -8.558 -23.036 12.717 1.00 88.12 172 THR A C 1
ATOM 1312 O O . THR A 1 172 ? -7.810 -24.014 12.704 1.00 88.12 172 THR A O 1
ATOM 1315 N N . TYR A 1 173 ? -9.096 -22.545 11.593 1.00 88.44 173 TYR A N 1
ATOM 1316 C CA . TYR A 1 173 ? -8.773 -23.075 10.267 1.00 88.44 173 TYR A CA 1
ATOM 1317 C C . TYR A 1 173 ? -7.275 -22.948 9.972 1.00 88.44 173 TYR A C 1
ATOM 1319 O O . TYR A 1 173 ? -6.633 -23.954 9.665 1.00 88.44 173 TYR A O 1
ATOM 1327 N N . PHE A 1 174 ? -6.708 -21.746 10.114 1.00 86.44 174 PHE A N 1
ATOM 1328 C CA . PHE A 1 174 ? -5.293 -21.499 9.824 1.00 86.44 174 PHE A CA 1
ATOM 1329 C C . PHE A 1 174 ? -4.358 -22.196 10.819 1.00 86.44 174 PHE A C 1
ATOM 1331 O O . PHE A 1 174 ? -3.339 -22.746 10.405 1.00 86.44 174 PHE A O 1
ATOM 1338 N N . LEU A 1 175 ? -4.734 -22.269 12.101 1.00 88.19 175 LEU A N 1
ATOM 1339 C CA . LEU A 1 175 ? -4.009 -23.052 13.107 1.00 88.19 175 LEU A CA 1
ATOM 1340 C C . LEU A 1 175 ? -3.926 -24.529 12.715 1.00 88.19 175 LEU A C 1
ATOM 1342 O O . LEU A 1 175 ? -2.838 -25.103 12.690 1.00 88.19 175 LEU A O 1
ATOM 1346 N N . LYS A 1 176 ? -5.060 -25.131 12.336 1.00 88.69 176 LYS A N 1
ATOM 1347 C CA . LYS A 1 176 ? -5.106 -26.531 11.903 1.00 88.69 176 LYS A CA 1
ATOM 1348 C C . LYS A 1 176 ? -4.329 -26.751 10.605 1.00 88.69 176 LYS A C 1
ATOM 1350 O O . LYS A 1 176 ? -3.625 -27.752 10.489 1.00 88.69 176 LYS A O 1
ATOM 1355 N N . ALA A 1 177 ? -4.449 -25.838 9.643 1.00 86.00 177 ALA A N 1
ATOM 1356 C CA . ALA A 1 177 ? -3.738 -25.914 8.369 1.00 86.00 177 ALA A CA 1
ATOM 1357 C C . ALA A 1 177 ? -2.212 -25.820 8.546 1.00 86.00 177 ALA A C 1
ATOM 1359 O O . ALA A 1 177 ? -1.480 -26.523 7.856 1.00 86.00 177 ALA A O 1
ATOM 1360 N N . GLY A 1 178 ? -1.735 -25.022 9.507 1.00 84.62 178 GLY A N 1
ATOM 1361 C CA . GLY A 1 178 ? -0.320 -24.951 9.882 1.00 84.62 178 GLY A CA 1
ATOM 1362 C C . GLY A 1 178 ? 0.140 -26.019 10.880 1.00 84.62 178 GLY A C 1
ATOM 1363 O O . GLY A 1 178 ? 1.267 -25.946 11.359 1.00 84.62 178 GLY A O 1
ATOM 1364 N N . GLY A 1 179 ? -0.704 -27.002 11.219 1.00 86.06 179 GLY A N 1
ATOM 1365 C CA . GLY A 1 179 ? -0.347 -28.113 12.109 1.00 86.06 179 GLY A CA 1
ATOM 1366 C C . GLY A 1 179 ? -0.258 -27.758 13.598 1.00 86.06 179 GLY A C 1
ATOM 1367 O O . GLY A 1 179 ? 0.242 -28.562 14.386 1.00 86.06 179 GLY A O 1
ATOM 1368 N N . ALA A 1 180 ? -0.747 -26.586 14.001 1.00 88.12 180 ALA A N 1
ATOM 1369 C CA . ALA A 1 180 ? -0.761 -26.149 15.389 1.00 88.12 180 ALA A CA 1
ATOM 1370 C C . ALA A 1 180 ? -2.032 -26.586 16.127 1.00 88.12 180 ALA A C 1
ATOM 1372 O O . ALA A 1 180 ? -3.066 -26.911 15.534 1.00 88.12 180 ALA A O 1
ATOM 1373 N N . LYS A 1 181 ? -1.947 -26.590 17.459 1.00 82.94 181 LYS A N 1
ATOM 1374 C CA . LYS A 1 181 ? -3.088 -26.823 18.348 1.00 82.94 181 LYS A CA 1
ATOM 1375 C C . LYS A 1 181 ? -3.660 -25.489 18.807 1.00 82.94 181 LYS A C 1
ATOM 1377 O O . LYS A 1 181 ? -2.923 -24.534 19.009 1.00 82.94 181 LYS A O 1
ATOM 1382 N N . ASP A 1 182 ? -4.967 -25.472 19.009 1.00 80.88 182 ASP A N 1
ATOM 1383 C CA . ASP A 1 182 ? -5.662 -24.408 19.727 1.00 80.88 182 ASP A CA 1
ATOM 1384 C C . ASP A 1 182 ? -5.451 -24.603 21.240 1.00 80.88 182 ASP A C 1
ATOM 1386 O O . ASP A 1 182 ? -5.461 -25.741 21.727 1.00 80.88 182 ASP A O 1
ATOM 1390 N N . GLY A 1 183 ? -5.233 -23.523 21.986 1.00 82.81 183 GLY A N 1
ATOM 1391 C CA . GLY A 1 183 ? -5.095 -23.589 23.433 1.00 82.81 183 GLY A CA 1
ATOM 1392 C C . GLY A 1 183 ? -4.533 -22.326 24.074 1.00 82.81 183 GLY A C 1
ATOM 1393 O O . GLY A 1 183 ? -3.928 -21.473 23.437 1.00 82.81 183 GLY A O 1
ATOM 1394 N N . MET A 1 184 ? -4.718 -22.234 25.388 1.00 83.88 184 MET A N 1
ATOM 1395 C CA . MET A 1 184 ? -4.232 -21.117 26.198 1.00 83.88 184 MET A CA 1
ATOM 1396 C C . MET A 1 184 ? -2.706 -21.174 26.371 1.00 83.88 184 MET A C 1
ATOM 1398 O O . MET A 1 184 ? -2.009 -20.195 26.141 1.00 83.88 184 MET A O 1
ATOM 1402 N N . ASN A 1 185 ? -2.166 -22.351 26.698 1.00 87.50 185 ASN A N 1
ATOM 1403 C CA . ASN A 1 185 ? -0.743 -22.563 26.987 1.00 87.50 185 ASN A CA 1
ATOM 1404 C C . ASN A 1 185 ? -0.061 -23.417 25.904 1.00 87.50 185 ASN A C 1
ATOM 1406 O O . ASN A 1 185 ? 0.472 -24.487 26.201 1.00 87.50 185 ASN A O 1
ATOM 1410 N N . VAL A 1 186 ? -0.134 -22.977 24.648 1.00 88.31 186 VAL A N 1
ATOM 1411 C CA . VAL A 1 186 ? 0.502 -23.634 23.491 1.00 88.31 186 VAL A CA 1
ATOM 1412 C C . VAL A 1 186 ? 1.451 -22.671 22.780 1.00 88.31 186 VAL A C 1
ATOM 1414 O O . VAL A 1 186 ? 1.400 -21.463 23.010 1.00 88.31 186 VAL A O 1
ATOM 1417 N N . ASP A 1 187 ? 2.322 -23.206 21.927 1.00 89.06 187 ASP A N 1
ATOM 1418 C CA . ASP A 1 187 ? 3.208 -22.387 21.099 1.00 89.06 187 ASP A CA 1
ATOM 1419 C C . ASP A 1 187 ? 2.408 -21.642 20.021 1.00 89.06 187 ASP A C 1
ATOM 1421 O O . ASP A 1 187 ? 1.527 -22.249 19.398 1.00 89.06 187 ASP A O 1
ATOM 1425 N N . PRO A 1 188 ? 2.689 -20.345 19.781 1.00 88.81 188 PRO A N 1
ATOM 1426 C CA . PRO A 1 188 ? 2.038 -19.619 18.705 1.00 88.81 188 PRO A CA 1
ATOM 1427 C C . PRO A 1 188 ? 2.464 -20.212 17.362 1.00 88.81 188 PRO A C 1
ATOM 1429 O O . PRO A 1 188 ? 3.649 -20.412 17.094 1.00 88.81 188 PRO A O 1
ATOM 1432 N N . LEU A 1 189 ? 1.494 -20.466 16.485 1.00 90.31 189 LEU A N 1
ATOM 1433 C CA . LEU A 1 189 ? 1.810 -20.765 15.093 1.00 90.31 189 LEU A CA 1
ATOM 1434 C C . LEU A 1 189 ? 2.328 -19.491 14.432 1.00 90.31 189 LEU A C 1
ATOM 1436 O O . LEU A 1 189 ? 1.697 -18.445 14.566 1.00 90.31 189 LEU A O 1
ATOM 1440 N N . VAL A 1 190 ? 3.423 -19.596 13.688 1.00 90.19 190 VAL A N 1
ATOM 1441 C CA . VAL A 1 190 ? 3.992 -18.507 12.892 1.00 90.19 190 VAL A CA 1
ATOM 1442 C C . VAL A 1 190 ? 4.033 -18.968 11.441 1.00 90.19 190 VAL A C 1
ATOM 1444 O O . VAL A 1 190 ? 4.659 -19.975 11.115 1.00 90.19 190 VAL A O 1
ATOM 1447 N N . ILE A 1 191 ? 3.299 -18.269 10.581 1.00 87.06 191 ILE A N 1
ATOM 1448 C CA . ILE A 1 191 ? 3.152 -18.585 9.161 1.00 87.06 191 ILE A CA 1
ATOM 1449 C C . ILE A 1 191 ? 3.898 -17.512 8.367 1.00 87.06 191 ILE A C 1
ATOM 1451 O O . ILE A 1 191 ? 3.510 -16.346 8.454 1.00 87.06 191 ILE A O 1
ATOM 1455 N N . PRO A 1 192 ? 4.915 -17.862 7.562 1.00 84.44 192 PRO A N 1
ATOM 1456 C CA . PRO A 1 192 ? 5.558 -16.898 6.677 1.00 84.44 192 PRO A CA 1
ATOM 1457 C C . PRO A 1 192 ? 4.544 -16.312 5.693 1.00 84.44 192 PRO A C 1
ATOM 1459 O O . PRO A 1 192 ? 3.838 -17.068 5.019 1.00 84.44 192 PRO A O 1
ATOM 1462 N N . VAL A 1 193 ? 4.504 -14.986 5.558 1.00 75.94 193 VAL A N 1
ATOM 1463 C CA . VAL A 1 193 ? 3.580 -14.248 4.672 1.00 75.94 193 VAL A CA 1
ATOM 1464 C C . VAL A 1 193 ? 3.692 -14.732 3.225 1.00 75.94 193 VAL A C 1
ATOM 1466 O O . VAL A 1 193 ? 2.698 -14.834 2.516 1.00 75.94 193 VAL A O 1
ATOM 1469 N N . LYS A 1 194 ? 4.906 -15.095 2.796 1.00 69.44 194 LYS A N 1
ATOM 1470 C CA . LYS A 1 194 ? 5.193 -15.573 1.434 1.00 69.44 194 LYS A CA 1
ATOM 1471 C C . LYS A 1 194 ? 4.839 -17.049 1.197 1.00 69.44 194 LYS A C 1
ATOM 1473 O O . LYS A 1 194 ? 4.928 -17.517 0.065 1.00 69.44 194 LYS A O 1
ATOM 1478 N N . SER A 1 195 ? 4.492 -17.811 2.237 1.00 72.25 195 SER A N 1
ATOM 1479 C CA . SER A 1 195 ? 4.058 -19.206 2.073 1.00 72.25 195 SER A CA 1
ATOM 1480 C C . SER A 1 195 ? 2.663 -19.264 1.450 1.00 72.25 195 SER A C 1
ATOM 1482 O O . SER A 1 195 ? 1.901 -18.323 1.611 1.00 72.25 195 SER A O 1
ATOM 1484 N N . ALA A 1 196 ? 2.279 -20.372 0.805 1.00 67.56 196 ALA A N 1
ATOM 1485 C CA . ALA A 1 196 ? 0.926 -20.516 0.245 1.00 67.56 196 ALA A CA 1
ATOM 1486 C C . ALA A 1 196 ? -0.174 -20.219 1.291 1.00 67.56 196 ALA A C 1
ATOM 1488 O O . ALA A 1 196 ? -1.117 -19.480 1.021 1.00 67.56 196 ALA A O 1
ATOM 1489 N N . LEU A 1 197 ? 0.014 -20.714 2.521 1.00 70.44 197 LEU A N 1
ATOM 1490 C CA . LEU A 1 197 ? -0.901 -20.490 3.641 1.00 70.44 197 LEU A CA 1
ATOM 1491 C C . LEU A 1 197 ? -0.884 -19.036 4.150 1.00 70.44 197 LEU A C 1
ATOM 1493 O O . LEU A 1 197 ? -1.916 -18.534 4.583 1.00 70.44 197 LEU A O 1
ATOM 1497 N N . GLY A 1 198 ? 0.269 -18.361 4.095 1.00 67.62 198 GLY A N 1
ATOM 1498 C CA . GLY A 1 198 ? 0.395 -16.935 4.413 1.00 67.62 198 GLY A CA 1
ATOM 1499 C C . GLY A 1 198 ? -0.111 -16.020 3.295 1.00 67.62 198 GLY A C 1
ATOM 1500 O O . GLY A 1 198 ? -0.610 -14.938 3.574 1.00 67.62 198 GLY A O 1
ATOM 1501 N N . SER A 1 199 ? -0.058 -16.462 2.038 1.00 62.62 199 SER A N 1
ATOM 1502 C CA . SER A 1 199 ? -0.527 -15.709 0.872 1.00 62.62 199 SER A CA 1
ATOM 1503 C C . SER A 1 199 ? -2.040 -15.770 0.693 1.00 62.62 199 SER A C 1
ATOM 1505 O O . SER A 1 199 ? -2.625 -14.794 0.235 1.00 62.62 199 SER A O 1
ATOM 1507 N N . ASP A 1 200 ? -2.682 -16.857 1.148 1.00 61.75 200 ASP A N 1
ATOM 1508 C CA . ASP A 1 200 ? -4.141 -16.929 1.334 1.00 61.75 200 ASP A CA 1
ATOM 1509 C C . ASP A 1 200 ? -4.648 -15.871 2.331 1.00 61.75 200 ASP A C 1
ATOM 1511 O O . ASP A 1 200 ? -5.855 -15.658 2.463 1.00 61.75 200 ASP A O 1
ATOM 1515 N N . TYR A 1 201 ? -3.726 -15.202 3.029 1.00 52.72 201 TYR A N 1
ATOM 1516 C CA . TYR A 1 201 ? -4.003 -14.002 3.786 1.00 52.72 201 TYR A CA 1
ATOM 1517 C C . TYR A 1 201 ? -4.157 -12.790 2.809 1.00 52.72 201 TYR A C 1
ATOM 1519 O O . TYR A 1 201 ? -5.258 -12.268 2.759 1.00 52.72 201 TYR A O 1
ATOM 1527 N N . GLY A 1 202 ? -3.194 -12.330 1.979 1.00 49.38 202 GLY A N 1
ATOM 1528 C CA . GLY A 1 202 ? -3.385 -11.216 0.989 1.00 49.38 202 GLY A CA 1
ATOM 1529 C C . GLY A 1 202 ? -2.480 -9.963 1.138 1.00 49.38 202 GLY A C 1
ATOM 1530 O O . GLY A 1 202 ? -1.558 -9.968 1.950 1.00 49.38 202 GLY A O 1
ATOM 1531 N N . LEU A 1 203 ? -2.706 -8.883 0.351 1.00 54.72 203 LEU A N 1
ATOM 1532 C CA . LEU A 1 203 ? -2.088 -7.554 0.594 1.00 54.72 203 LEU A CA 1
ATOM 1533 C C . LEU A 1 203 ? -2.869 -6.848 1.695 1.00 54.72 203 LEU A C 1
ATOM 1535 O O . LEU A 1 203 ? -4.042 -6.517 1.513 1.00 54.72 203 LEU A O 1
ATOM 1539 N N . PHE A 1 204 ? -2.195 -6.546 2.796 1.00 64.25 204 PHE A N 1
ATOM 1540 C CA . PHE A 1 204 ? -2.817 -5.884 3.925 1.00 64.25 204 PHE A CA 1
ATOM 1541 C C . PHE A 1 204 ? -2.054 -4.658 4.352 1.00 64.25 204 PHE A C 1
ATOM 1543 O O . PHE A 1 204 ? -0.836 -4.695 4.501 1.00 64.25 204 PHE A O 1
ATOM 1550 N N . VAL A 1 205 ? -2.809 -3.625 4.698 1.00 63.28 205 VAL A N 1
ATOM 1551 C CA . VAL A 1 205 ? -2.304 -2.585 5.582 1.00 63.28 205 VAL A CA 1
ATOM 1552 C C . VAL A 1 205 ? -2.953 -2.803 6.935 1.00 63.28 205 VAL A C 1
ATOM 1554 O O . VAL A 1 205 ? -4.180 -2.811 7.045 1.00 63.28 205 VAL A O 1
ATOM 1557 N N . ASN A 1 206 ? -2.131 -3.068 7.951 1.00 61.12 206 ASN A N 1
ATOM 1558 C CA . ASN A 1 206 ? -2.580 -3.373 9.313 1.00 61.12 206 ASN A CA 1
ATOM 1559 C C . ASN A 1 206 ? -3.643 -4.492 9.362 1.00 61.12 206 ASN A C 1
ATOM 1561 O O . ASN A 1 206 ? -4.647 -4.384 10.061 1.00 61.12 206 ASN A O 1
ATOM 1565 N N . GLY A 1 207 ? -3.460 -5.550 8.563 1.00 51.69 207 GLY A N 1
ATOM 1566 C CA . GLY A 1 207 ? -4.386 -6.689 8.510 1.00 51.69 207 GLY A CA 1
ATOM 1567 C C . GLY A 1 207 ? -5.693 -6.447 7.741 1.00 51.69 207 GLY A C 1
ATOM 1568 O O . GLY A 1 207 ? -6.537 -7.339 7.707 1.00 51.69 207 GLY A O 1
ATOM 1569 N N . LYS A 1 208 ? -5.871 -5.291 7.078 1.00 64.69 208 LYS A N 1
ATOM 1570 C CA . LYS A 1 208 ? -7.028 -5.013 6.209 1.00 64.69 208 LYS A CA 1
ATOM 1571 C C . LYS A 1 208 ? -6.662 -5.075 4.726 1.00 64.69 208 LYS A C 1
ATOM 1573 O O . LYS A 1 208 ? -5.767 -4.352 4.280 1.00 64.69 208 LYS A O 1
ATOM 1578 N N . SER A 1 209 ? -7.387 -5.906 3.970 1.00 75.94 209 SER A N 1
ATOM 1579 C CA . SER A 1 209 ? -7.219 -5.993 2.516 1.00 75.94 209 SER A CA 1
ATOM 1580 C C . SER A 1 209 ? -7.430 -4.617 1.893 1.00 75.94 209 SER A C 1
ATOM 1582 O O . SER A 1 209 ? -8.450 -3.967 2.142 1.00 75.94 209 SER A O 1
ATOM 1584 N N . THR A 1 210 ? -6.429 -4.138 1.157 1.00 84.31 210 THR A N 1
ATOM 1585 C CA . THR A 1 210 ? -6.395 -2.767 0.637 1.00 84.31 210 THR A CA 1
ATOM 1586 C C . THR A 1 210 ? -5.884 -2.772 -0.797 1.00 84.31 210 THR A C 1
ATOM 1588 O O . THR A 1 210 ? -4.843 -3.353 -1.081 1.00 84.31 210 THR A O 1
ATOM 1591 N N . LYS A 1 211 ? -6.611 -2.102 -1.698 1.00 92.56 211 LYS A N 1
ATOM 1592 C CA . LYS A 1 211 ? -6.130 -1.758 -3.043 1.00 92.56 211 LYS A CA 1
ATOM 1593 C C . LYS A 1 211 ? -5.588 -0.334 -3.034 1.00 92.56 211 LYS A C 1
ATOM 1595 O O . LYS A 1 211 ? -6.199 0.538 -2.403 1.00 92.56 211 LYS A O 1
ATOM 1600 N N . LEU A 1 212 ? -4.496 -0.090 -3.754 1.00 96.25 212 LEU A N 1
ATOM 1601 C CA . LEU A 1 212 ? -4.040 1.275 -4.017 1.00 96.25 212 LEU A CA 1
ATOM 1602 C C . LEU A 1 212 ? -4.989 1.899 -5.046 1.00 96.25 212 LEU A C 1
ATOM 1604 O O . LEU A 1 212 ? -5.088 1.434 -6.178 1.00 96.25 212 LEU A O 1
ATOM 1608 N N . LYS A 1 213 ? -5.742 2.903 -4.605 1.00 97.75 213 LYS A N 1
ATOM 1609 C CA . LYS A 1 213 ? -6.606 3.764 -5.414 1.00 97.75 213 LYS A CA 1
ATOM 1610 C C . LYS A 1 213 ? -5.823 5.042 -5.651 1.00 97.75 213 LYS A C 1
ATOM 1612 O O . LYS A 1 213 ? -6.007 6.023 -4.928 1.00 97.75 213 LYS A O 1
ATOM 1617 N N . GLY A 1 214 ? -4.846 4.936 -6.535 1.00 98.06 214 GLY A N 1
ATOM 1618 C CA . GLY A 1 214 ? -3.797 5.913 -6.706 1.00 98.06 214 GLY A CA 1
ATOM 1619 C C . GLY A 1 214 ? -4.078 6.934 -7.794 1.00 98.06 214 GLY A C 1
ATOM 1620 O O . GLY A 1 214 ? -4.826 6.680 -8.739 1.00 98.06 214 GLY A O 1
ATOM 1621 N N . VAL A 1 215 ? -3.406 8.072 -7.674 1.00 98.31 215 VAL A N 1
ATOM 1622 C CA . VAL A 1 215 ? -3.289 9.084 -8.726 1.00 98.31 215 VAL A CA 1
ATOM 1623 C C . VAL A 1 215 ? -1.822 9.455 -8.927 1.00 98.31 215 VAL A C 1
ATOM 1625 O O . VAL A 1 215 ? -1.043 9.506 -7.969 1.00 98.31 215 VAL A O 1
ATOM 1628 N N . CYS A 1 216 ? -1.431 9.686 -10.172 1.00 98.56 216 CYS A N 1
ATOM 1629 C CA . CYS A 1 216 ? -0.141 10.264 -10.518 1.00 98.56 216 CYS A CA 1
ATOM 1630 C C . CYS A 1 216 ? -0.243 11.773 -10.335 1.00 98.56 216 CYS A C 1
ATOM 1632 O O . CYS A 1 216 ? -1.206 12.360 -10.803 1.00 98.56 216 CYS A O 1
ATOM 1634 N N . LEU A 1 217 ? 0.717 12.420 -9.680 1.00 97.75 217 LEU A N 1
ATOM 1635 C CA . LEU A 1 217 ? 0.732 13.880 -9.547 1.00 97.75 217 LEU A CA 1
ATOM 1636 C C . LEU A 1 217 ? 2.051 14.437 -10.061 1.00 97.75 217 LEU A C 1
ATOM 1638 O O . LEU A 1 217 ? 3.107 13.898 -9.742 1.00 97.75 217 LEU A O 1
ATOM 1642 N N . HIS A 1 218 ? 1.986 15.546 -10.794 1.00 96.62 218 HIS A N 1
ATOM 1643 C CA . HIS A 1 218 ? 3.136 16.413 -11.044 1.00 96.62 218 HIS A CA 1
ATOM 1644 C C . HIS A 1 218 ? 3.287 17.462 -9.938 1.00 96.62 218 HIS A C 1
ATOM 1646 O O . HIS A 1 218 ? 2.327 17.783 -9.242 1.00 96.62 218 HIS A O 1
ATOM 1652 N N . GLN A 1 219 ? 4.502 17.991 -9.773 1.00 94.12 219 GLN A N 1
ATOM 1653 C CA . GLN A 1 219 ? 4.864 18.895 -8.671 1.00 94.12 219 GLN A CA 1
ATOM 1654 C C . GLN A 1 219 ? 4.328 20.324 -8.799 1.00 94.12 219 GLN A C 1
ATOM 1656 O O . GLN A 1 219 ? 4.476 21.116 -7.867 1.00 94.12 219 GLN A O 1
ATOM 1661 N N . ASP A 1 220 ? 3.765 20.705 -9.945 1.00 93.75 220 ASP A N 1
ATOM 1662 C CA . ASP A 1 220 ? 3.243 22.052 -10.107 1.00 93.75 220 ASP A CA 1
ATOM 1663 C C . ASP A 1 220 ? 1.879 22.206 -9.415 1.00 93.75 220 ASP A C 1
ATOM 1665 O O . ASP A 1 220 ? 1.032 21.306 -9.386 1.00 93.75 220 ASP A O 1
ATOM 1669 N N . ALA A 1 221 ? 1.663 23.385 -8.842 1.00 92.25 221 ALA A N 1
ATOM 1670 C CA . ALA A 1 221 ? 0.424 23.794 -8.200 1.00 92.25 221 ALA A CA 1
ATOM 1671 C C . ALA A 1 221 ? -0.261 24.908 -9.007 1.00 92.25 221 ALA A C 1
ATOM 1673 O O . ALA A 1 221 ? -0.579 25.979 -8.482 1.00 92.25 221 ALA A O 1
ATOM 1674 N N . GLY A 1 222 ? -0.475 24.671 -10.306 1.00 91.75 222 GLY A N 1
ATOM 1675 C CA . GLY A 1 222 ? -1.180 25.601 -11.186 1.00 91.75 222 GLY A CA 1
ATOM 1676 C C . GLY A 1 222 ? -0.481 26.961 -11.265 1.00 91.75 222 GLY A C 1
ATOM 1677 O O . GLY A 1 222 ? 0.682 27.054 -11.653 1.00 91.75 222 GLY A O 1
ATOM 1678 N N . SER A 1 223 ? -1.168 28.037 -10.870 1.00 94.00 223 SER A N 1
ATOM 1679 C CA . SER A 1 223 ? -0.619 29.402 -10.932 1.00 94.00 223 SER A CA 1
ATOM 1680 C C . SER A 1 223 ? 0.595 29.643 -10.028 1.00 94.00 223 SER A C 1
ATOM 1682 O O . SER A 1 223 ? 1.286 30.642 -10.209 1.00 94.00 223 SER A O 1
ATOM 1684 N N . PHE A 1 224 ? 0.861 28.757 -9.064 1.00 92.06 224 PHE A N 1
ATOM 1685 C CA . PHE A 1 224 ? 2.036 28.836 -8.192 1.00 92.06 224 PHE A CA 1
ATOM 1686 C C . PHE A 1 224 ? 3.286 28.176 -8.800 1.00 92.06 224 PHE A C 1
ATOM 1688 O O . PHE A 1 224 ? 4.378 28.291 -8.240 1.00 92.06 224 PHE A O 1
ATOM 1695 N N . GLY A 1 225 ? 3.152 27.492 -9.944 1.00 94.38 225 GLY A N 1
ATOM 1696 C CA . GLY A 1 225 ? 4.222 26.667 -10.503 1.00 94.38 225 GLY A CA 1
ATOM 1697 C C . GLY A 1 225 ? 4.699 25.626 -9.486 1.00 94.38 225 GLY A C 1
ATOM 1698 O O . GLY A 1 225 ? 3.901 25.113 -8.706 1.00 94.38 225 GLY A O 1
ATOM 1699 N N . ASN A 1 226 ? 6.004 25.351 -9.451 1.00 93.00 226 ASN A N 1
ATOM 1700 C CA . ASN A 1 226 ? 6.583 24.368 -8.522 1.00 93.00 226 ASN A CA 1
ATOM 1701 C C . ASN A 1 226 ? 6.702 24.882 -7.077 1.00 93.00 226 ASN A C 1
ATOM 1703 O O . ASN A 1 226 ? 6.918 24.096 -6.162 1.00 93.00 226 ASN A O 1
ATOM 1707 N N . ALA A 1 227 ? 6.560 26.191 -6.846 1.00 90.44 227 ALA A N 1
ATOM 1708 C CA . ALA A 1 227 ? 6.587 26.786 -5.510 1.00 90.44 227 ALA A CA 1
ATOM 1709 C C . ALA A 1 227 ? 5.188 26.759 -4.867 1.00 90.44 227 ALA A C 1
ATOM 1711 O O . ALA A 1 227 ? 4.714 27.767 -4.343 1.00 90.44 227 ALA A O 1
ATOM 1712 N N . GLY A 1 228 ? 4.502 25.617 -4.965 1.00 86.62 228 GLY A N 1
ATOM 1713 C CA . GLY A 1 228 ? 3.164 25.429 -4.416 1.00 86.62 228 GLY A CA 1
ATOM 1714 C C . GLY A 1 228 ? 3.181 25.474 -2.886 1.00 86.62 228 GLY A C 1
ATOM 1715 O O . GLY A 1 228 ? 3.809 24.600 -2.288 1.00 86.62 228 GLY A O 1
ATOM 1716 N N . PRO A 1 229 ? 2.495 26.437 -2.236 1.00 92.44 229 PRO A N 1
ATOM 1717 C CA . PRO A 1 229 ? 2.378 26.462 -0.780 1.00 92.44 229 PRO A CA 1
ATOM 1718 C C . PRO A 1 229 ? 1.771 25.159 -0.253 1.00 92.44 229 PRO A C 1
ATOM 1720 O O . PRO A 1 229 ? 0.888 24.578 -0.895 1.00 92.44 229 PRO A O 1
ATOM 1723 N N . ILE A 1 230 ? 2.216 24.705 0.919 1.00 94.75 230 ILE A N 1
ATOM 1724 C CA . ILE A 1 230 ? 1.790 23.411 1.465 1.00 94.75 230 ILE A CA 1
ATOM 1725 C C . ILE A 1 230 ? 0.277 23.361 1.718 1.00 94.75 230 ILE A C 1
ATOM 1727 O O . ILE A 1 230 ? -0.339 22.308 1.598 1.00 94.75 230 ILE A O 1
ATOM 1731 N N . GLU A 1 231 ? -0.358 24.506 1.964 1.00 94.75 231 GLU A N 1
ATOM 1732 C CA . GLU A 1 231 ? -1.803 24.645 2.136 1.00 94.75 231 GLU A CA 1
ATOM 1733 C C . GLU A 1 231 ? -2.574 24.347 0.843 1.00 94.75 231 GLU A C 1
ATOM 1735 O O . GLU A 1 231 ? -3.664 23.775 0.883 1.00 94.75 231 GLU A O 1
ATOM 1740 N N . ILE A 1 232 ? -2.002 24.688 -0.318 1.00 95.81 232 ILE A N 1
ATOM 1741 C CA . ILE A 1 232 ? -2.586 24.351 -1.622 1.00 95.81 232 ILE A CA 1
ATOM 1742 C C . ILE A 1 232 ? -2.502 22.844 -1.852 1.00 95.81 232 ILE A C 1
ATOM 1744 O O . ILE A 1 232 ? -3.461 22.238 -2.333 1.00 95.81 232 ILE A O 1
ATOM 1748 N N . TRP A 1 233 ? -1.391 22.222 -1.458 1.00 95.88 233 TRP A N 1
ATOM 1749 C CA . TRP A 1 233 ? -1.265 20.770 -1.484 1.00 95.88 233 TRP A CA 1
ATOM 1750 C C . TRP A 1 233 ? -2.232 20.093 -0.519 1.00 95.88 233 TRP A C 1
ATOM 1752 O O . TRP A 1 233 ? -2.929 19.173 -0.932 1.00 95.88 233 TRP A O 1
ATOM 1762 N N . ALA A 1 234 ? -2.373 20.590 0.710 1.00 96.69 234 ALA A N 1
ATOM 1763 C CA . ALA A 1 234 ? -3.331 20.067 1.682 1.00 96.69 234 ALA A CA 1
ATOM 1764 C C . ALA A 1 234 ? -4.766 20.123 1.143 1.00 96.69 234 ALA A C 1
ATOM 1766 O O . ALA A 1 234 ? -5.504 19.146 1.255 1.00 96.69 234 ALA A O 1
ATOM 1767 N N . TYR A 1 235 ? -5.136 21.223 0.481 1.00 96.56 235 TYR A N 1
ATOM 1768 C CA . TYR A 1 235 ? -6.427 21.351 -0.189 1.00 96.56 235 TYR A CA 1
ATOM 1769 C C . TYR A 1 235 ? -6.605 20.326 -1.322 1.00 96.56 235 TYR A C 1
ATOM 1771 O O . TYR A 1 235 ? -7.598 19.598 -1.341 1.00 96.56 235 TYR A O 1
ATOM 1779 N N . ARG A 1 236 ? -5.637 20.215 -2.244 1.00 96.81 236 ARG A N 1
ATOM 1780 C CA . ARG A 1 236 ? -5.701 19.260 -3.371 1.00 96.81 236 ARG A CA 1
ATOM 1781 C C . ARG A 1 236 ? -5.760 17.809 -2.892 1.00 96.81 236 ARG A C 1
ATOM 1783 O O . ARG A 1 236 ? -6.587 17.040 -3.377 1.00 96.81 236 ARG A O 1
ATOM 1790 N N . LEU A 1 237 ? -4.913 17.441 -1.932 1.00 97.38 237 LEU A N 1
ATOM 1791 C CA . LEU A 1 237 ? -4.894 16.102 -1.347 1.00 97.38 237 LEU A CA 1
ATOM 1792 C C . LEU A 1 237 ? -6.175 15.814 -0.554 1.00 97.38 237 LEU A C 1
ATOM 1794 O O . LEU A 1 237 ? -6.679 14.696 -0.612 1.00 97.38 237 LEU A O 1
ATOM 1798 N N . GLY A 1 238 ? -6.754 16.814 0.116 1.00 96.56 238 GLY A N 1
ATOM 1799 C CA . GLY A 1 238 ? -8.065 16.703 0.759 1.00 96.56 238 GLY A CA 1
ATOM 1800 C C . GLY A 1 238 ? -9.168 16.315 -0.229 1.00 96.56 238 GLY A C 1
ATOM 1801 O O . GLY A 1 238 ? -9.872 15.334 -0.000 1.00 96.56 238 GLY A O 1
ATOM 1802 N N . LEU A 1 239 ? -9.250 17.000 -1.375 1.00 97.81 239 LEU A N 1
ATOM 1803 C CA . LEU A 1 239 ? -10.221 16.675 -2.430 1.00 97.81 239 LEU A CA 1
ATOM 1804 C C . LEU A 1 239 ? -10.024 15.261 -2.994 1.00 97.81 239 LEU A C 1
ATOM 1806 O O . LEU A 1 239 ? -10.989 14.525 -3.203 1.00 97.81 239 LEU A O 1
ATOM 1810 N N . LEU A 1 240 ? -8.772 14.848 -3.209 1.00 97.94 240 LEU A N 1
ATOM 1811 C CA . LEU A 1 240 ? -8.464 13.480 -3.633 1.00 97.94 240 LEU A CA 1
ATOM 1812 C C . LEU A 1 240 ? -8.926 12.461 -2.585 1.00 97.94 240 LEU A C 1
ATOM 1814 O O . LEU A 1 240 ? -9.510 11.432 -2.931 1.00 97.94 240 LEU A O 1
ATOM 1818 N N . LYS A 1 241 ? -8.716 12.753 -1.299 1.00 95.56 241 LYS A N 1
ATOM 1819 C CA . LYS A 1 241 ? -9.169 11.893 -0.204 1.00 95.56 241 LYS A CA 1
ATOM 1820 C C . LYS A 1 241 ? -10.686 11.735 -0.197 1.00 95.56 241 LYS A C 1
ATOM 1822 O O . LYS A 1 241 ? -11.172 10.615 -0.060 1.00 95.56 241 LYS A O 1
ATOM 1827 N N . GLU A 1 242 ? -11.420 12.831 -0.381 1.00 96.38 242 GLU A N 1
ATOM 1828 C CA . GLU A 1 242 ? -12.885 12.837 -0.474 1.00 96.38 242 GLU A CA 1
ATOM 1829 C C . GLU A 1 242 ? -13.389 12.005 -1.660 1.00 96.38 242 GLU A C 1
ATOM 1831 O O . GLU A 1 242 ? -14.380 11.287 -1.534 1.00 96.38 242 GLU A O 1
ATOM 1836 N N . MET A 1 243 ? -12.663 12.016 -2.783 1.00 96.12 243 MET A N 1
ATOM 1837 C CA . MET A 1 243 ? -12.933 11.152 -3.939 1.00 96.12 243 MET A CA 1
ATOM 1838 C C . MET A 1 243 ? -12.709 9.655 -3.637 1.00 96.12 243 MET A C 1
ATOM 1840 O O . MET A 1 243 ? -13.161 8.788 -4.385 1.00 96.12 243 MET A O 1
ATOM 1844 N N . GLY A 1 244 ? -12.029 9.324 -2.536 1.00 95.50 244 GLY A N 1
ATOM 1845 C CA . GLY A 1 244 ? -11.678 7.959 -2.145 1.00 95.50 244 GLY A CA 1
ATOM 1846 C C . GLY A 1 244 ? -10.284 7.520 -2.594 1.00 95.50 244 GLY A C 1
ATOM 1847 O O . GLY A 1 244 ? -9.969 6.329 -2.488 1.00 95.50 244 GLY A O 1
ATOM 1848 N N . CYS A 1 245 ? -9.456 8.455 -3.073 1.00 98.00 245 CYS A N 1
ATOM 1849 C CA . CYS A 1 245 ? -8.040 8.223 -3.329 1.00 98.00 245 CYS A CA 1
ATOM 1850 C C . CYS A 1 245 ? -7.318 7.911 -2.013 1.00 98.00 245 CYS A C 1
ATOM 1852 O O . CYS A 1 245 ? -7.548 8.556 -0.985 1.00 98.00 245 CYS A O 1
ATOM 1854 N N . ASN A 1 246 ? -6.441 6.910 -2.034 1.00 97.19 246 ASN A N 1
ATOM 1855 C CA . ASN A 1 246 ? -5.630 6.541 -0.874 1.00 97.19 246 ASN A CA 1
ATOM 1856 C C . ASN A 1 246 ? -4.136 6.436 -1.185 1.00 97.19 246 ASN A C 1
ATOM 1858 O O . ASN A 1 246 ? -3.369 6.215 -0.253 1.00 97.19 246 ASN A O 1
ATOM 1862 N N . ALA A 1 247 ? -3.724 6.605 -2.443 1.00 98.25 247 ALA A N 1
ATOM 1863 C CA . ALA A 1 247 ? -2.333 6.491 -2.850 1.00 98.25 247 ALA A CA 1
ATOM 1864 C C . ALA A 1 247 ? -1.933 7.593 -3.840 1.00 98.25 247 ALA A C 1
ATOM 1866 O O . ALA A 1 247 ? -2.758 8.098 -4.596 1.00 98.25 247 ALA A O 1
ATOM 1867 N N . ILE A 1 248 ? -0.664 7.977 -3.842 1.00 98.56 248 ILE A N 1
ATOM 1868 C CA . ILE A 1 248 ? -0.115 9.013 -4.713 1.00 98.56 248 ILE A CA 1
ATOM 1869 C C . ILE A 1 248 ? 1.206 8.514 -5.291 1.00 98.56 248 ILE A C 1
ATOM 1871 O O . ILE A 1 248 ? 2.024 7.929 -4.580 1.00 98.56 248 ILE A O 1
ATOM 1875 N N . ARG A 1 249 ? 1.412 8.763 -6.583 1.00 98.50 249 ARG A N 1
ATOM 1876 C CA . ARG A 1 249 ? 2.689 8.576 -7.271 1.00 98.50 249 ARG A CA 1
ATOM 1877 C C . ARG A 1 249 ? 3.245 9.946 -7.675 1.00 98.50 249 ARG A C 1
ATOM 1879 O O . ARG A 1 249 ? 2.732 10.522 -8.642 1.00 98.50 249 ARG A O 1
ATOM 1886 N N . PRO A 1 250 ? 4.258 10.483 -6.969 1.00 97.00 250 PRO A N 1
ATOM 1887 C CA . PRO A 1 250 ? 4.969 11.695 -7.372 1.00 97.00 250 PRO A CA 1
ATOM 1888 C C . PRO A 1 250 ? 5.697 11.463 -8.703 1.00 97.00 250 PRO A C 1
ATOM 1890 O O . PRO A 1 250 ? 6.773 10.878 -8.771 1.00 97.00 250 PRO A O 1
ATOM 1893 N N . SER A 1 251 ? 5.056 11.860 -9.793 1.00 95.50 251 SER A N 1
ATOM 1894 C CA . SER A 1 251 ? 5.459 11.514 -11.152 1.00 95.50 251 SER A CA 1
ATOM 1895 C C . SER A 1 251 ? 6.304 12.643 -11.750 1.00 95.50 251 SER A C 1
ATOM 1897 O O . SER A 1 251 ? 5.857 13.788 -11.805 1.00 95.50 251 SER A O 1
ATOM 1899 N N . HIS A 1 252 ? 7.536 12.436 -12.212 1.00 95.25 252 HIS A N 1
ATOM 1900 C CA . HIS A 1 252 ? 8.358 11.215 -12.196 1.00 95.25 252 HIS A CA 1
ATOM 1901 C C . HIS A 1 252 ? 9.696 11.490 -11.506 1.00 95.25 252 HIS A C 1
ATOM 1903 O O . HIS A 1 252 ? 10.774 11.302 -12.075 1.00 95.25 252 HIS A O 1
ATOM 1909 N N . HIS A 1 253 ? 9.615 12.069 -10.312 1.00 94.44 253 HIS A N 1
ATOM 1910 C CA . HIS A 1 253 ? 10.772 12.501 -9.547 1.00 94.44 253 HIS A CA 1
ATOM 1911 C C . HIS A 1 253 ? 10.390 12.686 -8.073 1.00 94.44 253 HIS A C 1
ATOM 1913 O O . HIS A 1 253 ? 9.212 12.897 -7.762 1.00 94.44 253 HIS A O 1
ATOM 1919 N N . PRO A 1 254 ? 11.377 12.730 -7.165 1.00 94.94 254 PRO A N 1
ATOM 1920 C CA . PRO A 1 254 ? 11.093 12.969 -5.765 1.00 94.94 254 PRO A CA 1
ATOM 1921 C C . PRO A 1 254 ? 10.581 14.396 -5.548 1.00 94.94 254 PRO A C 1
ATOM 1923 O O . PRO A 1 254 ? 11.058 15.343 -6.185 1.00 94.94 254 PRO A O 1
ATOM 1926 N N . PHE A 1 255 ? 9.610 14.562 -4.654 1.00 95.50 255 PHE A N 1
ATOM 1927 C CA . PHE A 1 255 ? 9.044 15.873 -4.315 1.00 95.50 255 PHE A CA 1
ATOM 1928 C C . PHE A 1 255 ? 9.796 16.512 -3.134 1.00 95.50 255 PHE A C 1
ATOM 1930 O O . PHE A 1 255 ? 10.810 15.991 -2.651 1.00 95.50 255 PHE A O 1
ATOM 1937 N N . ALA A 1 256 ? 9.332 17.684 -2.696 1.00 94.25 256 ALA A N 1
ATOM 1938 C CA . ALA A 1 256 ? 9.847 18.348 -1.504 1.00 94.25 256 ALA A CA 1
ATOM 1939 C C . ALA A 1 256 ? 9.472 17.556 -0.228 1.00 94.25 256 ALA A C 1
ATOM 1941 O O . ALA A 1 256 ? 8.370 17.003 -0.188 1.00 94.25 256 ALA A O 1
ATOM 1942 N N . PRO A 1 257 ? 10.334 17.501 0.809 1.00 94.31 257 PRO A N 1
ATOM 1943 C CA . PRO A 1 257 ? 10.079 16.731 2.036 1.00 94.31 257 PRO A CA 1
ATOM 1944 C C . PRO A 1 257 ? 8.726 17.038 2.695 1.00 94.31 257 PRO A C 1
ATOM 1946 O O . PRO A 1 257 ? 8.025 16.135 3.144 1.00 94.31 257 PRO A O 1
ATOM 1949 N N . GLU A 1 258 ? 8.309 18.304 2.663 1.00 94.50 258 GLU A N 1
ATOM 1950 C CA . GLU A 1 258 ? 7.064 18.776 3.270 1.00 94.50 258 GLU A CA 1
ATOM 1951 C C . GLU A 1 258 ? 5.824 18.121 2.634 1.00 94.50 258 GLU A C 1
ATOM 1953 O O . GLU A 1 258 ? 4.785 17.981 3.279 1.00 94.50 258 GLU A O 1
ATOM 1958 N N . PHE A 1 259 ? 5.922 17.683 1.373 1.00 96.50 259 PHE A N 1
ATOM 1959 C CA . PHE A 1 259 ? 4.858 16.934 0.706 1.00 96.50 259 PHE A CA 1
ATOM 1960 C C . PHE A 1 259 ? 4.668 15.540 1.322 1.00 96.50 259 PHE A C 1
ATOM 1962 O O . PHE A 1 259 ? 3.532 15.094 1.493 1.00 96.50 259 PHE A O 1
ATOM 1969 N N . TYR A 1 260 ? 5.759 14.863 1.687 1.00 97.38 260 TYR A N 1
ATOM 1970 C CA . TYR A 1 260 ? 5.717 13.544 2.322 1.00 97.38 260 TYR A CA 1
ATOM 1971 C C . TYR A 1 260 ? 5.217 13.652 3.767 1.00 97.38 260 TYR A C 1
ATOM 1973 O O . TYR A 1 260 ? 4.345 12.876 4.157 1.00 97.38 260 TYR A O 1
ATOM 1981 N N . ASP A 1 261 ? 5.644 14.682 4.513 1.00 95.44 261 ASP A N 1
ATOM 1982 C CA . ASP A 1 261 ? 5.087 15.008 5.838 1.00 95.44 261 ASP A CA 1
ATOM 1983 C C . ASP A 1 261 ? 3.563 15.195 5.779 1.00 95.44 261 ASP A C 1
ATOM 1985 O O . ASP A 1 261 ? 2.814 14.702 6.628 1.00 95.44 261 ASP A O 1
ATOM 1989 N N . LEU A 1 262 ? 3.075 15.899 4.755 1.00 96.31 262 LEU A N 1
ATOM 1990 C CA . LEU A 1 262 ? 1.646 16.098 4.545 1.00 96.31 262 LEU A CA 1
ATOM 1991 C C . LEU A 1 262 ? 0.929 14.785 4.191 1.00 96.31 262 LEU A C 1
ATOM 1993 O O . LEU A 1 262 ? -0.175 14.532 4.678 1.00 96.31 262 LEU A O 1
ATOM 1997 N N . CYS A 1 263 ? 1.544 13.930 3.372 1.00 96.50 263 CYS A N 1
ATOM 1998 C CA . CYS A 1 263 ? 0.993 12.617 3.036 1.00 96.50 263 CYS A CA 1
ATOM 1999 C C . CYS A 1 263 ? 0.911 11.694 4.258 1.00 96.50 263 CYS A C 1
ATOM 2001 O O . CYS A 1 263 ? -0.091 10.988 4.403 1.00 96.50 263 CYS A O 1
ATOM 2003 N N . ASP A 1 264 ? 1.892 11.746 5.163 1.00 89.31 264 ASP A N 1
ATOM 2004 C CA . ASP A 1 264 ? 1.849 11.044 6.449 1.00 89.31 264 ASP A CA 1
ATOM 2005 C C . ASP A 1 264 ? 0.661 11.515 7.297 1.00 89.31 264 ASP A C 1
ATOM 2007 O O . ASP A 1 264 ? -0.106 10.698 7.809 1.00 89.31 264 ASP A O 1
ATOM 2011 N N . GLN A 1 265 ? 0.468 12.834 7.405 1.00 85.56 265 GLN A N 1
ATOM 2012 C CA . GLN A 1 265 ? -0.609 13.434 8.200 1.00 85.56 265 GLN A CA 1
ATOM 2013 C C . GLN A 1 265 ? -2.004 13.114 7.646 1.00 85.56 265 GLN A C 1
ATOM 2015 O O . GLN A 1 265 ? -2.930 12.841 8.411 1.00 85.56 265 GLN A O 1
ATOM 2020 N N . LEU A 1 266 ? -2.168 13.134 6.320 1.00 86.31 266 LEU A N 1
ATOM 2021 C CA . LEU A 1 266 ? -3.443 12.862 5.645 1.00 86.31 266 LEU A CA 1
ATOM 2022 C C . LEU A 1 266 ? -3.684 11.361 5.383 1.00 86.31 266 LEU A C 1
ATOM 2024 O O . LEU A 1 266 ? -4.769 10.960 4.942 1.00 86.31 266 LEU A O 1
ATOM 2028 N N . GLY A 1 267 ? -2.684 10.516 5.640 1.00 88.56 267 GLY A N 1
ATOM 2029 C CA . GLY A 1 267 ? -2.750 9.062 5.514 1.00 88.56 267 GLY A CA 1
ATOM 2030 C C . GLY A 1 267 ? -2.801 8.559 4.071 1.00 88.56 267 GLY A C 1
ATOM 2031 O O . GLY A 1 267 ? -3.669 7.744 3.747 1.00 88.56 267 GLY A O 1
ATOM 2032 N N . PHE A 1 268 ? -1.946 9.072 3.189 1.00 97.00 268 PHE A N 1
ATOM 2033 C CA . PHE A 1 268 ? -1.767 8.547 1.830 1.00 97.00 268 PHE A CA 1
ATOM 2034 C C . PHE A 1 268 ? -0.650 7.508 1.771 1.00 97.00 268 PHE A C 1
ATOM 2036 O O . PHE A 1 268 ? 0.326 7.598 2.505 1.00 97.00 268 PHE A O 1
ATOM 2043 N N . TYR A 1 269 ? -0.782 6.543 0.867 1.00 97.19 269 TYR A N 1
ATOM 2044 C CA . TYR A 1 269 ? 0.314 5.678 0.451 1.00 97.19 269 TYR A CA 1
ATOM 2045 C C . TYR A 1 269 ? 1.109 6.344 -0.669 1.00 97.19 269 TYR A C 1
ATOM 2047 O O . TYR A 1 269 ? 0.521 6.871 -1.607 1.00 97.19 269 TYR A O 1
ATOM 2055 N N . ILE A 1 270 ? 2.430 6.291 -0.609 1.00 98.25 270 ILE A N 1
ATOM 2056 C CA . ILE A 1 270 ? 3.320 6.923 -1.572 1.00 98.25 270 ILE A CA 1
ATOM 2057 C C . ILE A 1 270 ? 4.084 5.845 -2.334 1.00 98.25 270 ILE A C 1
ATOM 2059 O O . ILE A 1 270 ? 4.751 4.984 -1.750 1.00 98.25 270 ILE A O 1
ATOM 2063 N N . PHE A 1 271 ? 3.941 5.925 -3.655 1.00 97.44 271 PHE A N 1
ATOM 2064 C CA . PHE A 1 271 ? 4.770 5.266 -4.650 1.00 97.44 271 PHE A CA 1
ATOM 2065 C C . PHE A 1 271 ? 5.855 6.256 -5.085 1.00 97.44 271 PHE A C 1
ATOM 2067 O O . PHE A 1 271 ? 5.644 7.038 -6.007 1.00 97.44 271 PHE A O 1
ATOM 2074 N N . ASP A 1 272 ? 6.982 6.252 -4.377 1.00 98.00 272 ASP A N 1
ATOM 2075 C CA . ASP A 1 272 ? 8.028 7.271 -4.505 1.00 98.00 272 ASP A CA 1
ATOM 2076 C C . ASP A 1 272 ? 8.965 6.975 -5.681 1.00 98.00 272 ASP A C 1
ATOM 2078 O O . ASP A 1 272 ? 9.540 5.889 -5.754 1.00 98.00 272 ASP A O 1
ATOM 2082 N N . GLU A 1 273 ? 9.112 7.907 -6.622 1.00 98.06 273 GLU A N 1
ATOM 2083 C CA . GLU A 1 273 ? 9.740 7.646 -7.919 1.00 98.06 273 GLU A CA 1
ATOM 2084 C C . GLU A 1 273 ? 11.001 8.473 -8.158 1.00 98.06 273 GLU A C 1
ATOM 2086 O O . GLU A 1 273 ? 10.989 9.699 -8.097 1.00 98.06 273 GLU A O 1
ATOM 2091 N N . ALA A 1 274 ? 12.101 7.783 -8.475 1.00 97.75 274 ALA A N 1
ATOM 2092 C CA . ALA A 1 274 ? 13.412 8.413 -8.581 1.00 97.75 274 ALA A CA 1
ATOM 2093 C C . ALA A 1 274 ? 13.689 9.049 -9.950 1.00 97.75 274 ALA A C 1
ATOM 2095 O O . ALA A 1 274 ? 14.277 10.128 -10.018 1.00 97.75 274 ALA A O 1
ATOM 2096 N N . PHE A 1 275 ? 13.329 8.368 -11.044 1.00 97.44 275 PHE A N 1
ATOM 2097 C CA . PHE A 1 275 ? 13.847 8.703 -12.372 1.00 97.44 275 PHE A CA 1
ATOM 2098 C C . PHE A 1 275 ? 12.784 8.646 -13.468 1.00 97.44 275 PHE A C 1
ATOM 2100 O O . PHE A 1 275 ? 12.080 7.651 -13.621 1.00 97.44 275 PHE A O 1
ATOM 2107 N N . ASP A 1 276 ? 12.770 9.668 -14.320 1.00 94.88 276 ASP A N 1
ATOM 2108 C CA . ASP A 1 276 ? 11.994 9.671 -15.564 1.00 94.88 276 ASP A CA 1
ATOM 2109 C C . ASP A 1 276 ? 12.811 9.197 -16.780 1.00 94.88 276 ASP A C 1
ATOM 2111 O O . ASP A 1 276 ? 12.270 8.892 -17.838 1.00 94.88 276 ASP A O 1
ATOM 2115 N N . GLU A 1 277 ? 14.138 9.130 -16.662 1.00 91.31 277 GLU A N 1
ATOM 2116 C CA . GLU A 1 277 ? 15.024 8.667 -17.728 1.00 91.31 277 GLU A CA 1
ATOM 2117 C C . GLU A 1 277 ? 16.335 8.094 -17.179 1.00 91.31 277 GLU A C 1
ATOM 2119 O O . GLU A 1 277 ? 16.821 8.509 -16.126 1.00 91.31 277 GLU A O 1
ATOM 2124 N N . TRP A 1 278 ? 16.923 7.149 -17.921 1.00 92.44 278 TRP A N 1
ATOM 2125 C CA . TRP A 1 278 ? 18.282 6.650 -17.686 1.00 92.44 278 TRP A CA 1
ATOM 2126 C C . TRP A 1 278 ? 19.225 7.171 -18.773 1.00 92.44 278 TRP A C 1
ATOM 2128 O O . TRP A 1 278 ? 19.312 8.373 -18.972 1.00 92.44 278 TRP A O 1
ATOM 2138 N N . THR A 1 279 ? 19.957 6.306 -19.482 1.00 82.75 279 THR A N 1
ATOM 2139 C CA . THR A 1 279 ? 21.028 6.734 -20.407 1.00 82.75 279 THR A CA 1
ATOM 2140 C C . THR A 1 279 ? 20.795 6.381 -21.866 1.00 82.75 279 THR A C 1
ATOM 2142 O O . THR A 1 279 ? 21.588 6.818 -22.710 1.00 82.75 279 THR A O 1
ATOM 2145 N N . ARG A 1 280 ? 19.769 5.575 -22.162 1.00 80.56 280 ARG A N 1
ATOM 2146 C CA . ARG A 1 280 ? 19.521 5.040 -23.501 1.00 80.56 280 ARG A CA 1
ATOM 2147 C C . ARG A 1 280 ? 18.754 5.986 -24.411 1.00 80.56 280 ARG A C 1
ATOM 2149 O O . ARG A 1 280 ? 18.090 6.931 -23.981 1.00 80.56 280 ARG A O 1
ATOM 2156 N N . ASP A 1 281 ? 18.889 5.675 -25.692 1.00 71.38 281 ASP A N 1
ATOM 2157 C CA . ASP A 1 281 ? 18.274 6.391 -26.791 1.00 71.38 281 ASP A CA 1
ATOM 2158 C C . ASP A 1 281 ? 16.760 6.183 -26.813 1.00 71.38 281 ASP A C 1
ATOM 2160 O O . ASP A 1 281 ? 16.262 5.056 -26.734 1.00 71.38 281 ASP A O 1
ATOM 2164 N N . TRP A 1 282 ? 16.034 7.290 -26.933 1.00 67.44 282 TRP A N 1
ATOM 2165 C CA . TRP A 1 282 ? 14.591 7.284 -27.113 1.00 67.44 282 TRP A CA 1
ATOM 2166 C C . TRP A 1 282 ? 14.295 7.211 -28.605 1.00 67.44 282 TRP A C 1
ATOM 2168 O O . TRP A 1 282 ? 14.546 8.147 -29.355 1.00 67.44 282 TRP A O 1
ATOM 2178 N N . THR A 1 283 ? 13.768 6.072 -29.051 1.00 60.19 283 THR A N 1
ATOM 2179 C CA . THR A 1 283 ? 13.414 5.861 -30.467 1.00 60.19 283 THR A CA 1
ATOM 2180 C C . THR A 1 283 ? 12.013 6.380 -30.814 1.00 60.19 283 THR A C 1
ATOM 2182 O O . THR A 1 283 ? 11.645 6.436 -31.986 1.00 60.19 283 THR A O 1
ATOM 2185 N N . LEU A 1 284 ? 11.241 6.787 -29.800 1.00 55.91 284 LEU A N 1
ATOM 2186 C CA . LEU A 1 284 ? 9.923 7.405 -29.923 1.00 55.91 284 LEU A CA 1
ATOM 2187 C C . LEU A 1 284 ? 10.095 8.932 -29.830 1.00 55.91 284 LEU A C 1
ATOM 2189 O O . LEU A 1 284 ? 10.292 9.488 -28.753 1.00 55.91 284 LEU A O 1
ATOM 2193 N N . ASN A 1 285 ? 10.094 9.595 -30.989 1.00 47.53 285 ASN A N 1
ATOM 2194 C CA . ASN A 1 285 ? 10.364 11.027 -31.171 1.00 47.53 285 ASN A CA 1
ATOM 2195 C C . ASN A 1 285 ? 9.324 11.942 -30.483 1.00 47.53 285 ASN A C 1
ATOM 2197 O O . ASN A 1 285 ? 8.397 12.417 -31.140 1.00 47.53 285 ASN A O 1
ATOM 2201 N N . PHE A 1 286 ? 9.496 12.259 -29.198 1.00 49.03 286 PHE A N 1
ATOM 2202 C CA . PHE A 1 286 ? 8.794 13.389 -28.559 1.00 49.03 286 PHE A CA 1
ATOM 2203 C C . PHE A 1 286 ? 9.635 14.674 -28.521 1.00 49.03 286 PHE A C 1
ATOM 2205 O O . PHE A 1 286 ? 9.102 15.757 -28.288 1.00 49.03 286 PHE A O 1
ATOM 2212 N N . THR A 1 287 ? 10.939 14.577 -28.792 1.00 50.12 287 THR A N 1
ATOM 2213 C CA . THR A 1 287 ? 11.856 15.718 -28.903 1.00 50.12 287 THR A CA 1
ATOM 2214 C C . THR A 1 287 ? 12.843 15.503 -30.054 1.00 50.12 287 THR A C 1
ATOM 2216 O O . THR A 1 287 ? 12.974 14.398 -30.571 1.00 50.12 287 THR A O 1
ATOM 2219 N N . GLU A 1 288 ? 13.550 16.555 -30.479 1.00 51.91 288 GLU A N 1
ATOM 2220 C CA . GLU A 1 288 ? 14.592 16.486 -31.525 1.00 51.91 288 GLU A CA 1
ATOM 2221 C C . GLU A 1 288 ? 15.844 15.679 -31.106 1.00 51.91 288 GLU A C 1
ATOM 2223 O O . GLU A 1 288 ? 16.831 15.644 -31.842 1.00 51.91 288 GLU A O 1
ATOM 2228 N N . ASN A 1 289 ? 15.851 15.076 -29.913 1.00 54.09 289 ASN A N 1
ATOM 2229 C CA . ASN A 1 289 ? 17.005 14.384 -29.354 1.00 54.09 289 ASN A C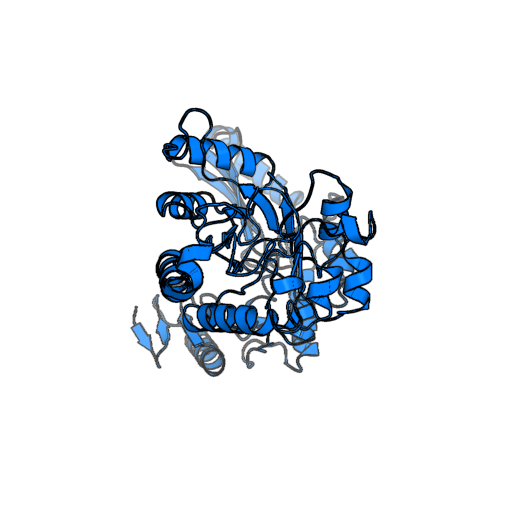A 1
ATOM 2230 C C . ASN A 1 289 ? 16.884 12.867 -29.539 1.00 54.09 289 ASN A C 1
ATOM 2232 O O . ASN A 1 289 ? 15.854 12.279 -29.232 1.00 54.09 289 ASN A O 1
ATOM 2236 N N . THR A 1 290 ? 17.962 12.224 -29.989 1.00 61.56 290 THR A N 1
ATOM 2237 C CA . THR A 1 290 ? 18.028 10.761 -30.103 1.00 61.56 290 THR A CA 1
ATOM 2238 C C . THR A 1 290 ? 18.346 10.086 -28.768 1.00 61.56 290 THR A C 1
ATOM 2240 O O . THR A 1 290 ? 18.181 8.876 -28.665 1.00 61.56 290 THR A O 1
ATOM 2243 N N . ARG A 1 291 ? 18.791 10.838 -27.744 1.00 69.69 291 ARG A N 1
ATOM 2244 C CA . ARG A 1 291 ? 19.210 10.314 -26.433 1.00 69.69 291 ARG A CA 1
ATOM 2245 C C . ARG A 1 291 ? 18.507 11.003 -25.264 1.00 69.69 291 ARG A C 1
ATOM 2247 O O . ARG A 1 291 ? 18.571 12.219 -25.162 1.00 69.69 291 ARG A O 1
ATOM 2254 N N . GLY A 1 292 ? 17.895 10.237 -24.356 1.00 73.06 292 GLY A N 1
ATOM 2255 C CA . GLY A 1 292 ? 17.087 10.798 -23.260 1.00 73.06 292 GLY A CA 1
ATOM 2256 C C . GLY A 1 292 ? 15.756 11.422 -23.711 1.00 73.06 292 GLY A C 1
ATOM 2257 O O . GLY A 1 292 ? 15.516 11.606 -24.903 1.00 73.06 292 GLY A O 1
ATOM 2258 N N . LYS A 1 293 ? 14.871 11.729 -22.757 1.00 80.25 293 LYS A N 1
ATOM 2259 C CA . LYS A 1 293 ? 13.536 12.302 -23.007 1.00 80.25 293 LYS A CA 1
ATOM 2260 C C . LYS A 1 293 ? 13.603 13.770 -23.435 1.00 80.25 293 LYS A C 1
ATOM 2262 O O . LYS A 1 293 ? 12.760 14.223 -24.205 1.00 80.25 293 LYS A O 1
ATOM 2267 N N . ALA A 1 294 ? 14.610 14.516 -22.974 1.00 82.19 294 ALA A N 1
ATOM 2268 C CA . ALA A 1 294 ? 14.779 15.944 -23.259 1.00 82.19 294 ALA A CA 1
ATOM 2269 C C . ALA A 1 294 ? 16.211 16.292 -23.688 1.00 82.19 294 ALA A C 1
ATOM 2271 O O . ALA A 1 294 ? 17.168 15.656 -23.259 1.00 82.19 294 ALA A O 1
ATOM 2272 N N . LYS A 1 295 ? 16.386 17.358 -24.488 1.00 82.81 295 LYS A N 1
ATOM 2273 C CA . LYS A 1 295 ? 17.700 17.815 -25.000 1.00 82.81 295 LYS A CA 1
ATOM 2274 C C . LYS A 1 295 ? 18.760 18.023 -23.909 1.00 82.81 295 LYS A C 1
ATOM 2276 O O . LYS A 1 295 ? 19.926 17.705 -24.110 1.00 82.81 295 LYS A O 1
ATOM 2281 N N . TYR A 1 296 ? 18.344 18.573 -22.772 1.00 87.44 296 TYR A N 1
ATOM 2282 C CA . TYR A 1 296 ? 19.204 18.880 -21.626 1.00 87.44 296 TYR A CA 1
ATOM 2283 C C . TYR A 1 296 ? 18.731 18.138 -20.371 1.00 87.44 296 TYR A C 1
ATOM 2285 O O . TYR A 1 296 ? 18.678 18.710 -19.286 1.00 87.44 296 TYR A O 1
ATOM 2293 N N . GLY A 1 297 ? 18.307 16.886 -20.553 1.00 88.56 297 GLY A N 1
ATOM 2294 C CA . GLY A 1 297 ? 17.809 16.037 -19.478 1.00 88.56 297 GLY A CA 1
ATOM 2295 C C . GLY A 1 297 ? 18.902 15.467 -18.564 1.00 88.56 297 GLY A C 1
ATOM 2296 O O . GLY A 1 297 ? 20.104 15.582 -18.822 1.00 88.56 297 GLY A O 1
ATOM 2297 N N . TYR A 1 298 ? 18.457 14.802 -17.501 1.00 93.12 298 TYR A N 1
ATOM 2298 C CA . TYR A 1 298 ? 19.287 14.101 -16.528 1.00 93.12 298 TYR A CA 1
ATOM 2299 C C . TYR A 1 298 ? 20.067 12.918 -17.126 1.00 93.12 298 TYR A C 1
ATOM 2301 O O . TYR A 1 298 ? 21.112 12.548 -16.592 1.00 93.12 298 TYR A O 1
ATOM 2309 N N . HIS A 1 299 ? 19.664 12.376 -18.281 1.00 90.62 299 HIS A N 1
ATOM 2310 C CA . HIS A 1 299 ? 20.421 11.326 -18.984 1.00 90.62 299 HIS A CA 1
ATOM 2311 C C . HIS A 1 299 ? 21.894 11.694 -19.263 1.00 90.62 299 HIS A C 1
ATOM 2313 O O . HIS A 1 299 ? 22.747 10.807 -19.366 1.00 90.62 299 HIS A O 1
ATOM 2319 N N . LEU A 1 300 ? 22.210 12.994 -19.363 1.00 91.50 300 LEU A N 1
ATOM 2320 C CA . LEU A 1 300 ? 23.574 13.515 -19.518 1.00 91.50 300 LEU A CA 1
ATOM 2321 C C . LEU A 1 300 ? 24.453 13.256 -18.284 1.00 91.50 300 LEU A C 1
ATOM 2323 O O . LEU A 1 300 ? 25.674 13.161 -18.402 1.00 91.50 300 LEU A O 1
ATOM 2327 N N . TYR A 1 301 ? 23.828 13.130 -17.115 1.00 94.38 301 TYR A N 1
ATOM 2328 C CA . TYR A 1 301 ? 24.467 13.043 -15.803 1.00 94.38 301 TYR A CA 1
ATOM 2329 C C . TYR A 1 301 ? 24.220 11.703 -15.106 1.00 94.38 301 TYR A C 1
ATOM 2331 O O . TYR A 1 301 ? 24.939 11.372 -14.164 1.00 94.38 301 TYR A O 1
ATOM 2339 N N . PHE A 1 302 ? 23.264 10.905 -15.592 1.00 94.75 302 PHE A N 1
ATOM 2340 C CA . PHE A 1 302 ? 22.813 9.670 -14.956 1.00 94.75 302 PHE A CA 1
ATOM 2341 C C . PHE A 1 302 ? 23.973 8.752 -14.561 1.00 94.75 302 PHE A C 1
ATOM 2343 O O . PHE A 1 302 ? 24.119 8.443 -13.388 1.00 94.75 302 PHE A O 1
ATOM 2350 N N . ASN A 1 303 ? 24.868 8.388 -15.491 1.00 92.81 303 ASN A N 1
ATOM 2351 C CA . ASN A 1 303 ? 26.001 7.487 -15.207 1.00 92.81 303 ASN A CA 1
ATOM 2352 C C . ASN A 1 303 ? 26.933 7.972 -14.087 1.00 92.81 303 ASN A C 1
ATOM 2354 O O . ASN A 1 303 ? 27.636 7.157 -13.493 1.00 92.81 303 ASN A O 1
ATOM 2358 N N . GLN A 1 304 ? 26.975 9.280 -13.838 1.00 96.62 304 GLN A N 1
ATOM 2359 C CA . GLN A 1 304 ? 27.777 9.864 -12.773 1.00 96.62 304 GLN A CA 1
ATOM 2360 C C . GLN A 1 304 ? 27.013 9.911 -11.441 1.00 96.62 304 GLN A C 1
ATOM 2362 O O . GLN A 1 304 ? 27.638 9.745 -10.396 1.00 96.62 304 GLN A O 1
ATOM 2367 N N . TRP A 1 305 ? 25.695 10.135 -11.467 1.00 97.81 305 TRP A N 1
ATOM 2368 C CA . TRP A 1 305 ? 24.943 10.567 -10.285 1.00 97.81 305 TRP A CA 1
ATOM 2369 C C . TRP A 1 305 ? 23.816 9.639 -9.827 1.00 97.81 305 TRP A C 1
ATOM 2371 O O . TRP A 1 305 ? 23.441 9.731 -8.660 1.00 97.81 305 TRP A O 1
ATOM 2381 N N . TYR A 1 306 ? 23.338 8.696 -10.652 1.00 97.75 306 TYR A N 1
ATOM 2382 C CA . TYR A 1 306 ? 22.135 7.908 -10.334 1.00 97.75 306 TYR A CA 1
ATOM 2383 C C . TYR A 1 306 ? 22.230 7.202 -8.973 1.00 97.75 306 TYR A C 1
ATOM 2385 O O . TYR A 1 306 ? 21.249 7.124 -8.244 1.00 97.75 306 TYR A O 1
ATOM 2393 N N . GLU A 1 307 ? 23.408 6.686 -8.605 1.00 98.44 307 GLU A N 1
ATOM 2394 C CA . GLU A 1 307 ? 23.575 5.973 -7.336 1.00 98.44 307 GLU A CA 1
ATOM 2395 C C . GLU A 1 307 ? 23.514 6.935 -6.148 1.00 98.44 307 GLU A C 1
ATOM 2397 O O . GLU A 1 307 ? 22.913 6.618 -5.124 1.00 98.44 307 GLU A O 1
ATOM 2402 N N . THR A 1 308 ? 24.110 8.120 -6.291 1.00 98.44 308 THR A N 1
ATOM 2403 C CA . THR A 1 308 ? 24.089 9.142 -5.239 1.00 98.44 308 THR A CA 1
ATOM 2404 C C . THR A 1 308 ? 22.671 9.661 -5.043 1.00 98.44 308 THR A C 1
ATOM 2406 O O . THR A 1 308 ? 22.204 9.724 -3.907 1.00 98.44 308 THR A O 1
ATOM 2409 N N . ASP A 1 309 ? 21.969 9.950 -6.137 1.00 98.56 309 ASP A N 1
ATOM 2410 C CA . ASP A 1 309 ? 20.634 10.543 -6.099 1.00 98.56 309 ASP A CA 1
ATOM 2411 C C . ASP A 1 309 ? 19.571 9.534 -5.641 1.00 98.56 309 ASP A C 1
ATOM 2413 O O . ASP A 1 309 ? 18.747 9.864 -4.787 1.00 98.56 309 ASP A O 1
ATOM 2417 N N . LEU A 1 310 ? 19.645 8.272 -6.092 1.00 98.69 310 LEU A N 1
ATOM 2418 C CA . LEU A 1 310 ? 18.753 7.211 -5.611 1.00 98.69 310 LEU A CA 1
ATOM 2419 C C . LEU A 1 310 ? 18.936 6.970 -4.108 1.00 98.69 310 LEU A C 1
ATOM 2421 O O . LEU A 1 310 ? 17.962 6.956 -3.359 1.00 98.69 310 LEU A O 1
ATOM 2425 N N . ARG A 1 311 ? 20.183 6.827 -3.634 1.00 98.69 311 ARG A N 1
ATOM 2426 C CA . ARG A 1 311 ? 20.447 6.641 -2.197 1.00 98.69 311 ARG A CA 1
ATOM 2427 C C . ARG A 1 311 ? 20.026 7.864 -1.381 1.00 98.69 311 ARG A C 1
ATOM 2429 O O . ARG A 1 311 ? 19.576 7.698 -0.250 1.00 98.69 311 ARG A O 1
ATOM 2436 N N . ALA A 1 312 ? 20.167 9.077 -1.917 1.00 98.50 312 ALA A N 1
ATOM 2437 C CA . ALA A 1 312 ? 19.738 10.297 -1.238 1.00 98.50 312 ALA A CA 1
ATOM 2438 C C . ALA A 1 312 ? 18.216 10.332 -1.032 1.00 98.50 312 ALA A C 1
ATOM 2440 O O . ALA A 1 312 ? 17.784 10.571 0.096 1.00 98.50 312 ALA A O 1
ATOM 2441 N N . MET A 1 313 ? 17.433 10.027 -2.074 1.00 98.38 313 MET A N 1
ATOM 2442 C CA . MET A 1 313 ? 15.974 9.872 -1.983 1.00 98.38 313 MET A CA 1
ATOM 2443 C C . MET A 1 313 ? 15.610 8.822 -0.926 1.00 98.38 313 MET A C 1
ATOM 2445 O O . MET A 1 313 ? 14.978 9.139 0.076 1.00 98.38 313 MET A O 1
ATOM 2449 N N . LEU A 1 314 ? 16.126 7.596 -1.064 1.00 98.44 314 LEU A N 1
ATOM 2450 C CA . LEU A 1 314 ? 15.810 6.487 -0.155 1.00 98.44 314 LEU A CA 1
ATOM 2451 C C . LEU A 1 314 ? 16.129 6.820 1.311 1.00 98.44 314 LEU A C 1
ATOM 2453 O O . LEU A 1 314 ? 15.314 6.586 2.199 1.00 98.44 314 LEU A O 1
ATOM 2457 N N . ARG A 1 315 ? 17.302 7.400 1.592 1.00 98.12 315 ARG A N 1
ATOM 2458 C CA . ARG A 1 315 ? 17.709 7.755 2.963 1.00 98.12 315 ARG A CA 1
ATOM 2459 C C . ARG A 1 315 ? 16.861 8.861 3.568 1.00 98.12 315 ARG A C 1
ATOM 2461 O O . ARG A 1 315 ? 16.633 8.826 4.777 1.00 98.12 315 ARG A O 1
ATOM 2468 N N . ARG A 1 316 ? 16.452 9.835 2.753 1.00 97.94 316 ARG A N 1
ATOM 2469 C CA . ARG A 1 316 ? 15.555 10.911 3.168 1.00 97.94 316 ARG A CA 1
ATOM 2470 C C . ARG A 1 316 ? 14.169 10.345 3.478 1.00 97.94 316 ARG A C 1
ATOM 2472 O O . ARG A 1 316 ? 13.647 10.629 4.551 1.00 97.94 316 ARG A O 1
ATOM 2479 N N . ASP A 1 317 ? 13.639 9.484 2.607 1.00 97.69 317 ASP A N 1
ATOM 2480 C CA . ASP A 1 317 ? 12.205 9.183 2.601 1.00 97.69 317 ASP A CA 1
ATOM 2481 C C . ASP A 1 317 ? 11.805 7.894 3.329 1.00 97.69 317 ASP A C 1
ATOM 2483 O O . ASP A 1 317 ? 10.655 7.744 3.734 1.00 97.69 317 ASP A O 1
ATOM 2487 N N . ARG A 1 318 ? 12.736 6.962 3.583 1.00 94.00 318 ARG A N 1
ATOM 2488 C CA . ARG A 1 318 ? 12.444 5.656 4.224 1.00 94.00 318 ARG A CA 1
ATOM 2489 C C . ARG A 1 318 ? 11.842 5.717 5.633 1.00 94.00 318 ARG A C 1
ATOM 2491 O O . ARG A 1 318 ? 11.376 4.695 6.138 1.00 94.00 318 ARG A O 1
ATOM 2498 N N . ASN A 1 319 ? 11.856 6.874 6.292 1.00 90.44 319 ASN A N 1
ATOM 2499 C CA . ASN A 1 319 ? 11.217 7.047 7.600 1.00 90.44 319 ASN A CA 1
ATOM 2500 C C . ASN A 1 319 ? 9.763 7.531 7.503 1.00 90.44 319 ASN A C 1
ATOM 2502 O O . ASN A 1 319 ? 9.064 7.486 8.514 1.00 90.44 319 ASN A O 1
ATOM 2506 N N . HIS A 1 320 ? 9.295 7.938 6.320 1.00 92.12 320 HIS A N 1
ATOM 2507 C CA . HIS A 1 320 ? 7.894 8.286 6.111 1.00 92.12 320 HIS A CA 1
ATOM 2508 C C . HIS A 1 320 ? 7.038 7.008 6.074 1.00 92.12 320 HIS A C 1
ATOM 2510 O O . HIS A 1 320 ? 7.278 6.130 5.234 1.00 92.12 320 HIS A O 1
ATOM 2516 N N . PRO A 1 321 ? 6.044 6.850 6.969 1.00 80.62 321 PRO A N 1
ATOM 2517 C CA . PRO A 1 321 ? 5.108 5.729 6.916 1.00 80.62 321 PRO A CA 1
ATOM 2518 C C . PRO A 1 321 ? 4.202 5.763 5.680 1.00 80.62 321 PRO A C 1
ATOM 2520 O O . PRO A 1 321 ? 3.690 4.715 5.290 1.00 80.62 321 PRO A O 1
ATOM 2523 N N . SER A 1 322 ? 3.992 6.935 5.066 1.00 92.00 322 SER A N 1
ATOM 2524 C CA . SER A 1 322 ? 3.263 7.046 3.801 1.00 92.00 322 SER A CA 1
ATOM 2525 C C . SER A 1 322 ? 3.984 6.331 2.666 1.00 92.00 322 SER A C 1
ATOM 2527 O O . SER A 1 322 ? 3.331 5.686 1.853 1.00 92.00 322 SER A O 1
ATOM 2529 N N . VAL A 1 323 ? 5.316 6.375 2.612 1.00 97.38 323 VAL A N 1
ATOM 2530 C CA . VAL A 1 323 ? 6.103 5.678 1.588 1.00 97.38 323 VAL A CA 1
ATOM 2531 C C . VAL A 1 323 ? 5.977 4.178 1.796 1.00 97.38 323 VAL A C 1
ATOM 2533 O O . VAL A 1 323 ? 6.340 3.662 2.850 1.00 97.38 323 VAL A O 1
ATOM 2536 N N . ILE A 1 324 ? 5.456 3.471 0.792 1.00 94.06 324 ILE A N 1
ATOM 2537 C CA . ILE A 1 324 ? 5.239 2.017 0.860 1.00 94.06 324 ILE A CA 1
ATOM 2538 C C . ILE A 1 324 ? 5.942 1.243 -0.251 1.00 94.06 324 ILE A C 1
ATOM 2540 O O . ILE A 1 324 ? 6.074 0.030 -0.127 1.00 94.06 324 ILE A O 1
ATOM 2544 N N . LEU A 1 325 ? 6.362 1.906 -1.332 1.00 95.75 325 LEU A N 1
ATOM 2545 C CA . LEU A 1 325 ? 7.126 1.287 -2.411 1.00 95.75 325 LEU A CA 1
ATOM 2546 C C . LEU A 1 325 ? 7.906 2.333 -3.219 1.00 95.75 325 LEU A C 1
ATOM 2548 O O . LEU A 1 325 ? 7.496 3.493 -3.293 1.00 95.75 325 LEU A O 1
ATOM 2552 N N . TYR A 1 326 ? 9.001 1.900 -3.842 1.00 98.56 326 TYR A N 1
ATOM 2553 C CA . TYR A 1 326 ? 9.904 2.754 -4.621 1.00 98.56 326 TYR A CA 1
ATOM 2554 C C . TYR A 1 326 ? 9.832 2.465 -6.128 1.00 98.56 326 TYR A C 1
ATOM 2556 O O . TYR A 1 326 ? 9.662 1.315 -6.530 1.00 98.56 326 TYR A O 1
ATOM 2564 N N . SER A 1 327 ? 10.019 3.483 -6.972 1.00 98.31 327 SER A N 1
ATOM 2565 C CA . SER A 1 327 ? 10.208 3.355 -8.425 1.00 98.31 327 SER A CA 1
ATOM 2566 C C . SER A 1 327 ? 11.648 3.663 -8.815 1.00 98.31 327 SER A C 1
ATOM 2568 O O . SER A 1 327 ? 12.154 4.753 -8.536 1.00 98.31 327 SER A O 1
ATOM 2570 N N . ILE A 1 328 ? 12.280 2.755 -9.557 1.00 98.38 328 ILE A N 1
ATOM 2571 C CA . ILE A 1 328 ? 13.602 2.984 -10.160 1.00 98.38 328 ILE A CA 1
ATOM 2572 C C . ILE A 1 328 ? 13.527 3.660 -11.537 1.00 98.38 328 ILE A C 1
ATOM 2574 O O . ILE A 1 328 ? 14.564 3.932 -12.146 1.00 98.38 328 ILE A O 1
ATOM 2578 N N . GLY A 1 329 ? 12.329 3.883 -12.081 1.00 97.06 329 GLY A N 1
ATOM 2579 C CA . GLY A 1 329 ? 12.201 4.437 -13.422 1.00 97.06 329 GLY A CA 1
ATOM 2580 C C . GLY A 1 329 ? 10.784 4.445 -13.976 1.00 97.06 329 GLY A C 1
ATOM 2581 O O . GLY A 1 329 ? 10.042 3.481 -13.767 1.00 97.06 329 GLY A O 1
ATOM 2582 N N . ASN A 1 330 ? 10.473 5.475 -14.762 1.00 97.50 330 ASN A N 1
ATOM 2583 C CA . ASN A 1 330 ? 9.258 5.586 -15.561 1.00 97.50 330 ASN A CA 1
ATOM 2584 C C . ASN A 1 330 ? 9.524 5.482 -17.070 1.00 97.50 330 ASN A C 1
ATOM 2586 O O . ASN A 1 330 ? 10.261 6.283 -17.646 1.00 97.50 330 ASN A O 1
ATOM 2590 N N . GLU A 1 331 ? 8.879 4.511 -17.714 1.00 94.31 331 GLU A N 1
ATOM 2591 C CA . GLU A 1 331 ? 8.886 4.285 -19.164 1.00 94.31 331 GLU A CA 1
ATOM 2592 C C . GLU A 1 331 ? 10.296 4.198 -19.764 1.00 94.31 331 GLU A C 1
ATOM 2594 O O . GLU A 1 331 ? 10.566 4.652 -20.865 1.00 94.31 331 GLU A O 1
ATOM 2599 N N . ILE A 1 332 ? 11.259 3.623 -19.046 1.00 92.94 332 ILE A N 1
ATOM 2600 C CA . ILE A 1 332 ? 12.661 3.698 -19.472 1.00 92.94 332 ILE A CA 1
ATOM 2601 C C . ILE A 1 332 ? 12.910 2.879 -20.763 1.00 92.94 332 ILE A C 1
ATOM 2603 O O . ILE A 1 332 ? 12.497 1.717 -20.814 1.00 92.94 332 ILE A O 1
ATOM 2607 N N . PRO A 1 333 ? 13.653 3.387 -21.775 1.00 90.00 333 PRO A N 1
ATOM 2608 C CA . PRO A 1 333 ? 13.897 2.664 -23.032 1.00 90.00 333 PRO A CA 1
ATOM 2609 C C . PRO A 1 333 ? 14.647 1.341 -22.875 1.00 90.00 333 PRO A C 1
ATOM 2611 O O . PRO A 1 333 ? 14.491 0.442 -23.700 1.00 90.00 333 PRO A O 1
ATOM 2614 N N . ASP A 1 334 ? 15.437 1.195 -21.807 1.00 90.75 334 ASP A N 1
ATOM 2615 C CA . ASP A 1 334 ? 16.129 -0.044 -21.436 1.00 90.75 334 ASP A CA 1
ATOM 2616 C C . ASP A 1 334 ? 15.198 -1.266 -21.391 1.00 90.75 334 ASP A C 1
ATOM 2618 O O . ASP A 1 334 ? 15.658 -2.388 -21.607 1.00 90.75 334 ASP A O 1
ATOM 2622 N N . GLN A 1 335 ? 13.889 -1.061 -21.212 1.00 92.56 335 GLN A N 1
ATOM 2623 C CA . GLN A 1 335 ? 12.858 -2.090 -21.351 1.00 92.56 335 GLN A CA 1
ATOM 2624 C C . GLN A 1 335 ? 12.937 -2.881 -22.668 1.00 92.56 335 GLN A C 1
ATOM 2626 O O . GLN A 1 335 ? 12.610 -4.067 -22.676 1.00 92.56 335 GLN A O 1
ATOM 2631 N N . PHE A 1 336 ? 13.363 -2.266 -23.778 1.00 89.19 336 PHE A N 1
ATOM 2632 C CA . PHE A 1 336 ? 13.447 -2.923 -25.087 1.00 89.19 336 PHE A CA 1
ATOM 2633 C C . PHE A 1 336 ? 14.681 -3.808 -25.259 1.00 89.19 336 PHE A C 1
ATOM 2635 O O . PHE A 1 336 ? 14.744 -4.625 -26.181 1.00 89.19 336 PHE A O 1
ATOM 2642 N N . ASN A 1 337 ? 15.697 -3.629 -24.420 1.00 83.62 337 ASN A N 1
ATOM 2643 C CA . ASN A 1 337 ? 17.015 -4.182 -24.671 1.00 83.62 337 ASN A CA 1
ATOM 2644 C C . ASN A 1 337 ? 17.266 -5.454 -23.862 1.00 83.62 337 ASN A C 1
ATOM 2646 O O . ASN A 1 337 ? 16.975 -5.526 -22.671 1.00 83.62 337 ASN A O 1
ATOM 2650 N N . ASN A 1 338 ? 17.908 -6.439 -24.497 1.00 81.19 338 ASN A N 1
ATOM 2651 C CA . ASN A 1 338 ? 18.234 -7.728 -23.877 1.00 81.19 338 ASN A CA 1
ATOM 2652 C C . ASN A 1 338 ? 19.172 -7.621 -22.664 1.00 81.19 338 ASN A C 1
ATOM 2654 O O . ASN A 1 338 ? 19.339 -8.596 -21.943 1.00 81.19 338 ASN A O 1
ATOM 2658 N N . ASP A 1 339 ? 19.818 -6.477 -22.449 1.00 88.62 339 ASP A N 1
ATOM 2659 C CA . ASP A 1 339 ? 20.714 -6.212 -21.327 1.00 88.62 339 ASP A CA 1
ATOM 2660 C C . ASP A 1 339 ? 20.214 -5.100 -20.389 1.00 88.62 339 ASP A C 1
ATOM 2662 O O . ASP A 1 339 ? 20.859 -4.849 -19.371 1.00 88.62 339 ASP A O 1
ATOM 2666 N N . GLY A 1 340 ? 19.065 -4.474 -20.677 1.00 87.44 340 GLY A N 1
ATOM 2667 C CA . GLY A 1 340 ? 18.490 -3.412 -19.841 1.00 87.44 340 GLY A CA 1
ATOM 2668 C C . GLY A 1 340 ? 18.169 -3.876 -18.417 1.00 87.44 340 GLY A C 1
ATOM 2669 O O . GLY A 1 340 ? 18.320 -3.120 -17.458 1.00 87.44 340 GLY A O 1
ATOM 2670 N N . TYR A 1 341 ? 17.855 -5.167 -18.255 1.00 94.44 341 TYR A N 1
ATOM 2671 C CA . TYR A 1 341 ? 17.639 -5.789 -16.947 1.00 94.44 341 TYR A CA 1
ATOM 2672 C C . TYR A 1 341 ? 18.857 -5.679 -16.013 1.00 94.44 341 TYR A C 1
ATOM 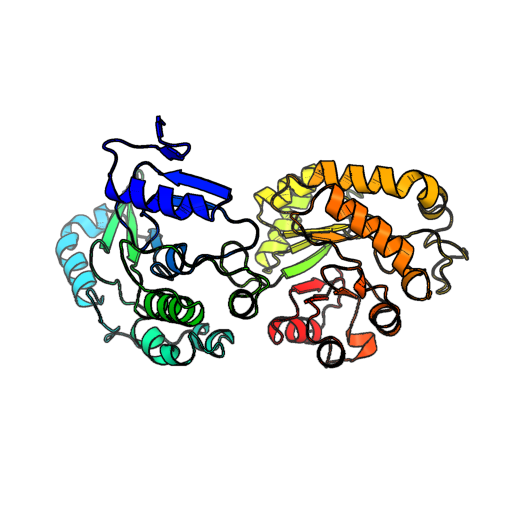2674 O O . TYR A 1 341 ? 18.695 -5.722 -14.799 1.00 94.44 341 TYR A O 1
ATOM 2682 N N . LYS A 1 342 ? 20.083 -5.535 -16.539 1.00 95.81 342 LYS A N 1
ATOM 2683 C CA . LYS A 1 342 ? 21.295 -5.437 -15.707 1.00 95.81 342 LYS A CA 1
ATOM 2684 C C . LYS A 1 342 ? 21.325 -4.138 -14.913 1.00 95.81 342 LYS A C 1
ATOM 2686 O O . LYS A 1 342 ? 21.706 -4.150 -13.745 1.00 95.81 342 LYS A O 1
ATOM 2691 N N . LEU A 1 343 ? 20.933 -3.031 -15.545 1.00 95.44 343 LEU A N 1
ATOM 2692 C CA . LEU A 1 343 ? 20.846 -1.745 -14.863 1.00 95.44 343 LEU A CA 1
ATOM 2693 C C . LEU A 1 343 ? 19.641 -1.725 -13.921 1.00 95.44 343 LEU A C 1
ATOM 2695 O O . LEU A 1 343 ? 19.806 -1.323 -12.775 1.00 95.44 343 LEU A O 1
ATOM 2699 N N . ALA A 1 344 ? 18.495 -2.273 -14.344 1.00 97.31 344 ALA A N 1
ATOM 2700 C CA . ALA A 1 344 ? 17.340 -2.452 -13.462 1.00 97.31 344 ALA A CA 1
ATOM 2701 C C . ALA A 1 344 ? 17.725 -3.212 -12.185 1.00 97.31 344 ALA A C 1
ATOM 2703 O O . ALA A 1 344 ? 17.505 -2.716 -11.086 1.00 97.31 344 ALA A O 1
ATOM 2704 N N . LYS A 1 345 ? 18.410 -4.355 -12.327 1.00 97.94 345 LYS A N 1
ATOM 2705 C CA . LYS A 1 345 ? 18.927 -5.128 -11.197 1.00 97.94 345 LYS A CA 1
ATOM 2706 C C . LYS A 1 345 ? 19.822 -4.289 -10.285 1.00 97.94 345 LYS A C 1
ATOM 2708 O O . LYS A 1 345 ? 19.649 -4.333 -9.077 1.00 97.94 345 LYS A O 1
ATOM 2713 N N . LYS A 1 346 ? 20.760 -3.521 -10.846 1.00 98.19 346 LYS A N 1
ATOM 2714 C CA . LYS A 1 346 ? 21.669 -2.688 -10.047 1.00 98.19 346 LYS A CA 1
ATOM 2715 C C . LYS A 1 346 ? 20.917 -1.639 -9.220 1.00 98.19 346 LYS A C 1
ATOM 2717 O O . LYS A 1 346 ? 21.296 -1.386 -8.083 1.00 98.19 346 LYS A O 1
ATOM 2722 N N . LEU A 1 347 ? 19.875 -1.028 -9.780 1.00 98.50 347 LEU A N 1
ATOM 2723 C CA . LEU A 1 347 ? 19.051 -0.049 -9.066 1.00 98.50 347 LEU A CA 1
ATOM 2724 C C . LEU A 1 347 ? 18.180 -0.716 -7.994 1.00 98.50 347 LEU A C 1
ATOM 2726 O O . LEU A 1 347 ? 18.094 -0.199 -6.886 1.00 98.50 347 LEU A O 1
ATOM 2730 N N . MET A 1 348 ? 17.607 -1.885 -8.294 1.00 98.38 348 MET A N 1
ATOM 2731 C CA . MET A 1 348 ? 16.875 -2.701 -7.318 1.00 98.38 348 MET A CA 1
ATOM 2732 C C . MET A 1 348 ? 17.767 -3.111 -6.138 1.00 98.38 348 MET A C 1
ATOM 2734 O O . MET A 1 348 ? 17.360 -2.962 -4.991 1.00 98.38 348 MET A O 1
ATOM 2738 N N . ASP A 1 349 ? 19.004 -3.543 -6.410 1.00 98.44 349 ASP A N 1
ATOM 2739 C CA . ASP A 1 349 ? 19.977 -3.899 -5.372 1.00 98.44 349 ASP A CA 1
ATOM 2740 C C . ASP A 1 349 ? 20.262 -2.687 -4.454 1.00 98.44 349 ASP A C 1
ATOM 2742 O O . ASP A 1 349 ? 20.284 -2.838 -3.236 1.00 98.44 349 ASP A O 1
ATOM 2746 N N . ILE A 1 350 ? 20.379 -1.467 -5.003 1.00 98.75 350 ILE A N 1
ATOM 2747 C CA . ILE A 1 350 ? 20.525 -0.233 -4.204 1.00 98.75 350 ILE A CA 1
ATOM 2748 C C . ILE A 1 350 ? 19.291 0.020 -3.325 1.00 98.75 350 ILE A C 1
ATOM 2750 O O . ILE A 1 350 ? 19.449 0.372 -2.154 1.00 98.75 350 ILE A O 1
ATOM 2754 N N . CYS A 1 351 ? 18.076 -0.159 -3.859 1.00 98.50 351 CYS A N 1
ATOM 2755 C CA . CYS A 1 351 ? 16.846 -0.039 -3.072 1.00 98.50 351 CYS A CA 1
ATOM 2756 C C . CYS A 1 351 ? 16.863 -0.995 -1.876 1.00 98.50 351 CYS A C 1
ATOM 2758 O O . CYS A 1 351 ? 16.694 -0.548 -0.746 1.00 98.50 351 CYS A O 1
ATOM 2760 N N . HIS A 1 352 ? 17.152 -2.279 -2.103 1.00 96.31 352 HIS A N 1
ATOM 2761 C CA . HIS A 1 352 ? 17.180 -3.291 -1.042 1.00 96.31 352 HIS A CA 1
ATOM 2762 C C . HIS A 1 352 ? 18.327 -3.097 -0.041 1.00 96.31 352 HIS A C 1
ATOM 2764 O O . HIS A 1 352 ? 18.178 -3.447 1.130 1.00 96.31 352 HIS A O 1
ATOM 2770 N N . GLU A 1 353 ? 19.461 -2.538 -0.472 1.00 97.81 353 GLU A N 1
ATOM 2771 C CA . GLU A 1 353 ? 20.575 -2.172 0.410 1.00 97.81 353 GLU A CA 1
ATOM 2772 C C . GLU A 1 353 ? 20.224 -1.015 1.360 1.00 97.81 353 GLU A C 1
ATOM 2774 O O . GLU A 1 353 ? 20.615 -1.041 2.528 1.00 97.81 353 GLU A O 1
ATOM 2779 N N . GLU A 1 354 ? 19.522 0.014 0.876 1.00 97.88 354 GLU A N 1
ATOM 2780 C CA . GLU A 1 354 ? 19.156 1.186 1.686 1.00 97.88 354 GLU A CA 1
ATOM 2781 C C . GLU A 1 354 ? 17.884 0.970 2.515 1.00 97.88 354 GLU A C 1
ATOM 2783 O O . GLU A 1 354 ? 17.768 1.526 3.615 1.00 97.88 354 GLU A O 1
ATOM 2788 N N . ASP A 1 355 ? 16.940 0.184 1.996 1.00 96.12 355 ASP A N 1
ATOM 2789 C CA . ASP A 1 355 ? 15.693 -0.180 2.656 1.00 96.12 355 ASP A CA 1
ATOM 2790 C C . ASP A 1 355 ? 15.141 -1.522 2.137 1.00 96.12 355 ASP A C 1
ATOM 2792 O O . ASP A 1 355 ? 14.475 -1.607 1.108 1.00 96.12 355 ASP A O 1
ATOM 2796 N N . SER A 1 356 ? 15.373 -2.588 2.904 1.00 89.56 356 SER A N 1
ATOM 2797 C CA . SER A 1 356 ? 14.850 -3.929 2.608 1.00 89.56 356 SER A CA 1
ATOM 2798 C C . SER A 1 356 ? 13.401 -4.147 3.061 1.00 89.56 356 SER A C 1
ATOM 2800 O O . SER A 1 356 ? 12.843 -5.221 2.830 1.00 89.56 356 SER A O 1
ATOM 2802 N N . THR A 1 357 ? 12.782 -3.162 3.720 1.00 85.88 357 THR A N 1
ATOM 2803 C CA . THR A 1 357 ? 11.427 -3.293 4.279 1.00 85.88 357 THR A CA 1
ATOM 2804 C C . THR A 1 357 ? 10.327 -2.944 3.281 1.00 85.88 357 THR A C 1
ATOM 2806 O O . THR A 1 357 ? 9.168 -3.300 3.501 1.00 85.88 357 THR A O 1
ATOM 2809 N N . ARG A 1 358 ? 10.674 -2.287 2.167 1.00 89.88 358 ARG A N 1
ATOM 2810 C CA . ARG A 1 358 ? 9.731 -1.847 1.134 1.00 89.88 358 ARG A CA 1
ATOM 2811 C C . ARG A 1 358 ? 10.077 -2.450 -0.228 1.00 89.88 358 ARG A C 1
ATOM 2813 O O . ARG A 1 358 ? 11.253 -2.525 -0.577 1.00 89.88 358 ARG A O 1
ATOM 2820 N N . PRO A 1 359 ? 9.074 -2.873 -1.014 1.00 94.75 359 PRO A N 1
ATOM 2821 C CA . PRO A 1 359 ? 9.300 -3.346 -2.370 1.00 94.75 359 PRO A CA 1
ATOM 2822 C C . PRO A 1 359 ? 9.688 -2.198 -3.309 1.00 94.75 359 PRO A C 1
ATOM 2824 O O . PRO A 1 359 ? 9.293 -1.045 -3.117 1.00 94.75 359 PRO A O 1
ATOM 2827 N N . ALA A 1 360 ? 10.392 -2.541 -4.381 1.00 97.69 360 ALA A N 1
ATOM 2828 C CA . ALA A 1 360 ? 10.693 -1.638 -5.479 1.00 97.69 360 ALA A CA 1
ATOM 2829 C C . ALA A 1 360 ? 10.153 -2.160 -6.826 1.00 97.69 360 ALA A C 1
ATOM 2831 O O . ALA A 1 360 ? 9.928 -3.357 -7.045 1.00 97.69 360 ALA A O 1
ATOM 2832 N N . THR A 1 361 ? 9.882 -1.228 -7.733 1.00 98.31 361 THR A N 1
ATOM 2833 C CA . THR A 1 361 ? 9.285 -1.467 -9.049 1.00 98.31 361 THR A CA 1
ATOM 2834 C C . THR A 1 361 ? 9.834 -0.482 -10.087 1.00 98.31 361 THR A C 1
ATOM 2836 O O . THR A 1 361 ? 10.687 0.351 -9.794 1.00 98.31 361 THR A O 1
ATOM 2839 N N . SER A 1 362 ? 9.349 -0.586 -11.321 1.00 98.12 362 SER A N 1
ATOM 2840 C CA . SER A 1 362 ? 9.510 0.394 -12.390 1.00 98.12 362 SER A CA 1
ATOM 2841 C C . SER A 1 362 ? 8.205 0.458 -13.177 1.00 98.12 362 SER A C 1
ATOM 2843 O O . SER A 1 362 ? 7.590 -0.577 -13.454 1.00 98.12 362 SER A O 1
ATOM 2845 N N . ALA A 1 363 ? 7.790 1.665 -13.547 1.00 97.81 363 ALA A N 1
ATOM 2846 C CA . ALA A 1 363 ? 6.604 1.903 -14.351 1.00 97.81 363 ALA A CA 1
ATOM 2847 C C . ALA A 1 363 ? 6.906 1.611 -15.832 1.00 97.81 363 ALA A C 1
ATOM 2849 O O . ALA A 1 363 ? 7.688 2.319 -16.463 1.00 97.81 363 ALA A O 1
ATOM 2850 N N . CYS A 1 364 ? 6.351 0.521 -16.371 1.00 97.44 364 CYS A N 1
ATOM 2851 C CA . CYS A 1 364 ? 6.743 -0.017 -17.678 1.00 97.44 364 CYS A CA 1
ATOM 2852 C C . CYS A 1 364 ? 5.612 0.074 -18.712 1.00 97.44 364 CYS A C 1
ATOM 2854 O O . CYS A 1 364 ? 4.626 -0.659 -18.616 1.00 97.44 364 CYS A O 1
ATOM 2856 N N . ASP A 1 365 ? 5.795 0.879 -19.754 1.00 95.00 365 ASP A N 1
ATOM 2857 C CA . ASP A 1 365 ? 4.902 1.029 -20.916 1.00 95.00 365 ASP A CA 1
ATOM 2858 C C . ASP A 1 365 ? 5.179 0.025 -22.043 1.00 95.00 365 ASP A C 1
ATOM 2860 O O . ASP A 1 365 ? 4.318 -0.247 -22.880 1.00 95.00 365 ASP A O 1
ATOM 2864 N N . GLN A 1 366 ? 6.364 -0.585 -22.047 1.00 93.31 366 GLN A N 1
ATOM 2865 C CA . GLN A 1 366 ? 6.771 -1.591 -23.028 1.00 93.31 366 GLN A CA 1
ATOM 2866 C C . GLN A 1 366 ? 6.596 -3.003 -22.477 1.00 93.31 366 GLN A C 1
ATOM 2868 O O . GLN A 1 366 ? 7.405 -3.901 -22.733 1.00 93.31 366 GLN A O 1
ATOM 2873 N N . SER A 1 367 ? 5.515 -3.220 -21.720 1.00 92.75 367 SER A N 1
ATOM 2874 C CA . SER A 1 367 ? 5.299 -4.433 -20.925 1.00 92.75 367 SER A CA 1
ATOM 2875 C C . SER A 1 367 ? 5.223 -5.709 -21.762 1.00 92.75 367 SER A C 1
ATOM 2877 O O . SER A 1 367 ? 5.485 -6.796 -21.253 1.00 92.75 367 SER A O 1
ATOM 2879 N N . PHE A 1 368 ? 4.931 -5.617 -23.066 1.00 91.81 368 PHE A N 1
ATOM 2880 C CA . PHE A 1 368 ? 5.043 -6.777 -23.948 1.00 91.81 368 PHE A CA 1
ATOM 2881 C C . PHE A 1 368 ? 6.486 -7.299 -24.005 1.00 91.81 368 PHE A C 1
ATOM 2883 O O . PHE A 1 368 ? 6.704 -8.507 -23.962 1.00 91.81 368 PHE A O 1
ATOM 2890 N N . VAL A 1 369 ? 7.478 -6.413 -24.060 1.00 93.62 369 VAL A N 1
ATOM 2891 C CA . VAL A 1 369 ? 8.894 -6.788 -24.145 1.00 93.62 369 VAL A CA 1
ATOM 2892 C C . VAL A 1 369 ? 9.491 -6.977 -22.753 1.00 93.62 369 VAL A C 1
ATOM 2894 O O . VAL A 1 369 ? 10.038 -8.046 -22.467 1.00 93.62 369 VAL A O 1
ATOM 2897 N N . SER A 1 370 ? 9.331 -5.989 -21.867 1.00 94.88 370 SER A N 1
ATOM 2898 C CA . SER A 1 370 ? 9.984 -5.972 -20.550 1.00 94.88 370 SER A CA 1
ATOM 2899 C C . SER A 1 370 ? 9.522 -7.098 -19.627 1.00 94.88 370 SER A C 1
ATOM 2901 O O . SER A 1 370 ? 10.284 -7.560 -18.775 1.00 94.88 370 SER A O 1
ATOM 2903 N N . SER A 1 371 ? 8.313 -7.630 -19.833 1.00 94.12 371 SER A N 1
ATOM 2904 C CA . SER A 1 371 ? 7.831 -8.768 -19.052 1.00 94.12 371 SER A CA 1
ATOM 2905 C C . SER A 1 371 ? 8.429 -10.115 -19.478 1.00 94.12 371 SER A C 1
ATOM 2907 O O . SER A 1 371 ? 8.266 -11.102 -18.760 1.00 94.12 371 SER A O 1
ATOM 2909 N N . ARG A 1 372 ? 9.135 -10.168 -20.622 1.00 93.56 372 ARG A N 1
ATOM 2910 C CA . ARG A 1 372 ? 9.620 -11.400 -21.279 1.00 93.56 372 ARG A CA 1
ATOM 2911 C C . ARG A 1 372 ? 11.139 -11.458 -21.459 1.00 93.56 372 ARG A C 1
ATOM 2913 O O . ARG A 1 372 ? 11.650 -12.527 -21.780 1.00 93.56 372 ARG A O 1
ATOM 2920 N N . ASN A 1 373 ? 11.846 -10.341 -21.300 1.00 93.31 373 ASN A N 1
ATOM 2921 C CA . ASN A 1 373 ? 13.290 -10.240 -21.539 1.00 93.31 373 ASN A CA 1
ATOM 2922 C C . ASN A 1 373 ? 14.136 -10.211 -20.251 1.00 93.31 373 ASN A C 1
ATOM 2924 O O . ASN A 1 373 ? 15.327 -9.916 -20.312 1.00 93.31 373 ASN A O 1
ATOM 2928 N N . GLY A 1 374 ? 13.529 -10.496 -19.096 1.00 93.94 374 GLY A N 1
ATOM 2929 C CA . GLY A 1 374 ? 14.202 -10.484 -17.798 1.00 93.94 374 GLY A CA 1
ATOM 2930 C C . GLY A 1 374 ? 14.161 -9.146 -17.059 1.00 93.94 374 GLY A C 1
ATOM 2931 O O . GLY A 1 374 ? 14.576 -9.110 -15.903 1.00 93.94 374 GLY A O 1
ATOM 2932 N N . PHE A 1 375 ? 13.662 -8.061 -17.671 1.00 96.81 375 PHE A N 1
ATOM 2933 C CA . PHE A 1 375 ? 13.597 -6.741 -17.031 1.00 96.81 375 PHE A CA 1
ATOM 2934 C C . PHE A 1 375 ? 12.638 -6.736 -15.836 1.00 96.81 375 PHE A C 1
ATOM 2936 O O . PHE A 1 375 ? 13.067 -6.494 -14.711 1.00 96.81 375 PHE A O 1
ATOM 2943 N N . MET A 1 376 ? 11.361 -7.079 -16.047 1.00 96.94 376 MET A N 1
ATOM 2944 C CA . MET A 1 376 ? 10.381 -7.138 -14.952 1.00 96.94 376 MET A CA 1
ATOM 2945 C C . MET A 1 376 ? 10.660 -8.265 -13.951 1.00 96.94 376 MET A C 1
ATOM 2947 O O . MET A 1 376 ? 10.134 -8.228 -12.846 1.00 96.94 376 MET A O 1
ATOM 2951 N N . ASP A 1 377 ? 11.485 -9.253 -14.312 1.00 94.94 377 ASP A N 1
ATOM 2952 C CA . ASP A 1 377 ? 11.902 -10.319 -13.392 1.00 94.94 377 ASP A CA 1
ATOM 2953 C C . ASP A 1 377 ? 12.867 -9.817 -12.307 1.00 94.94 377 ASP A C 1
ATOM 2955 O O . ASP A 1 377 ? 13.114 -10.536 -11.343 1.00 94.94 377 ASP A O 1
ATOM 2959 N N . GLN A 1 378 ? 13.414 -8.603 -12.453 1.00 97.19 378 GLN A N 1
ATOM 2960 C CA . GLN A 1 378 ? 14.226 -7.965 -11.412 1.00 97.19 378 GLN A CA 1
ATOM 2961 C C . GLN A 1 378 ? 13.386 -7.203 -10.379 1.00 97.19 378 GLN A C 1
ATOM 2963 O O . GLN A 1 378 ? 13.924 -6.826 -9.345 1.00 97.19 378 GLN A O 1
ATOM 2968 N N . LEU A 1 379 ? 12.109 -6.930 -10.667 1.00 97.75 379 LEU A N 1
ATOM 2969 C CA . LEU A 1 379 ? 11.246 -6.080 -9.844 1.00 97.75 379 LEU A CA 1
ATOM 2970 C C . LEU A 1 379 ? 10.516 -6.914 -8.783 1.00 97.75 379 LEU A C 1
ATOM 2972 O O . LEU A 1 379 ? 10.083 -8.031 -9.073 1.00 97.75 379 LEU A O 1
ATOM 2976 N N . ASP A 1 380 ? 10.294 -6.356 -7.589 1.00 95.06 380 ASP A N 1
ATOM 2977 C CA . ASP A 1 380 ? 9.481 -7.024 -6.559 1.00 95.06 380 ASP A CA 1
ATOM 2978 C C . ASP A 1 380 ? 8.000 -7.053 -6.961 1.00 95.06 380 ASP A C 1
ATOM 2980 O O . ASP A 1 380 ? 7.275 -8.020 -6.714 1.00 95.06 380 ASP A O 1
ATOM 2984 N N . ILE A 1 381 ? 7.557 -5.971 -7.605 1.00 95.69 381 ILE A N 1
ATOM 2985 C CA . ILE A 1 381 ? 6.212 -5.783 -8.146 1.00 95.69 381 ILE A CA 1
ATOM 2986 C C . ILE A 1 381 ? 6.366 -5.383 -9.609 1.00 95.69 381 ILE A C 1
ATOM 2988 O O . ILE A 1 381 ? 7.084 -4.436 -9.920 1.00 95.69 381 ILE A O 1
ATOM 2992 N N . ALA A 1 382 ? 5.680 -6.061 -10.524 1.00 97.69 382 ALA A N 1
ATOM 2993 C CA . ALA A 1 382 ? 5.699 -5.667 -11.925 1.00 97.69 382 ALA A CA 1
ATOM 2994 C C . ALA A 1 382 ? 4.757 -4.481 -12.161 1.00 97.69 382 ALA A C 1
ATOM 2996 O O . ALA A 1 382 ? 3.539 -4.610 -12.002 1.00 97.69 382 ALA A O 1
ATOM 2997 N N . GLY A 1 383 ? 5.336 -3.339 -12.535 1.00 97.75 383 GLY A N 1
ATOM 2998 C CA . GLY A 1 383 ? 4.609 -2.122 -12.872 1.00 97.75 383 GLY A CA 1
ATOM 2999 C C . GLY A 1 383 ? 4.201 -2.093 -14.340 1.00 97.75 383 GLY A C 1
ATOM 3000 O O . GLY A 1 383 ? 5.007 -2.392 -15.218 1.00 97.75 383 GLY A O 1
ATOM 3001 N N . TYR A 1 384 ? 2.949 -1.750 -14.611 1.00 98.19 384 TYR A N 1
ATOM 3002 C CA . TYR A 1 384 ? 2.383 -1.683 -15.952 1.00 98.19 384 TYR A CA 1
ATOM 3003 C C . TYR A 1 384 ? 1.796 -0.295 -16.204 1.00 98.19 384 TYR A C 1
ATOM 3005 O O . TYR A 1 384 ? 0.838 0.100 -15.537 1.00 98.19 384 TYR A O 1
ATOM 3013 N N . ASN A 1 385 ? 2.323 0.401 -17.208 1.00 98.31 385 ASN A N 1
ATOM 3014 C CA . ASN A 1 385 ? 1.694 1.597 -17.754 1.00 98.31 385 ASN A CA 1
ATOM 3015 C C . ASN A 1 385 ? 0.758 1.184 -18.892 1.00 98.31 385 ASN A C 1
ATOM 3017 O O . ASN A 1 385 ? 1.170 0.490 -19.823 1.00 98.31 385 ASN A O 1
ATOM 3021 N N . TYR A 1 386 ? -0.502 1.612 -18.819 1.00 97.50 386 TYR A N 1
ATOM 3022 C CA . TYR A 1 386 ? -1.510 1.454 -19.870 1.00 97.50 386 TYR A CA 1
ATOM 3023 C C . TYR A 1 386 ? -1.612 0.021 -20.423 1.00 97.50 386 TYR A C 1
ATOM 3025 O O . TYR A 1 386 ? -1.507 -0.223 -21.627 1.00 97.50 386 TYR A O 1
ATOM 3033 N N . ILE A 1 387 ? -1.823 -0.953 -19.531 1.00 95.69 387 ILE A N 1
ATOM 3034 C CA . ILE A 1 387 ? -1.873 -2.388 -19.874 1.00 95.69 387 ILE A CA 1
ATOM 3035 C C . ILE A 1 387 ? -2.938 -2.742 -20.928 1.00 95.69 387 ILE A C 1
ATOM 3037 O O . ILE A 1 387 ? -2.829 -3.735 -21.650 1.00 95.69 387 ILE A O 1
ATOM 3041 N N . ASP A 1 388 ? -3.971 -1.916 -21.049 1.00 94.62 388 ASP A N 1
ATOM 3042 C CA . ASP A 1 388 ? -5.017 -2.038 -22.059 1.00 94.62 388 ASP A CA 1
ATOM 3043 C C . ASP A 1 388 ? -4.513 -1.769 -23.487 1.00 94.62 388 ASP A C 1
ATOM 3045 O O . ASP A 1 388 ? -5.070 -2.323 -24.431 1.00 94.62 388 ASP A O 1
ATOM 3049 N N . ARG A 1 389 ? -3.409 -1.032 -23.675 1.00 94.75 389 ARG A N 1
ATOM 3050 C CA . ARG A 1 389 ? -2.744 -0.910 -24.986 1.00 94.75 389 ARG A CA 1
ATOM 3051 C C . ARG A 1 389 ? -2.321 -2.275 -25.533 1.00 94.75 389 ARG A C 1
ATOM 3053 O O . ARG A 1 389 ? -2.222 -2.442 -26.745 1.00 94.75 389 ARG A O 1
ATOM 3060 N N . LEU A 1 390 ? -2.085 -3.250 -24.650 1.00 93.19 390 LEU A N 1
ATOM 3061 C CA . LEU A 1 390 ? -1.737 -4.623 -25.017 1.00 93.19 390 LEU A CA 1
ATOM 3062 C C . LEU A 1 390 ? -2.958 -5.544 -25.106 1.00 93.19 390 LEU A C 1
ATOM 3064 O O . LEU A 1 390 ? -3.001 -6.413 -25.977 1.00 93.19 390 LEU A O 1
ATOM 3068 N N . TYR A 1 391 ? -3.927 -5.392 -24.198 1.00 95.31 391 TYR A N 1
ATOM 3069 C CA . TYR A 1 391 ? -4.968 -6.408 -23.978 1.00 95.31 391 TYR A CA 1
ATOM 3070 C C . TYR A 1 391 ? -6.407 -5.876 -23.924 1.00 95.31 391 TYR A C 1
ATOM 3072 O O . TYR A 1 391 ? -7.327 -6.648 -23.638 1.00 95.31 391 TYR A O 1
ATOM 3080 N N . GLY A 1 392 ? -6.617 -4.587 -24.193 1.00 94.88 392 GLY A N 1
ATOM 3081 C CA . GLY A 1 392 ? -7.905 -3.910 -24.042 1.00 94.88 392 GLY A CA 1
ATOM 3082 C C . GLY A 1 392 ? -8.528 -4.180 -22.671 1.00 94.88 392 GLY A C 1
ATOM 3083 O O . GLY A 1 392 ? -7.838 -4.210 -21.649 1.00 94.88 392 GLY A O 1
ATOM 3084 N N . ASP A 1 393 ? -9.821 -4.496 -22.670 1.00 94.12 393 ASP A N 1
ATOM 3085 C CA . ASP A 1 393 ? -10.612 -4.761 -21.460 1.00 94.12 393 ASP A CA 1
ATOM 3086 C C . ASP A 1 393 ? -10.120 -5.963 -20.638 1.00 94.12 393 ASP A C 1
ATOM 3088 O O . ASP A 1 393 ? -10.422 -6.079 -19.451 1.00 94.12 393 ASP A O 1
ATOM 3092 N N . SER A 1 394 ? -9.341 -6.871 -21.240 1.00 92.75 394 SER A N 1
ATOM 3093 C CA . SER A 1 394 ? -8.792 -8.025 -20.513 1.00 92.75 394 SER A CA 1
ATOM 3094 C C . SER A 1 394 ? -7.650 -7.650 -19.563 1.00 92.75 394 SER A C 1
ATOM 3096 O O . SER A 1 394 ? -7.275 -8.479 -18.731 1.00 92.75 394 SER A O 1
ATOM 3098 N N . THR A 1 395 ? -7.105 -6.432 -19.691 1.00 95.38 395 THR A N 1
ATOM 3099 C CA . THR A 1 395 ? -6.079 -5.839 -18.818 1.00 95.38 395 THR A CA 1
ATOM 3100 C C . THR A 1 395 ? -4.996 -6.845 -18.395 1.00 95.38 395 THR A C 1
ATOM 3102 O O . THR A 1 395 ? -4.213 -7.308 -19.221 1.00 95.38 395 THR A O 1
ATOM 3105 N N . TYR A 1 396 ? -4.954 -7.231 -17.119 1.00 95.06 396 TYR A N 1
ATOM 3106 C CA . TYR A 1 396 ? -3.895 -8.044 -16.519 1.00 95.06 396 TYR A CA 1
ATOM 3107 C C . TYR A 1 396 ? -4.070 -9.557 -16.728 1.00 95.06 396 TYR A C 1
ATOM 3109 O O . TYR A 1 396 ? -3.135 -10.325 -16.492 1.00 95.06 396 TYR A O 1
ATOM 3117 N N . VAL A 1 397 ? -5.252 -10.026 -17.152 1.00 94.88 397 VAL A N 1
ATOM 3118 C CA . VAL A 1 397 ? -5.578 -11.464 -17.233 1.00 94.88 397 VAL A CA 1
ATOM 3119 C C . VAL A 1 397 ? -4.618 -12.240 -18.150 1.00 94.88 397 VAL A C 1
ATOM 3121 O O . VAL A 1 397 ? -4.154 -13.312 -17.742 1.00 94.88 397 VAL A O 1
ATOM 3124 N N . PRO A 1 398 ? -4.263 -11.757 -19.359 1.00 96.12 398 PRO A N 1
ATOM 3125 C CA . PRO A 1 398 ? -3.326 -12.472 -20.225 1.00 96.12 398 PRO A CA 1
ATOM 3126 C C . PRO A 1 398 ? -1.920 -12.593 -19.625 1.00 96.12 398 PRO A C 1
ATOM 3128 O O . PRO A 1 398 ? -1.316 -13.664 -19.708 1.00 96.12 398 PRO A O 1
ATOM 3131 N N . GLU A 1 399 ? -1.413 -11.547 -18.963 1.00 95.06 399 GLU A N 1
ATOM 3132 C CA . GLU A 1 399 ? -0.105 -11.605 -18.296 1.00 95.06 399 GLU A CA 1
ATOM 3133 C C . GLU A 1 399 ? -0.141 -12.517 -17.065 1.00 95.06 399 GLU A C 1
ATOM 3135 O O . GLU A 1 399 ? 0.784 -13.304 -16.879 1.00 95.06 399 GLU A O 1
ATOM 3140 N N . ARG A 1 400 ? -1.228 -12.521 -16.279 1.00 92.69 400 ARG A N 1
ATOM 3141 C CA . ARG A 1 400 ? -1.392 -13.436 -15.135 1.00 92.69 400 ARG A CA 1
ATOM 3142 C C . ARG A 1 400 ? -1.321 -14.908 -15.530 1.00 92.69 400 ARG A C 1
ATOM 3144 O O . ARG A 1 400 ? -0.791 -15.719 -14.770 1.00 92.69 400 ARG A O 1
ATOM 3151 N N . ARG A 1 401 ? -1.859 -15.271 -16.700 1.00 92.50 401 ARG A N 1
ATOM 3152 C CA . ARG A 1 401 ? -1.770 -16.646 -17.229 1.00 92.50 401 ARG A CA 1
ATOM 3153 C C . ARG A 1 401 ? -0.327 -17.048 -17.517 1.00 92.50 401 ARG A C 1
ATOM 3155 O O . ARG A 1 401 ? 0.022 -18.211 -17.353 1.00 92.50 401 ARG A O 1
ATOM 3162 N N . ARG A 1 402 ? 0.499 -16.093 -17.946 1.00 93.69 402 ARG A N 1
ATOM 3163 C CA . ARG A 1 402 ? 1.909 -16.320 -18.274 1.00 93.69 402 ARG A CA 1
ATOM 3164 C C . ARG A 1 402 ? 2.814 -16.266 -17.044 1.00 93.69 402 ARG A C 1
ATOM 3166 O O . ARG A 1 402 ? 3.751 -17.051 -16.954 1.00 93.69 402 ARG A O 1
ATOM 3173 N N . PHE A 1 403 ? 2.518 -15.374 -16.104 1.00 91.56 403 PHE A N 1
ATOM 3174 C CA . PHE A 1 403 ? 3.321 -15.114 -14.912 1.00 91.56 403 PHE A CA 1
ATOM 3175 C C . PHE A 1 403 ? 2.477 -15.327 -13.654 1.00 91.56 403 PHE A C 1
ATOM 3177 O O . PHE A 1 403 ? 2.032 -14.365 -13.023 1.00 91.56 403 PHE A O 1
ATOM 3184 N N . PRO A 1 404 ? 2.217 -16.591 -13.278 1.00 83.62 404 PRO A N 1
ATOM 3185 C CA . PRO A 1 404 ? 1.205 -16.882 -12.282 1.00 83.62 404 PRO A CA 1
ATOM 3186 C C . PRO A 1 404 ? 1.568 -16.493 -10.844 1.00 83.62 404 PRO A C 1
ATOM 3188 O O . PRO A 1 404 ? 0.687 -16.443 -9.995 1.00 83.62 404 PRO A O 1
ATOM 3191 N N . ASN A 1 405 ? 2.836 -16.207 -10.565 1.00 82.88 405 ASN A N 1
ATOM 3192 C CA . ASN A 1 405 ? 3.300 -15.839 -9.224 1.00 82.88 405 ASN A CA 1
ATOM 3193 C C . ASN A 1 405 ? 3.712 -14.364 -9.129 1.00 82.88 405 ASN A C 1
ATOM 3195 O O . ASN A 1 405 ? 4.262 -13.946 -8.117 1.00 82.88 405 ASN A O 1
ATOM 3199 N N . ARG A 1 406 ? 3.498 -13.586 -10.195 1.00 86.19 406 ARG A N 1
ATOM 3200 C CA . ARG A 1 406 ? 3.886 -12.177 -10.254 1.00 86.19 406 ARG A CA 1
ATOM 3201 C C . ARG A 1 406 ? 2.841 -11.318 -9.544 1.00 86.19 406 ARG A C 1
ATOM 3203 O O . ARG A 1 406 ? 1.645 -11.587 -9.643 1.00 86.19 406 ARG A O 1
ATOM 3210 N N . VAL A 1 407 ? 3.304 -10.288 -8.845 1.00 88.06 407 VAL A N 1
ATOM 3211 C CA . VAL A 1 407 ? 2.456 -9.226 -8.294 1.00 88.06 407 VAL A CA 1
ATOM 3212 C C . VAL A 1 407 ? 2.378 -8.105 -9.324 1.00 88.06 407 VAL A C 1
ATOM 3214 O O . VAL A 1 407 ? 3.400 -7.727 -9.896 1.00 88.06 407 VAL A O 1
ATOM 3217 N N . PHE A 1 408 ? 1.174 -7.605 -9.586 1.00 95.44 408 PHE A N 1
ATOM 3218 C CA . PHE A 1 408 ? 0.901 -6.637 -10.646 1.00 95.44 408 PHE A CA 1
ATOM 3219 C C . PHE A 1 408 ? 0.483 -5.301 -10.047 1.00 95.44 408 PHE A C 1
ATOM 3221 O O . PHE A 1 408 ? -0.315 -5.270 -9.111 1.00 95.44 408 PHE A O 1
ATOM 3228 N N . LEU A 1 409 ? 0.959 -4.204 -10.622 1.00 97.94 409 LEU A N 1
ATOM 3229 C CA . LEU A 1 409 ? 0.529 -2.856 -10.273 1.00 97.94 409 LEU A CA 1
ATOM 3230 C C . LEU A 1 409 ? 0.275 -2.052 -11.550 1.00 97.94 409 LEU A C 1
ATOM 3232 O O . LEU A 1 409 ? 1.139 -2.012 -12.425 1.00 97.94 409 LEU A O 1
ATOM 3236 N N . GLY A 1 410 ? -0.891 -1.412 -11.650 1.00 98.19 410 GLY A N 1
ATOM 3237 C CA . GLY A 1 410 ? -1.116 -0.358 -12.636 1.00 98.19 410 GLY A CA 1
ATOM 3238 C C . GLY A 1 410 ? -0.362 0.880 -12.186 1.00 98.19 410 GLY A C 1
ATOM 3239 O O . GLY A 1 410 ? -0.808 1.563 -11.275 1.00 98.19 410 GLY A O 1
ATOM 3240 N N . THR A 1 411 ? 0.823 1.117 -12.737 1.00 98.25 411 THR A N 1
ATOM 3241 C CA . THR A 1 411 ? 1.691 2.230 -12.319 1.00 98.25 411 THR A CA 1
ATOM 3242 C C . THR A 1 411 ? 1.319 3.542 -12.998 1.00 98.25 411 THR A C 1
ATOM 3244 O O . THR A 1 411 ? 1.635 4.607 -12.473 1.00 98.25 411 THR A O 1
ATOM 3247 N N . GLU A 1 412 ? 0.623 3.455 -14.131 1.00 98.31 412 GLU A N 1
ATOM 3248 C CA . GLU A 1 412 ? 0.025 4.582 -14.839 1.00 98.31 412 GLU A CA 1
ATOM 3249 C C . GLU A 1 412 ? -1.142 4.091 -15.702 1.00 98.31 412 GLU A C 1
ATOM 3251 O O . GLU A 1 412 ? -0.972 3.193 -16.534 1.00 98.31 412 GLU A O 1
ATOM 3256 N N . THR A 1 413 ? -2.334 4.650 -15.521 1.00 97.88 413 THR A N 1
ATOM 3257 C CA . THR A 1 413 ? -3.532 4.250 -16.273 1.00 97.88 413 THR A CA 1
ATOM 3258 C C . THR A 1 413 ? -4.382 5.434 -16.700 1.00 97.88 413 THR A C 1
ATOM 3260 O O . THR A 1 413 ? -4.261 6.551 -16.202 1.00 97.88 413 THR A O 1
ATOM 3263 N N . GLY A 1 414 ? -5.249 5.197 -17.683 1.00 96.44 414 GLY A N 1
ATOM 3264 C CA . GLY A 1 414 ? -6.263 6.163 -18.077 1.00 96.44 414 GLY A CA 1
ATOM 3265 C C . GLY A 1 414 ? -7.450 6.210 -17.109 1.00 96.44 414 GLY A C 1
ATOM 3266 O O . GLY A 1 414 ? -7.499 5.549 -16.078 1.00 96.44 414 GLY A O 1
ATOM 3267 N N . HIS A 1 415 ? -8.456 7.002 -17.473 1.00 95.88 415 HIS A N 1
ATOM 3268 C CA . HIS A 1 415 ? -9.624 7.295 -16.628 1.00 95.88 415 HIS A CA 1
ATOM 3269 C C . HIS A 1 415 ? -10.786 6.317 -16.865 1.00 95.88 415 HIS A C 1
ATOM 3271 O O . HIS A 1 415 ? -11.898 6.509 -16.374 1.00 95.88 415 HIS A O 1
ATOM 3277 N N . GLN A 1 416 ? -10.573 5.297 -17.695 1.00 95.56 416 GLN A N 1
ATOM 3278 C CA . GLN A 1 416 ? -11.617 4.384 -18.135 1.00 95.56 416 GLN A CA 1
ATOM 3279 C C . GLN A 1 416 ? -11.916 3.310 -17.082 1.00 95.56 416 GLN A C 1
ATOM 3281 O O . GLN A 1 416 ? -11.027 2.768 -16.428 1.00 95.56 416 GLN A O 1
ATOM 3286 N N . LEU A 1 417 ? -13.196 2.941 -16.974 1.00 94.69 417 LEU A N 1
ATOM 3287 C CA . LEU A 1 417 ? -13.689 1.987 -15.978 1.00 94.69 417 LEU A CA 1
ATOM 3288 C C . LEU A 1 417 ? -12.992 0.615 -16.042 1.00 94.69 417 LEU A C 1
ATOM 3290 O O . LEU A 1 417 ? -12.837 -0.032 -15.007 1.00 94.69 417 LEU A O 1
ATOM 3294 N N . HIS A 1 418 ? -12.566 0.159 -17.225 1.00 95.19 418 HIS A N 1
ATOM 3295 C CA . HIS A 1 418 ? -11.947 -1.162 -17.382 1.00 95.19 418 HIS A CA 1
ATOM 3296 C C . HIS A 1 418 ? -10.639 -1.315 -16.602 1.00 95.19 418 HIS A C 1
ATOM 3298 O O . HIS A 1 418 ? -10.348 -2.426 -16.161 1.00 95.19 418 HIS A O 1
ATOM 3304 N N . TYR A 1 419 ? -9.889 -0.234 -16.357 1.00 96.62 419 TYR A N 1
ATOM 3305 C CA . TYR A 1 419 ? -8.698 -0.293 -15.505 1.00 96.62 419 TYR A CA 1
ATOM 3306 C C . TYR A 1 419 ? -9.063 -0.638 -14.064 1.00 96.62 419 TYR A C 1
ATOM 3308 O O . TYR A 1 419 ? -8.545 -1.611 -13.507 1.00 96.62 419 TYR A O 1
ATOM 3316 N N . TRP A 1 420 ? -10.042 0.076 -13.499 1.00 96.31 420 TRP A N 1
ATOM 3317 C CA . TRP A 1 420 ? -10.507 -0.196 -12.144 1.00 96.31 420 TRP A CA 1
ATOM 3318 C C . TRP A 1 420 ? -11.136 -1.584 -12.016 1.00 96.31 420 TRP A C 1
ATOM 3320 O O . TRP A 1 420 ? -10.887 -2.270 -11.029 1.00 96.31 420 TRP A O 1
ATOM 3330 N N . LEU A 1 421 ? -11.902 -2.043 -13.013 1.00 96.06 421 LEU A N 1
ATOM 3331 C CA . LEU A 1 421 ? -12.414 -3.420 -13.030 1.00 96.06 421 LEU A CA 1
ATOM 3332 C C . LEU A 1 421 ? -11.266 -4.438 -13.051 1.00 96.06 421 LEU A C 1
ATOM 3334 O O . LEU A 1 421 ? -11.289 -5.405 -12.293 1.00 96.06 421 LEU A O 1
ATOM 3338 N N . GLY A 1 422 ? -10.220 -4.174 -13.839 1.00 94.00 422 GLY A N 1
ATOM 3339 C CA . GLY A 1 422 ? -8.998 -4.974 -13.872 1.00 94.00 422 GLY A CA 1
ATOM 3340 C C . GLY A 1 422 ? -8.305 -5.092 -12.512 1.00 94.00 422 GLY A C 1
ATOM 3341 O O . GLY A 1 422 ? -7.752 -6.147 -12.213 1.00 94.00 422 GLY A O 1
ATOM 3342 N N . VAL A 1 423 ? -8.373 -4.062 -11.666 1.00 94.81 423 VAL A N 1
ATOM 3343 C CA . VAL A 1 423 ? -7.776 -4.051 -10.317 1.00 94.81 423 VAL A CA 1
ATOM 3344 C C . VAL A 1 423 ? -8.710 -4.647 -9.263 1.00 94.81 423 VAL A C 1
ATOM 3346 O O . VAL A 1 423 ? -8.297 -5.482 -8.456 1.00 94.81 423 VAL A O 1
ATOM 3349 N N . ARG A 1 424 ? -9.980 -4.229 -9.263 1.00 93.38 424 ARG A N 1
ATOM 3350 C CA . ARG A 1 424 ? -11.010 -4.662 -8.310 1.00 93.38 424 ARG A CA 1
ATOM 3351 C C . ARG A 1 424 ? -11.266 -6.162 -8.407 1.00 93.38 424 ARG A C 1
ATOM 3353 O O . ARG A 1 424 ? -11.386 -6.816 -7.379 1.00 93.38 424 ARG A O 1
ATOM 3360 N N . ASP A 1 425 ? -11.342 -6.693 -9.626 1.00 90.25 425 ASP A N 1
ATOM 3361 C CA . ASP A 1 425 ? -11.767 -8.076 -9.864 1.00 90.25 425 ASP A CA 1
ATOM 3362 C C . ASP A 1 425 ? -10.611 -9.085 -9.780 1.00 90.25 425 ASP A C 1
ATOM 3364 O O . ASP A 1 425 ? -10.840 -10.291 -9.885 1.00 90.25 425 ASP A O 1
ATOM 3368 N N . ASN A 1 426 ? -9.373 -8.615 -9.581 1.00 83.44 426 ASN A N 1
ATOM 3369 C CA . ASN A 1 426 ? -8.179 -9.453 -9.582 1.00 83.44 426 ASN A CA 1
ATOM 3370 C C . ASN A 1 426 ? -7.290 -9.183 -8.361 1.00 83.44 426 ASN A C 1
ATOM 3372 O O . ASN A 1 426 ? -6.602 -8.167 -8.268 1.00 83.44 426 ASN A O 1
ATOM 3376 N N . ASP A 1 427 ? -7.233 -10.136 -7.430 1.00 81.06 427 ASP A N 1
ATOM 3377 C CA . ASP A 1 427 ? -6.486 -9.994 -6.169 1.00 81.06 427 ASP A CA 1
ATOM 3378 C C . ASP A 1 427 ? -4.970 -9.844 -6.361 1.00 81.06 427 ASP A C 1
ATOM 3380 O O . ASP A 1 427 ? -4.314 -9.165 -5.577 1.00 81.06 427 ASP A O 1
ATOM 3384 N N . TYR A 1 428 ? -4.433 -10.395 -7.452 1.00 82.25 428 TYR A N 1
ATOM 3385 C CA . TYR A 1 428 ? -3.017 -10.302 -7.824 1.00 82.25 428 TYR A CA 1
ATOM 3386 C C . TYR A 1 428 ? -2.602 -8.927 -8.382 1.00 82.25 428 TYR A C 1
ATOM 3388 O O . TYR A 1 428 ? -1.415 -8.711 -8.628 1.00 82.25 428 TYR A O 1
ATOM 3396 N N . VAL A 1 429 ? -3.560 -8.017 -8.594 1.00 93.88 429 VAL A N 1
ATOM 3397 C CA . VAL A 1 429 ? -3.318 -6.627 -8.996 1.00 93.88 429 VAL A CA 1
ATOM 3398 C C . VAL A 1 429 ? -3.499 -5.734 -7.776 1.00 93.88 429 VAL A C 1
ATOM 3400 O O . VAL A 1 429 ? -4.618 -5.526 -7.316 1.00 93.88 429 VAL A O 1
ATOM 3403 N N . ILE A 1 430 ? -2.412 -5.231 -7.205 1.00 93.06 430 ILE A N 1
ATOM 3404 C CA . ILE A 1 430 ? -2.449 -4.585 -5.885 1.00 93.06 430 ILE A CA 1
ATOM 3405 C C . ILE A 1 430 ? -3.031 -3.169 -5.904 1.00 93.06 430 ILE A C 1
ATOM 3407 O O . ILE A 1 430 ? -3.427 -2.645 -4.863 1.00 93.06 430 ILE A O 1
ATOM 3411 N N . GLY A 1 431 ? -3.129 -2.553 -7.076 1.00 96.44 431 GLY A N 1
ATOM 3412 C CA . GLY A 1 431 ? -3.669 -1.214 -7.202 1.00 96.44 431 GLY A CA 1
ATOM 3413 C C . GLY A 1 431 ? -3.460 -0.609 -8.574 1.00 96.44 431 GLY A C 1
ATOM 3414 O O . GLY A 1 431 ? -3.002 -1.283 -9.502 1.00 96.44 431 GLY A O 1
ATOM 3415 N N . ASP A 1 432 ? -3.817 0.662 -8.657 1.00 96.81 432 ASP A N 1
ATOM 3416 C CA . ASP A 1 432 ? -3.807 1.458 -9.871 1.00 96.81 432 ASP A CA 1
ATOM 3417 C C . ASP A 1 432 ? -3.415 2.906 -9.575 1.00 96.81 432 ASP A C 1
ATOM 3419 O O . ASP A 1 432 ? -3.684 3.382 -8.472 1.00 96.81 432 ASP A O 1
ATOM 3423 N N . PHE A 1 433 ? -2.831 3.602 -10.547 1.00 98.56 433 PHE A N 1
ATOM 3424 C CA . PHE A 1 433 ? -2.455 5.011 -10.464 1.00 98.56 433 PHE A CA 1
ATOM 3425 C C . PHE A 1 433 ? -2.910 5.754 -11.725 1.00 98.56 433 PHE A C 1
ATOM 3427 O O . PHE A 1 433 ? -2.276 5.674 -12.776 1.00 98.56 433 PHE A O 1
ATOM 3434 N N . ILE A 1 434 ? -4.013 6.496 -11.612 1.00 98.38 434 ILE A N 1
ATOM 3435 C CA . ILE A 1 434 ? -4.611 7.240 -12.730 1.00 98.38 434 ILE A CA 1
ATOM 3436 C C . ILE A 1 434 ? -3.693 8.396 -13.145 1.00 98.38 434 ILE A C 1
ATOM 3438 O O . ILE A 1 434 ? -3.149 9.094 -12.293 1.00 98.38 434 ILE A O 1
ATOM 3442 N N . TRP A 1 435 ? -3.545 8.621 -14.449 1.00 97.81 435 TRP A N 1
ATOM 3443 C CA . TRP A 1 435 ? -2.869 9.782 -15.024 1.00 97.81 435 TRP A CA 1
ATOM 3444 C C . TRP A 1 435 ? -3.883 10.867 -15.425 1.00 97.81 435 TRP A C 1
ATOM 3446 O O . TRP A 1 435 ? -4.544 10.736 -16.457 1.00 97.81 435 TRP A O 1
ATOM 3456 N N . THR A 1 436 ? -4.097 11.956 -14.678 1.00 88.75 436 THR A N 1
ATOM 3457 C CA . THR A 1 436 ? -3.509 12.385 -13.393 1.00 88.75 436 THR A CA 1
ATOM 3458 C C . THR A 1 436 ? -4.606 12.638 -12.369 1.00 88.75 436 THR A C 1
ATOM 3460 O O . THR A 1 436 ? -5.705 13.083 -12.784 1.00 88.75 436 THR A O 1
#

pLDDT: mean 89.13, std 9.98, range [47.53, 98.75]

Secondary structure (DSSP, 8-state):
-EEETTEEE-SSS--HHHHHHHHHHTTT-SEEEEEEEEE--SSS-EEEEEE-SSEE-HHHHGGGTT-EEEEEEEEEEHHHHTTTHHHHHHHHHHHSEESTT----S-----GGGG-GGGGSTTTGGGHHHHHHHTTEEESSS--EEEEE-TT-EEEEEEEEPP-HHHHHHHHHHHHHTTPPP-TTSPPP-EETTSHHHHTT-SEETTEE--EEEEEE-S--GGGTT---HHHHHHHHHHHHHHT--EEEETTS---HHHHHHHHHHT-EEEEE--S--SSB--S-SSS-SBSSSTT-GGGTHHHHHHHHHHHHHHHHTT-SSEEEEEEEES-GGGGSTTHHHHHHHHHHHHHHH-TTS-EEEEES-HHHHTTSSSGGG-SSEEEESTHHHHGGGTTHHHHHH-TT--EEEEEE-S-HHHHHHHHT-TTEEEEEEE-

Foldseek 3Di:
DDQDPNEAEAAPDDAPLQVLLQVLLVVQFPHKYAYRPWDFAWSHTVSIDGHDQFKDFLRVFQQFVPWDKDKDFDPDFLVVCVVPVVVVVVVVVVQAAEEAPAFNPNDQDDDCVLVDPLCVQPQQVVCSVVVSRHPRHQYYDPWDWDWDADPVRTIMTMTTGGGHPRRVSSSVVLCVVQVHDTGRNGRTDIGGCPDPSNCSQADDDVSDQDFQAAAEDECQLPPCGNVDDVVSVLVVVVVCVVVVHAEYEHPADAHDLSSLVSCLVSRHAYAYHHEAEAQAADPPPPDPDRTIPDPPDCNVVRVPPVLVRLLVRLLSRVVRPNYAEYASYEQYPLLQDLCSLVVLLVSQVSNCVSPVSHFYEHAHAPCVRNVPSNNQVSGQAYHYEAQCVPPNLCRCVVVCVVVVSHQYEDPEYEPDPSVVCNQSVDSSYRYHYYHD

Radius of gyration: 25.94 Å; chains: 1; bounding box: 64×58×71 Å

Sequence (436 aa):
MKIIEGVPVWGDPIDEGALKQILNCSKTAERVAMMADHHLGYAVPIGGVVAYSDSISPSGVGYDIACGNKAVLTDLRAEDIQKDISRLMDLIWNNLSFGLGRRNDTTTVEHELFDDAAWKISAVSPLKQMARQQLGTIGSGNHYVDLFSDEQGRLWIGVHFGSRGLGHKTATYFLKAGGAKDGMNVDPLVIPVKSALGSDYGLFVNGKSTKLKGVCLHQDAGSFGNAGPIEIWAYRLGLLKEMGCNAIRPSHHPFAPEFYDLCDQLGFYIFDEAFDEWTRDWTLNFTENTRGKAKYGYHLYFNQWYETDLRAMLRRDRNHPSVILYSIGNEIPDQFNNDGYKLAKKLMDICHEEDSTRPATSACDQSFVSSRNGFMDQLDIAGYNYIDRLYGDSTYVPERRRFPNRVFLGTETGHQLHYWLGVRDNDYVIGDFIWT